Protein AF-A0A9C8TZD1-F1 (afdb_monomer_lite)

Structure (mmCIF, N/CA/C/O backbone):
data_AF-A0A9C8TZD1-F1
#
_entry.id   AF-A0A9C8TZD1-F1
#
loop_
_atom_site.group_PDB
_atom_site.id
_atom_site.type_symbol
_atom_site.label_atom_id
_atom_site.label_alt_id
_atom_site.label_comp_id
_atom_site.label_asym_id
_atom_site.label_entity_id
_atom_site.label_seq_id
_atom_site.pdbx_PDB_ins_code
_atom_site.Cartn_x
_atom_site.Cartn_y
_atom_site.Cartn_z
_atom_site.occupancy
_atom_site.B_iso_or_equiv
_atom_site.auth_seq_id
_atom_site.auth_comp_id
_atom_site.auth_asym_id
_atom_site.auth_atom_id
_atom_site.pdbx_PDB_model_num
ATOM 1 N N . MET A 1 1 ? 9.230 -62.434 38.055 1.00 44.69 1 MET A N 1
ATOM 2 C CA . MET A 1 1 ? 8.958 -61.350 39.023 1.00 44.69 1 MET A CA 1
ATOM 3 C C . MET A 1 1 ? 10.290 -60.710 39.383 1.00 44.69 1 MET A C 1
ATOM 5 O O . MET A 1 1 ? 11.121 -61.419 39.939 1.00 44.69 1 MET A O 1
ATOM 9 N N . PRO A 1 2 ? 10.556 -59.452 38.999 1.00 48.69 2 PRO A N 1
ATOM 10 C CA . PRO A 1 2 ? 11.803 -58.796 39.363 1.00 48.69 2 PRO A CA 1
ATOM 11 C C . PRO A 1 2 ? 11.762 -58.426 40.848 1.00 48.69 2 PRO A C 1
ATOM 13 O O . PRO A 1 2 ? 10.793 -57.831 41.320 1.00 48.69 2 PRO A O 1
ATOM 16 N N . GLN A 1 3 ? 12.792 -58.837 41.588 1.00 47.94 3 GLN A N 1
ATOM 17 C CA . GLN A 1 3 ? 12.976 -58.484 42.991 1.00 47.94 3 GLN A CA 1
ATOM 18 C C . GLN A 1 3 ? 13.156 -56.967 43.090 1.00 47.94 3 GLN A C 1
ATOM 20 O O . GLN A 1 3 ? 14.150 -56.424 42.618 1.00 47.94 3 GLN A O 1
ATOM 25 N N . GLY A 1 4 ? 12.164 -56.288 43.669 1.00 52.75 4 GLY A N 1
ATOM 26 C CA . GLY A 1 4 ? 12.224 -54.858 43.943 1.00 52.75 4 GLY A CA 1
ATOM 27 C C . GLY A 1 4 ? 13.324 -54.576 44.958 1.00 52.75 4 GLY A C 1
ATOM 28 O O . GLY A 1 4 ? 13.175 -54.867 46.146 1.00 52.75 4 GLY A O 1
ATOM 29 N N . THR A 1 5 ? 14.438 -54.030 44.481 1.00 61.62 5 THR A N 1
ATOM 30 C CA . THR A 1 5 ? 15.517 -53.498 45.306 1.00 61.62 5 THR A CA 1
ATOM 31 C C . THR A 1 5 ? 14.934 -52.422 46.217 1.00 61.62 5 THR A C 1
ATOM 33 O O . THR A 1 5 ? 14.410 -51.410 45.755 1.00 61.62 5 THR A O 1
ATOM 36 N N . LYS A 1 6 ? 14.968 -52.667 47.533 1.00 64.94 6 LYS A N 1
ATOM 37 C CA . LYS A 1 6 ? 14.559 -51.692 48.548 1.00 64.94 6 LYS A CA 1
ATOM 38 C C . LYS A 1 6 ? 15.509 -50.502 48.465 1.00 64.94 6 LYS A C 1
ATOM 40 O O . LYS A 1 6 ? 16.641 -50.586 48.929 1.00 64.94 6 LYS A O 1
ATOM 45 N N . ILE A 1 7 ? 15.048 -49.424 47.842 1.00 63.84 7 ILE A N 1
ATOM 46 C CA . ILE A 1 7 ? 15.803 -48.179 47.726 1.00 63.84 7 ILE A CA 1
ATOM 47 C C . ILE A 1 7 ? 15.989 -47.620 49.135 1.00 63.84 7 ILE A C 1
ATOM 49 O O . ILE A 1 7 ? 15.024 -47.423 49.879 1.00 63.84 7 ILE A O 1
ATOM 53 N N . ASN A 1 8 ? 17.246 -47.421 49.516 1.00 78.06 8 ASN A N 1
ATOM 54 C CA . ASN A 1 8 ? 17.607 -46.920 50.826 1.00 78.06 8 ASN A CA 1
ATOM 55 C C . ASN A 1 8 ? 17.255 -45.428 50.894 1.00 78.06 8 ASN A C 1
ATOM 57 O O . ASN A 1 8 ? 17.752 -44.620 50.112 1.00 78.06 8 ASN A O 1
ATOM 61 N N . ILE A 1 9 ? 16.375 -45.054 51.822 1.00 80.69 9 ILE A N 1
ATOM 62 C CA . ILE A 1 9 ? 15.842 -43.687 51.944 1.00 80.69 9 ILE A CA 1
ATOM 63 C C . ILE A 1 9 ? 16.974 -42.662 52.112 1.00 80.69 9 ILE A C 1
ATOM 65 O O . ILE A 1 9 ? 16.865 -41.541 51.618 1.00 80.69 9 ILE A O 1
ATOM 69 N N . VAL A 1 10 ? 18.076 -43.048 52.759 1.00 84.06 10 VAL A N 1
ATOM 70 C CA . VAL A 1 10 ? 19.253 -42.188 52.949 1.00 84.06 10 VAL A CA 1
ATOM 71 C C . VAL A 1 10 ? 19.925 -41.865 51.613 1.00 84.06 10 VAL A C 1
ATOM 73 O O . VAL A 1 10 ? 20.238 -40.708 51.346 1.00 84.06 10 VAL A O 1
ATOM 76 N N . GLU A 1 11 ? 20.074 -42.861 50.743 1.00 80.94 11 GLU A N 1
ATOM 77 C CA . GLU A 1 11 ? 20.692 -42.714 49.422 1.00 80.94 11 GLU A CA 1
ATOM 78 C C . GLU A 1 11 ? 19.881 -41.754 48.539 1.00 80.94 11 GLU A C 1
ATOM 80 O O . GLU A 1 11 ? 20.433 -40.840 47.928 1.00 80.94 11 GLU A O 1
ATOM 85 N N . GLN A 1 12 ? 18.551 -41.850 48.607 1.00 84.88 12 GLN A N 1
ATOM 86 C CA . GLN A 1 12 ? 17.647 -40.969 47.866 1.00 84.88 12 GLN A CA 1
ATOM 87 C C . GLN A 1 12 ? 17.672 -39.505 48.356 1.00 84.88 12 GLN A C 1
ATOM 89 O O . GLN A 1 12 ? 17.359 -38.589 47.592 1.00 84.88 12 GLN A O 1
ATOM 94 N N . HIS A 1 13 ? 18.020 -39.255 49.623 1.00 88.25 13 HIS A N 1
ATOM 95 C CA . HIS A 1 13 ? 18.175 -37.890 50.143 1.00 88.25 13 HIS A CA 1
ATOM 96 C C . HIS A 1 13 ? 19.539 -37.292 49.783 1.00 88.25 13 HIS A C 1
ATOM 98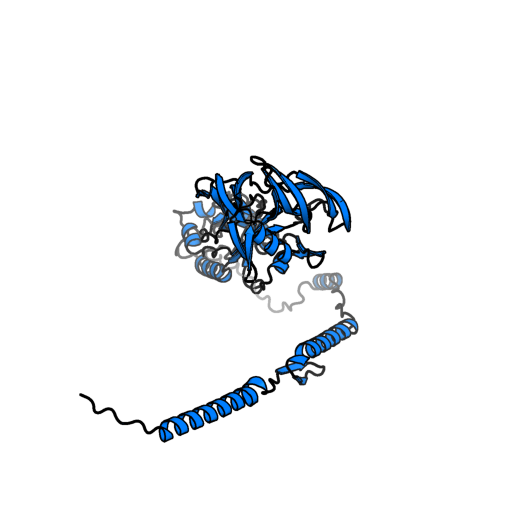 O O . HIS A 1 13 ? 19.611 -36.107 49.454 1.00 88.25 13 HIS A O 1
ATOM 104 N N . VAL A 1 14 ? 20.601 -38.105 49.784 1.00 91.94 14 VAL A N 1
ATOM 105 C CA . VAL A 1 14 ? 21.945 -37.669 49.373 1.00 91.94 14 VAL A CA 1
ATOM 106 C C . VAL A 1 14 ? 21.960 -37.287 47.894 1.00 91.94 14 VAL A C 1
ATOM 108 O O . VAL A 1 14 ? 22.460 -36.217 47.551 1.00 91.94 14 VAL A O 1
ATOM 111 N N . GLU A 1 15 ? 21.341 -38.090 47.028 1.00 88.94 15 GLU A N 1
ATOM 112 C CA . GLU A 1 15 ? 21.255 -37.797 45.594 1.00 88.94 15 GLU A CA 1
ATOM 113 C C . GLU A 1 15 ? 20.590 -36.438 45.324 1.00 88.94 15 GLU A C 1
ATOM 115 O O . GLU A 1 15 ? 21.130 -35.606 44.593 1.00 88.94 15 GLU A O 1
ATOM 120 N N . LYS A 1 16 ? 19.458 -36.159 45.985 1.00 93.25 16 LYS A N 1
ATOM 121 C CA . LYS A 1 16 ? 18.745 -34.878 45.851 1.00 93.25 16 LYS A CA 1
ATOM 122 C C . LYS A 1 16 ? 19.580 -33.691 46.330 1.00 93.25 16 LYS A C 1
ATOM 124 O O . LYS A 1 16 ? 19.531 -32.632 45.707 1.00 93.25 16 LYS A O 1
ATOM 129 N N . ALA A 1 17 ? 20.347 -33.856 47.409 1.00 93.00 17 ALA A N 1
ATOM 130 C CA . ALA A 1 17 ? 21.222 -32.806 47.924 1.00 93.00 17 ALA A CA 1
ATOM 131 C C . ALA A 1 17 ? 22.363 -32.482 46.944 1.00 93.00 17 ALA A C 1
ATOM 133 O O . ALA A 1 17 ? 22.642 -31.309 46.690 1.00 93.00 17 ALA A O 1
ATOM 134 N N . VAL A 1 18 ? 22.971 -33.507 46.339 1.00 95.81 18 VAL A N 1
ATOM 135 C CA . VAL A 1 18 ? 24.017 -33.335 45.318 1.00 95.81 18 VAL A CA 1
ATOM 136 C C . VAL A 1 18 ? 23.452 -32.647 44.073 1.00 95.81 18 VAL A C 1
ATOM 138 O O . VAL A 1 18 ? 24.040 -31.683 43.583 1.00 95.81 18 VAL A O 1
ATOM 141 N N . LEU A 1 19 ? 22.272 -33.063 43.604 1.00 95.31 19 LEU A N 1
ATOM 142 C CA . LEU A 1 19 ? 21.598 -32.448 42.455 1.00 95.31 19 LEU A CA 1
ATOM 143 C C . LEU A 1 19 ? 21.257 -30.970 42.699 1.00 95.31 19 LEU A C 1
ATOM 145 O O . LEU A 1 19 ? 21.475 -30.131 41.819 1.00 95.31 19 LEU A O 1
ATOM 149 N N . ALA A 1 20 ? 20.776 -30.629 43.897 1.00 95.50 20 ALA A N 1
ATOM 150 C CA . ALA A 1 20 ? 20.494 -29.246 44.276 1.00 95.50 20 ALA A CA 1
ATOM 151 C C . ALA A 1 20 ? 21.767 -28.381 44.290 1.00 95.50 20 ALA A C 1
ATOM 153 O O . ALA A 1 20 ? 21.759 -27.263 43.769 1.00 95.50 20 ALA A O 1
ATOM 154 N N . LEU A 1 21 ? 22.878 -28.910 44.816 1.00 96.62 21 LEU A N 1
ATOM 155 C CA . LEU A 1 21 ? 24.165 -28.214 44.842 1.00 96.62 21 LEU A CA 1
ATOM 156 C C . LEU A 1 21 ? 24.730 -27.995 43.431 1.00 96.62 21 LEU A C 1
ATOM 158 O O . LEU A 1 21 ? 25.142 -26.883 43.101 1.00 96.62 21 LEU A O 1
ATOM 162 N N . CYS A 1 22 ? 24.703 -29.021 42.575 1.00 96.81 22 CYS A N 1
ATOM 163 C CA . CYS A 1 22 ? 25.124 -28.895 41.178 1.00 96.81 22 CYS A CA 1
ATOM 164 C C . CYS A 1 22 ? 24.283 -27.854 40.427 1.00 96.81 22 CYS A C 1
ATOM 166 O O . CYS A 1 22 ? 24.831 -27.036 39.690 1.00 96.81 22 CYS A O 1
ATOM 168 N N . THR A 1 23 ? 22.969 -27.831 40.659 1.00 96.25 23 THR A N 1
ATOM 169 C CA . THR A 1 23 ? 22.067 -26.846 40.045 1.00 96.25 23 THR A CA 1
ATOM 170 C C . THR A 1 23 ? 22.417 -25.421 40.479 1.00 96.25 23 THR A C 1
ATOM 172 O O . THR A 1 23 ? 22.506 -24.526 39.639 1.00 96.25 23 THR A O 1
ATOM 175 N N . LEU A 1 24 ? 22.693 -25.205 41.770 1.00 96.62 24 LEU A N 1
ATOM 176 C CA . LEU A 1 24 ? 23.127 -23.904 42.291 1.00 96.62 24 LEU A CA 1
ATOM 177 C C . LEU A 1 24 ? 24.457 -23.441 41.685 1.00 96.62 24 LEU A C 1
ATOM 179 O O . LEU A 1 24 ? 24.581 -22.272 41.322 1.00 96.62 24 LEU A O 1
ATOM 183 N N . LEU A 1 25 ? 25.429 -24.343 41.523 1.00 96.44 25 LEU A N 1
ATOM 184 C CA . LEU A 1 25 ? 26.716 -24.022 40.897 1.00 96.44 25 LEU A CA 1
ATOM 185 C C . LEU A 1 25 ? 26.567 -23.645 39.417 1.00 96.44 25 LEU A C 1
ATOM 187 O O . LEU A 1 25 ? 27.216 -22.705 38.959 1.00 96.44 25 LEU A O 1
ATOM 191 N N . VAL A 1 26 ? 25.686 -24.326 38.675 1.00 95.75 26 VAL A N 1
ATOM 192 C CA . VAL A 1 26 ? 25.389 -23.979 37.275 1.00 95.75 26 VAL A CA 1
ATOM 193 C C . VAL A 1 26 ? 24.715 -22.612 37.185 1.00 95.75 26 VAL A C 1
ATOM 195 O O . VAL A 1 26 ? 25.142 -21.781 36.386 1.00 95.75 26 VAL A O 1
ATOM 198 N N . ILE A 1 27 ? 23.712 -22.340 38.028 1.00 94.25 27 ILE A N 1
ATOM 199 C CA . ILE A 1 27 ? 23.052 -21.026 38.078 1.00 94.25 27 ILE A CA 1
ATOM 200 C C . ILE A 1 27 ? 24.074 -19.930 38.403 1.00 94.25 27 ILE A C 1
ATOM 202 O O . ILE A 1 27 ? 24.111 -18.909 37.718 1.00 94.25 27 ILE A O 1
ATOM 206 N N . TYR A 1 28 ? 24.947 -20.158 39.387 1.00 94.25 28 TYR A N 1
ATOM 207 C CA . TYR A 1 28 ? 26.020 -19.228 39.735 1.00 94.25 28 TYR A CA 1
ATOM 208 C C . TYR A 1 28 ? 26.957 -18.964 38.547 1.00 94.25 28 TYR A C 1
ATOM 210 O O . TYR A 1 28 ? 27.222 -17.807 38.228 1.00 94.25 28 TYR A O 1
ATOM 218 N N . GLY A 1 29 ? 27.400 -20.007 37.838 1.00 92.50 29 GLY A N 1
ATOM 219 C CA . GLY A 1 29 ? 28.236 -19.863 36.643 1.00 92.50 29 GLY A CA 1
ATOM 220 C C . GLY A 1 29 ? 27.547 -19.084 35.517 1.00 92.50 29 GLY A C 1
ATOM 221 O O . GLY A 1 29 ? 28.153 -18.198 34.917 1.00 92.50 29 GLY A O 1
ATOM 222 N N . VAL A 1 30 ? 26.262 -19.346 35.260 1.00 89.31 30 VAL A N 1
ATOM 223 C CA . VAL A 1 30 ? 25.481 -18.634 34.231 1.00 89.31 30 VAL A CA 1
ATOM 224 C C . VAL A 1 30 ? 25.317 -17.156 34.580 1.00 89.31 30 VAL A C 1
ATOM 226 O O . VAL A 1 30 ? 25.516 -16.297 33.721 1.00 89.31 30 VAL A O 1
ATOM 229 N N . VAL A 1 31 ? 25.003 -16.833 35.834 1.00 86.62 31 VAL A N 1
ATOM 230 C CA . VAL A 1 31 ? 24.860 -15.439 36.272 1.00 86.62 31 VAL A CA 1
ATOM 231 C C . VAL A 1 31 ? 26.213 -14.725 36.228 1.00 86.62 31 VAL A C 1
ATOM 233 O O . VAL A 1 31 ? 26.324 -13.632 35.669 1.00 86.62 31 VAL A O 1
ATOM 236 N N . HIS A 1 32 ? 27.265 -15.355 36.749 1.00 85.00 32 HIS A N 1
ATOM 237 C CA . HIS A 1 32 ? 28.561 -14.706 36.919 1.00 85.00 32 HIS A CA 1
ATOM 238 C C . HIS A 1 32 ? 29.388 -14.625 35.623 1.00 85.00 32 HIS A C 1
ATOM 240 O O . HIS A 1 32 ? 30.190 -13.703 35.470 1.00 85.00 32 HIS A O 1
ATOM 246 N N . TRP A 1 33 ? 29.212 -15.547 34.673 1.00 83.44 33 TRP A N 1
ATOM 247 C CA . TRP A 1 33 ? 29.947 -15.528 33.398 1.00 83.44 33 TRP A CA 1
ATOM 248 C C . TRP A 1 33 ? 29.076 -15.192 32.189 1.00 83.44 33 TRP A C 1
ATOM 250 O O . TRP A 1 33 ? 29.564 -14.558 31.257 1.00 83.44 33 TRP A O 1
ATOM 260 N N . GLY A 1 34 ? 27.796 -15.564 32.188 1.00 77.12 34 GLY A N 1
ATOM 261 C CA . GLY A 1 34 ? 26.884 -15.276 31.078 1.00 77.12 34 GLY A CA 1
ATOM 262 C C . GLY A 1 34 ? 26.330 -13.853 31.108 1.00 77.12 34 GLY A C 1
ATOM 263 O O . GLY A 1 34 ? 26.278 -13.195 30.069 1.00 77.12 34 GLY A O 1
ATOM 264 N N . ILE A 1 35 ? 25.945 -13.370 32.293 1.00 76.25 35 ILE A N 1
ATOM 265 C CA . ILE A 1 35 ? 25.297 -12.058 32.459 1.00 76.25 35 ILE A CA 1
ATOM 266 C C . ILE A 1 35 ? 26.318 -10.977 32.833 1.00 76.25 35 ILE A C 1
ATOM 268 O O . ILE A 1 35 ? 26.263 -9.875 32.295 1.00 76.25 35 ILE A O 1
ATOM 272 N N . ALA A 1 36 ? 27.283 -11.290 33.704 1.00 64.19 36 ALA A N 1
ATOM 273 C CA . ALA A 1 36 ? 28.257 -10.308 34.189 1.00 64.19 36 ALA A CA 1
ATOM 274 C C . ALA A 1 36 ? 29.528 -10.170 33.325 1.00 64.19 36 ALA A C 1
ATOM 276 O O . ALA A 1 36 ? 30.402 -9.374 33.661 1.00 64.19 36 ALA A O 1
ATOM 277 N N . SER A 1 37 ? 29.648 -10.903 32.212 1.00 57.84 37 SER A N 1
ATOM 278 C CA . SER A 1 37 ? 30.736 -10.707 31.244 1.00 57.84 37 SER A CA 1
ATOM 279 C C . SER A 1 37 ? 30.584 -9.332 30.573 1.00 57.84 37 SER A C 1
ATOM 281 O O . SER A 1 37 ? 29.629 -9.125 29.815 1.00 57.84 37 SER A O 1
ATOM 283 N N . PRO A 1 38 ? 31.492 -8.367 30.827 1.00 62.00 38 PRO A N 1
ATOM 284 C CA . PRO A 1 38 ? 31.397 -7.052 30.223 1.00 62.00 38 PRO A CA 1
ATOM 285 C C . PRO A 1 38 ? 31.724 -7.191 28.737 1.00 62.00 38 PRO A C 1
ATOM 287 O O . PRO A 1 38 ? 32.890 -7.295 28.346 1.00 62.00 38 PRO A O 1
ATOM 290 N N . ARG A 1 39 ? 30.682 -7.208 27.899 1.00 72.25 39 ARG A N 1
ATOM 291 C CA . ARG A 1 39 ? 30.800 -7.182 26.438 1.00 72.25 39 ARG A CA 1
ATOM 292 C C . ARG A 1 39 ? 31.402 -5.845 26.022 1.00 72.25 39 ARG A C 1
ATOM 294 O O . ARG A 1 39 ? 30.700 -4.883 25.760 1.00 72.25 39 ARG A O 1
ATOM 301 N N . LYS A 1 40 ? 32.726 -5.771 26.009 1.00 79.12 40 LYS A N 1
ATOM 302 C CA . LYS A 1 40 ? 33.469 -4.605 25.543 1.00 79.12 40 LYS A CA 1
ATOM 303 C C . LYS A 1 40 ? 33.375 -4.532 24.020 1.00 79.12 40 LYS A C 1
ATOM 305 O O . LYS A 1 40 ? 33.880 -5.420 23.335 1.00 79.12 40 LYS A O 1
ATOM 310 N N . ILE A 1 41 ? 32.746 -3.484 23.495 1.00 77.94 41 ILE A N 1
ATOM 311 C CA . ILE A 1 41 ? 32.638 -3.247 22.053 1.00 77.94 41 ILE A CA 1
ATOM 312 C C . ILE A 1 41 ? 33.786 -2.319 21.650 1.00 77.94 41 ILE A C 1
ATOM 314 O O . ILE A 1 41 ? 34.061 -1.316 22.310 1.00 77.94 41 ILE A O 1
ATOM 318 N N . LYS A 1 42 ? 34.514 -2.692 20.593 1.00 82.62 42 LYS A N 1
ATOM 319 C CA . LYS A 1 42 ? 35.588 -1.867 20.030 1.00 82.62 42 LYS A CA 1
ATOM 320 C C . LYS A 1 42 ? 34.987 -0.980 18.948 1.00 82.62 42 LYS A C 1
ATOM 322 O O . LYS A 1 42 ? 34.592 -1.492 17.905 1.00 82.62 42 LYS A O 1
ATOM 327 N N . VAL A 1 43 ? 34.946 0.323 19.194 1.00 79.88 43 VAL A N 1
ATOM 328 C CA . VAL A 1 43 ? 34.466 1.331 18.242 1.00 79.88 43 VAL A CA 1
ATOM 329 C C . VAL A 1 43 ? 35.669 2.148 17.765 1.00 79.88 43 VAL A C 1
ATOM 331 O O . VAL A 1 43 ? 36.596 2.416 18.535 1.00 79.88 43 VAL A O 1
ATOM 334 N N . TYR A 1 44 ? 35.700 2.503 16.483 1.00 77.50 44 TYR A N 1
ATOM 335 C CA . TYR A 1 44 ? 36.698 3.428 15.943 1.00 77.50 44 TYR A CA 1
ATOM 336 C C . TYR A 1 44 ? 36.133 4.846 16.025 1.00 77.50 44 TYR A C 1
ATOM 338 O O . TYR A 1 44 ? 35.122 5.129 15.393 1.00 77.50 44 TYR A O 1
ATOM 346 N N . GLY A 1 45 ? 36.771 5.717 16.810 1.00 73.38 45 GLY A N 1
ATOM 347 C CA . GLY A 1 45 ? 36.329 7.100 17.005 1.00 73.38 45 GLY A CA 1
ATOM 348 C C . GLY A 1 45 ? 37.470 8.029 17.436 1.00 73.38 45 GLY A C 1
ATOM 349 O O . GLY A 1 45 ? 38.542 7.567 17.832 1.00 73.38 45 GLY A O 1
ATOM 350 N N . GLY A 1 46 ? 37.243 9.343 17.340 1.00 67.44 46 GLY A N 1
ATOM 351 C CA . GLY A 1 46 ? 38.222 10.397 17.650 1.00 67.44 46 GLY A CA 1
ATOM 352 C C . GLY A 1 46 ? 39.141 10.785 16.479 1.00 67.44 46 GLY A C 1
ATOM 353 O O . GLY A 1 46 ? 39.248 10.064 15.488 1.00 67.44 46 GLY A O 1
ATOM 354 N N . GLN A 1 47 ? 39.810 11.939 16.588 1.00 67.88 47 GLN A N 1
ATOM 355 C CA . GLN A 1 47 ? 40.876 12.362 15.670 1.00 67.88 47 GLN A CA 1
ATOM 356 C C . GLN A 1 47 ? 42.181 12.624 16.440 1.00 67.88 47 GLN A C 1
ATOM 358 O O . GLN A 1 47 ? 42.210 13.513 17.289 1.00 67.88 47 GLN A O 1
ATOM 363 N N . PRO A 1 48 ? 43.265 11.876 16.147 1.00 72.31 48 PRO A N 1
ATOM 364 C CA . PRO A 1 48 ? 43.356 10.789 15.161 1.00 72.31 48 PRO A CA 1
ATOM 365 C C . PRO A 1 48 ? 42.501 9.558 15.541 1.00 72.31 48 PRO A C 1
ATOM 367 O O . PRO A 1 48 ? 42.243 9.351 16.729 1.00 72.31 48 PRO A O 1
ATOM 370 N N . PRO A 1 49 ? 42.064 8.738 14.558 1.00 72.31 49 PRO A N 1
ATOM 371 C CA . PRO A 1 49 ? 41.193 7.589 14.799 1.00 72.31 49 PRO A CA 1
ATOM 372 C C . PRO A 1 49 ? 41.849 6.615 15.775 1.00 72.31 49 PRO A C 1
ATOM 374 O O . PRO A 1 49 ? 42.860 5.980 15.464 1.00 72.31 49 PRO A O 1
ATOM 377 N N . LYS A 1 50 ? 41.265 6.490 16.969 1.00 85.94 50 LYS A N 1
ATOM 378 C CA . LYS A 1 50 ? 41.754 5.610 18.030 1.00 85.94 50 LYS A CA 1
ATOM 379 C C . LYS A 1 50 ? 40.711 4.533 18.305 1.00 85.94 50 LYS A C 1
ATOM 381 O O . LYS A 1 50 ? 39.507 4.775 18.286 1.00 85.94 50 LYS A O 1
ATOM 386 N N . ARG A 1 51 ? 41.171 3.304 18.550 1.00 82.06 51 ARG A N 1
ATOM 387 C CA . ARG A 1 51 ? 40.285 2.219 18.992 1.00 82.06 51 ARG A CA 1
ATOM 388 C C . ARG A 1 51 ? 39.864 2.501 20.430 1.00 82.06 51 ARG A C 1
ATOM 390 O O . ARG A 1 51 ? 40.689 2.385 21.337 1.00 82.06 51 ARG A O 1
ATOM 397 N N . LEU A 1 52 ? 38.598 2.847 20.630 1.00 84.81 52 LEU A N 1
ATOM 398 C CA . LEU A 1 52 ? 38.006 3.020 21.950 1.00 84.81 52 LEU A CA 1
ATOM 399 C C . LEU A 1 52 ? 37.260 1.740 22.322 1.00 84.81 52 LEU A C 1
ATOM 401 O O . LEU A 1 52 ? 36.573 1.130 21.505 1.00 84.81 52 LEU A O 1
ATOM 405 N N . THR A 1 53 ? 37.467 1.288 23.555 1.00 88.69 53 THR A N 1
ATOM 406 C CA . THR A 1 53 ? 36.787 0.110 24.095 1.00 88.69 53 THR A CA 1
ATOM 407 C C . THR A 1 53 ? 35.732 0.605 25.064 1.00 88.69 53 THR A C 1
ATOM 409 O O . THR A 1 53 ? 36.085 1.084 26.139 1.00 88.69 53 THR A O 1
ATOM 412 N N . ILE A 1 54 ? 34.468 0.527 24.660 1.00 88.62 54 ILE A N 1
ATOM 413 C CA . ILE A 1 54 ? 33.350 1.189 25.341 1.00 88.62 54 ILE A CA 1
ATOM 414 C C . ILE A 1 54 ? 32.346 0.131 25.810 1.00 88.62 54 ILE A C 1
ATOM 416 O O . ILE A 1 54 ? 32.238 -0.947 25.208 1.00 88.62 54 ILE A O 1
ATOM 420 N N . ALA A 1 55 ? 31.664 0.394 26.926 1.00 87.00 55 ALA A N 1
ATOM 421 C CA . ALA A 1 55 ? 30.586 -0.468 27.391 1.00 87.00 55 ALA A CA 1
ATOM 422 C C . ALA A 1 55 ? 29.374 -0.341 26.445 1.00 87.00 55 ALA A C 1
ATOM 424 O O . ALA A 1 55 ? 29.184 0.724 25.858 1.00 87.00 55 ALA A O 1
ATOM 425 N N . PRO A 1 56 ? 28.535 -1.383 26.289 1.00 83.38 56 PRO A N 1
ATOM 426 C CA . PRO A 1 56 ? 27.386 -1.338 25.382 1.00 83.38 56 PRO A CA 1
ATOM 427 C C . PRO A 1 56 ? 26.405 -0.203 25.689 1.00 83.38 56 PRO A C 1
ATOM 429 O O . PRO A 1 56 ? 25.811 0.338 24.766 1.00 83.38 56 PRO A O 1
ATOM 432 N N . SER A 1 57 ? 26.270 0.177 26.965 1.00 86.38 57 SER A N 1
ATOM 433 C CA . SER A 1 57 ? 25.425 1.293 27.408 1.00 86.38 57 SER A CA 1
ATOM 434 C C . SER A 1 57 ? 25.880 2.653 26.883 1.00 86.38 57 SER A C 1
ATOM 436 O O . SER A 1 57 ? 25.073 3.570 26.801 1.00 86.38 57 SER A O 1
ATOM 438 N N . ASP A 1 58 ? 27.157 2.779 26.522 1.00 89.62 58 ASP A N 1
ATOM 439 C CA . ASP A 1 58 ? 27.789 4.060 26.208 1.00 89.62 58 ASP A CA 1
ATOM 440 C C . ASP A 1 58 ? 28.053 4.207 24.699 1.00 89.62 58 ASP A C 1
ATOM 442 O O . ASP A 1 58 ? 28.619 5.206 24.255 1.00 89.62 58 ASP A O 1
ATOM 446 N N . VAL A 1 59 ? 27.664 3.205 23.897 1.00 86.62 59 VAL A N 1
ATOM 447 C CA . VAL A 1 59 ? 27.891 3.181 22.444 1.00 86.62 59 VAL A CA 1
ATOM 448 C C . VAL A 1 59 ? 27.162 4.331 21.762 1.00 86.62 59 VAL A C 1
ATOM 450 O O . VAL A 1 59 ? 27.779 5.046 20.976 1.00 86.62 59 VAL A O 1
ATOM 453 N N . ASP A 1 60 ? 25.894 4.554 22.099 1.00 84.44 60 ASP A N 1
ATOM 454 C CA . ASP A 1 60 ? 25.089 5.608 21.474 1.00 84.44 60 ASP A CA 1
ATOM 455 C C . ASP A 1 60 ? 25.651 7.000 21.788 1.00 84.44 60 ASP A C 1
ATOM 457 O O . ASP A 1 60 ? 25.760 7.844 20.900 1.00 84.44 60 ASP A O 1
ATOM 461 N N . GLY A 1 61 ? 26.107 7.215 23.028 1.00 88.69 61 GLY A N 1
ATOM 462 C CA . GLY A 1 61 ? 26.760 8.461 23.432 1.00 88.69 61 GLY A CA 1
ATOM 463 C C . GLY A 1 61 ? 28.081 8.698 22.697 1.00 88.69 61 GLY A C 1
ATOM 464 O O . GLY A 1 61 ? 28.341 9.806 22.231 1.00 88.69 61 GLY A O 1
ATOM 465 N N . ALA A 1 62 ? 28.896 7.654 22.531 1.00 85.56 62 ALA A N 1
ATOM 466 C CA . ALA A 1 62 ? 30.160 7.749 21.805 1.00 85.56 62 ALA A CA 1
ATOM 467 C C . ALA A 1 62 ? 29.969 7.981 20.295 1.00 85.56 62 ALA A C 1
ATOM 469 O O . ALA A 1 62 ? 30.746 8.719 19.687 1.00 85.56 62 ALA A O 1
ATOM 470 N N . ILE A 1 63 ? 28.940 7.378 19.688 1.00 83.06 63 ILE A N 1
ATOM 471 C CA . ILE A 1 63 ? 28.568 7.632 18.289 1.00 83.06 63 ILE A CA 1
ATOM 472 C C . ILE A 1 63 ? 28.060 9.069 18.131 1.00 83.06 63 ILE A C 1
ATOM 474 O O . ILE A 1 63 ? 28.478 9.748 17.196 1.00 83.06 63 ILE A O 1
ATOM 478 N N . GLY A 1 64 ? 27.228 9.553 19.060 1.00 85.38 64 GLY A N 1
ATOM 479 C CA . GLY A 1 64 ? 26.744 10.936 19.072 1.00 85.38 64 GLY A CA 1
ATOM 480 C C . GLY A 1 64 ? 27.885 11.953 19.118 1.00 85.38 64 GLY A C 1
ATOM 481 O O . GLY A 1 64 ? 27.971 12.818 18.251 1.00 85.38 64 GLY A O 1
ATOM 482 N N . GLN A 1 65 ? 28.832 11.779 20.046 1.00 86.94 65 GLN A N 1
ATOM 483 C CA . GLN A 1 65 ? 30.015 12.645 20.150 1.00 86.94 65 GLN A CA 1
ATOM 484 C C . GLN A 1 65 ? 30.893 12.607 18.890 1.00 86.94 65 GLN A C 1
ATOM 486 O O . GLN A 1 65 ? 31.439 13.628 18.476 1.00 86.94 65 GLN A O 1
ATOM 491 N N . ALA A 1 66 ? 31.039 11.437 18.258 1.00 83.06 66 ALA A N 1
ATOM 492 C CA . ALA A 1 66 ? 31.789 11.321 17.011 1.00 83.06 66 ALA A CA 1
ATOM 493 C C . ALA A 1 66 ? 31.084 12.030 15.841 1.00 83.06 66 ALA A C 1
ATOM 495 O O . ALA A 1 66 ? 31.759 12.638 15.014 1.00 83.06 66 ALA A O 1
ATOM 496 N N . ALA A 1 67 ? 29.752 11.968 15.776 1.00 81.50 67 ALA A N 1
ATOM 497 C CA . ALA A 1 67 ? 28.963 12.649 14.754 1.00 81.50 67 ALA A CA 1
ATOM 498 C C . ALA A 1 67 ? 29.015 14.177 14.915 1.00 81.50 67 ALA A C 1
ATOM 500 O O . ALA A 1 67 ? 29.258 14.875 13.933 1.00 81.50 67 ALA A O 1
ATOM 501 N N . GLU A 1 68 ? 28.874 14.689 16.142 1.00 87.81 68 GLU A N 1
ATOM 502 C CA . GLU A 1 68 ? 29.006 16.124 16.438 1.00 87.81 68 GLU A CA 1
ATOM 503 C C . GLU A 1 68 ? 30.397 16.653 16.072 1.00 87.81 68 GLU A C 1
ATOM 505 O O . GLU A 1 68 ? 30.505 17.686 15.417 1.00 87.81 68 GLU A O 1
ATOM 510 N N . ALA A 1 69 ? 31.461 15.906 16.386 1.00 84.94 69 ALA A N 1
ATOM 511 C CA . ALA A 1 69 ? 32.823 16.288 16.013 1.00 84.94 69 ALA A CA 1
ATOM 512 C C . ALA A 1 69 ? 33.044 16.333 14.485 1.00 84.94 69 ALA A C 1
ATOM 514 O O . ALA A 1 69 ? 33.849 17.128 13.998 1.00 84.94 69 ALA A O 1
ATOM 515 N N . VAL A 1 70 ? 32.354 15.484 13.712 1.00 81.31 70 VAL A N 1
ATOM 516 C CA . VAL A 1 70 ? 32.387 15.534 12.239 1.00 81.31 70 VAL A CA 1
ATOM 517 C C . VAL A 1 70 ? 31.599 16.736 11.716 1.00 81.31 70 VAL A C 1
ATOM 519 O O . VAL A 1 70 ? 32.068 17.396 10.791 1.00 81.31 70 VAL A O 1
ATOM 522 N N . ASP A 1 71 ? 30.445 17.043 12.309 1.00 84.50 71 ASP A N 1
ATOM 523 C CA . ASP A 1 71 ? 29.599 18.175 11.915 1.00 84.50 71 ASP A CA 1
ATOM 524 C C . ASP A 1 71 ? 30.247 19.534 12.233 1.00 84.50 71 ASP A C 1
ATOM 526 O O . ASP A 1 71 ? 30.281 20.416 11.375 1.00 84.50 71 ASP A O 1
ATOM 530 N N . GLU A 1 72 ? 30.843 19.702 13.421 1.00 89.69 72 GLU A N 1
ATOM 531 C CA . GLU A 1 72 ? 31.624 20.904 13.753 1.00 89.69 72 GLU A CA 1
ATOM 532 C C . GLU A 1 72 ? 32.787 21.095 12.779 1.00 89.69 72 GLU A C 1
ATOM 534 O O . GLU A 1 72 ? 32.990 22.188 12.252 1.00 89.69 72 GLU A O 1
ATOM 539 N N . LYS A 1 73 ? 33.498 20.016 12.440 1.00 82.00 73 LYS A N 1
ATOM 540 C CA . LYS A 1 73 ? 34.600 20.095 11.481 1.00 82.00 73 LYS A CA 1
ATOM 541 C C . LYS A 1 73 ? 34.125 20.418 10.065 1.00 82.00 73 LYS A C 1
ATOM 543 O O . LYS A 1 73 ? 34.783 21.183 9.367 1.00 82.00 73 LYS A O 1
ATOM 548 N N . ALA A 1 74 ? 32.979 19.883 9.647 1.00 82.12 74 ALA A N 1
ATOM 549 C CA . ALA A 1 74 ? 32.368 20.213 8.362 1.00 82.12 74 ALA A CA 1
ATOM 550 C C . ALA A 1 74 ? 31.943 21.691 8.278 1.00 82.12 74 ALA A C 1
ATOM 552 O O . ALA A 1 74 ? 31.925 22.257 7.186 1.00 82.12 74 ALA A O 1
ATOM 553 N N . LYS A 1 75 ? 31.631 22.325 9.418 1.00 87.00 75 LYS A N 1
ATOM 554 C CA . LYS A 1 75 ? 31.356 23.768 9.513 1.00 87.00 75 LYS A CA 1
ATOM 555 C C . LYS A 1 75 ? 32.630 24.616 9.491 1.00 87.00 75 LYS A C 1
ATOM 557 O O . LYS A 1 75 ? 32.609 25.708 8.927 1.00 87.00 75 LYS A O 1
ATOM 562 N N . GLU A 1 76 ? 33.716 24.141 10.101 1.00 87.69 76 GLU A N 1
ATOM 563 C CA . GLU A 1 76 ? 35.004 24.851 10.145 1.00 87.69 76 GLU A CA 1
ATOM 564 C C . GLU A 1 76 ? 35.807 24.747 8.848 1.00 87.69 76 GLU A C 1
ATOM 566 O O . GLU A 1 76 ? 36.561 25.665 8.522 1.00 87.69 76 GLU A O 1
ATOM 571 N N . GLU A 1 77 ? 35.675 23.649 8.100 1.00 79.06 77 GLU A N 1
ATOM 572 C CA . GLU A 1 77 ? 36.330 23.515 6.805 1.00 79.06 77 GLU A CA 1
ATOM 573 C C . GLU A 1 77 ? 35.600 24.420 5.800 1.00 79.06 77 GLU A C 1
ATOM 575 O O . GLU A 1 77 ? 34.472 24.108 5.406 1.00 79.06 77 GLU A O 1
ATOM 580 N N . PRO A 1 78 ? 36.189 25.555 5.362 1.00 69.75 78 PRO A N 1
ATOM 581 C CA . PRO A 1 78 ? 35.554 26.370 4.342 1.00 69.75 78 PRO A CA 1
ATOM 582 C C . PRO A 1 78 ? 35.356 25.466 3.138 1.00 69.75 78 PRO A C 1
ATOM 584 O O . PRO A 1 78 ? 36.330 24.869 2.666 1.00 69.75 78 PRO A O 1
ATOM 587 N N . VAL A 1 79 ? 34.106 25.344 2.677 1.00 64.69 79 VAL A N 1
ATOM 588 C CA . VAL A 1 79 ? 33.763 24.557 1.493 1.00 64.69 79 VAL A CA 1
ATOM 589 C C . VAL A 1 79 ? 34.769 24.947 0.424 1.00 64.69 79 VAL A C 1
ATOM 591 O O . VAL A 1 79 ? 34.747 26.069 -0.091 1.00 64.69 79 VAL A O 1
ATOM 594 N N . ARG A 1 80 ? 35.709 24.042 0.130 1.00 57.94 80 ARG A N 1
ATOM 595 C CA . ARG A 1 80 ? 36.648 24.210 -0.970 1.00 57.94 80 ARG A CA 1
ATOM 596 C C . ARG A 1 80 ? 35.830 23.992 -2.225 1.00 57.94 80 ARG A C 1
ATOM 598 O O . ARG A 1 80 ? 35.896 22.939 -2.850 1.00 57.94 80 ARG A O 1
ATOM 605 N N . ILE A 1 81 ? 35.024 24.991 -2.572 1.00 57.41 81 ILE A N 1
ATOM 606 C CA . ILE A 1 81 ? 34.479 25.138 -3.905 1.00 57.41 81 ILE A CA 1
ATOM 607 C C . ILE A 1 81 ? 35.735 25.288 -4.752 1.00 57.41 81 ILE A C 1
ATOM 609 O O . ILE A 1 81 ? 36.373 26.344 -4.757 1.00 57.41 81 ILE A O 1
ATOM 613 N N . GLY A 1 82 ? 36.181 24.181 -5.353 1.00 59.88 82 GLY A N 1
ATOM 614 C CA . GLY A 1 82 ? 37.265 24.217 -6.322 1.00 59.88 82 GLY A CA 1
ATOM 615 C C . GLY A 1 82 ? 36.955 25.363 -7.273 1.00 59.88 82 GLY A C 1
ATOM 616 O O . GLY A 1 82 ? 35.792 25.518 -7.655 1.00 59.88 82 GLY A O 1
ATOM 617 N N . ARG A 1 83 ? 37.950 26.222 -7.552 1.00 64.88 83 ARG A N 1
ATOM 618 C CA . ARG A 1 83 ? 37.753 27.408 -8.400 1.00 64.88 83 ARG A CA 1
ATOM 619 C C . ARG A 1 83 ? 36.868 26.996 -9.578 1.00 64.88 83 ARG A C 1
ATOM 621 O O . ARG A 1 83 ? 37.235 26.019 -10.237 1.00 64.88 83 ARG A O 1
ATOM 628 N N . PRO A 1 84 ? 35.715 27.656 -9.802 1.00 62.09 84 PRO A N 1
ATOM 629 C CA . PRO A 1 84 ? 34.824 27.270 -10.881 1.00 62.09 84 PRO A CA 1
ATOM 630 C C . PRO A 1 84 ? 35.659 27.193 -12.152 1.00 62.09 84 PRO A C 1
ATOM 632 O O . PRO A 1 84 ? 36.379 28.137 -12.489 1.00 62.09 84 PRO A O 1
ATOM 635 N N . ARG A 1 85 ? 35.654 26.010 -12.773 1.00 64.62 85 ARG A N 1
ATOM 636 C CA . ARG A 1 85 ? 36.454 25.726 -13.960 1.00 64.62 85 ARG A CA 1
ATOM 637 C C . ARG A 1 85 ? 36.166 26.824 -14.978 1.00 64.62 85 ARG A C 1
ATOM 639 O O . ARG A 1 85 ? 35.005 27.082 -15.292 1.00 64.62 85 ARG A O 1
ATOM 646 N N . ASN A 1 86 ? 37.201 27.520 -15.441 1.00 82.56 86 ASN A N 1
ATOM 647 C CA . ASN A 1 86 ? 37.020 28.607 -16.393 1.00 82.56 86 ASN A CA 1
ATOM 648 C C . ASN A 1 86 ? 36.827 28.007 -17.789 1.00 82.56 86 ASN A C 1
ATOM 650 O O . ASN A 1 86 ? 37.752 27.963 -18.593 1.00 82.56 86 ASN A O 1
ATOM 654 N N . TYR A 1 87 ? 35.612 27.523 -18.055 1.00 70.12 87 TYR A N 1
ATOM 655 C CA . TYR A 1 87 ? 35.244 26.877 -19.316 1.00 70.12 87 TYR A CA 1
ATOM 656 C C . TYR A 1 87 ? 35.560 27.752 -20.536 1.00 70.12 87 TYR A C 1
ATOM 658 O O . TYR A 1 87 ? 35.875 27.233 -21.600 1.00 70.12 87 TYR A O 1
ATOM 666 N N . LEU A 1 88 ? 35.527 29.078 -20.379 1.00 77.12 88 LEU A N 1
ATOM 667 C CA . LEU A 1 88 ? 35.868 30.028 -21.435 1.00 77.12 88 LEU A CA 1
ATOM 668 C C . LEU A 1 88 ? 37.366 30.016 -21.762 1.00 77.12 88 LEU A C 1
ATOM 670 O O . LEU A 1 88 ? 37.720 30.011 -22.938 1.00 77.12 88 LEU A O 1
ATOM 674 N N . ALA A 1 89 ? 38.229 29.946 -20.745 1.00 80.88 89 ALA A N 1
ATOM 675 C CA . ALA A 1 89 ? 39.669 29.792 -20.938 1.00 80.88 89 ALA A CA 1
ATOM 676 C C . ALA A 1 89 ? 40.018 28.415 -21.527 1.00 80.88 89 ALA A C 1
ATOM 678 O O . ALA A 1 89 ? 40.848 28.344 -22.427 1.00 80.88 89 ALA A O 1
ATOM 679 N N . ASP A 1 90 ? 39.340 27.348 -21.092 1.00 72.81 90 ASP A N 1
ATOM 680 C CA . ASP A 1 90 ? 39.532 25.995 -21.635 1.00 72.81 90 ASP A CA 1
ATOM 681 C C . ASP A 1 90 ? 39.131 25.921 -23.123 1.00 72.81 90 ASP A C 1
ATOM 683 O O . ASP A 1 90 ? 39.851 25.347 -23.939 1.00 72.81 90 ASP A O 1
ATOM 687 N N . ILE A 1 91 ? 38.013 26.553 -23.507 1.00 71.62 91 ILE A N 1
ATOM 688 C CA . ILE A 1 91 ? 37.565 26.637 -24.908 1.00 71.62 91 ILE A CA 1
ATOM 689 C C . ILE A 1 91 ? 38.497 27.528 -25.737 1.00 71.62 91 ILE A C 1
ATOM 691 O O . ILE A 1 91 ? 38.773 27.210 -26.893 1.00 71.62 91 ILE A O 1
ATOM 695 N N . GLN A 1 92 ? 38.981 28.643 -25.179 1.00 82.88 92 GLN A N 1
ATOM 696 C CA . GLN A 1 92 ? 39.943 29.508 -25.864 1.00 82.88 92 GLN A CA 1
ATOM 697 C C . GLN A 1 92 ? 41.269 28.784 -26.092 1.00 82.88 92 GLN A C 1
ATOM 699 O O . GLN A 1 92 ? 41.744 28.800 -27.222 1.00 82.88 92 GLN A O 1
ATOM 704 N N . ALA A 1 93 ? 41.792 28.077 -25.085 1.00 76.06 93 ALA A N 1
ATOM 705 C CA . ALA A 1 93 ? 42.992 27.251 -25.197 1.00 76.06 93 ALA A CA 1
ATOM 706 C C . ALA A 1 93 ? 42.836 26.171 -26.281 1.00 76.06 93 ALA A C 1
ATOM 708 O O . ALA A 1 93 ? 43.681 26.075 -27.171 1.00 76.06 93 ALA A O 1
ATOM 709 N N . ALA A 1 94 ? 41.708 25.449 -26.279 1.00 70.00 94 ALA A N 1
ATOM 710 C CA . ALA A 1 94 ? 41.372 24.453 -27.301 1.00 70.00 94 ALA A CA 1
ATOM 711 C C . ALA A 1 94 ? 41.162 25.049 -28.707 1.00 70.00 94 ALA A C 1
ATOM 713 O O . ALA A 1 94 ? 41.259 24.336 -29.700 1.00 70.00 94 ALA A O 1
ATOM 714 N N . ARG A 1 95 ? 40.863 26.349 -28.820 1.00 75.44 95 ARG A N 1
ATOM 715 C CA . ARG A 1 95 ? 40.771 27.056 -30.108 1.00 75.44 95 ARG A CA 1
ATOM 716 C C . ARG A 1 95 ? 42.120 27.544 -30.616 1.00 75.44 95 ARG A C 1
ATOM 718 O O . ARG A 1 95 ? 42.320 27.565 -31.825 1.00 75.44 95 ARG A O 1
ATOM 725 N N . THR A 1 96 ? 42.998 27.993 -29.721 1.00 81.56 96 THR A N 1
ATOM 726 C CA . THR A 1 96 ? 44.337 28.486 -30.078 1.00 81.56 96 THR A CA 1
ATOM 727 C C . THR A 1 96 ? 45.306 27.365 -30.425 1.00 81.56 96 THR A C 1
ATOM 729 O O . THR A 1 96 ? 46.186 27.587 -31.248 1.00 81.56 96 THR A O 1
ATOM 732 N N . ASP A 1 97 ? 45.119 26.175 -29.856 1.00 69.62 97 ASP A N 1
ATOM 733 C CA . ASP A 1 97 ? 45.865 24.976 -30.229 1.00 69.62 97 ASP A CA 1
ATOM 734 C C . ASP A 1 97 ? 44.925 23.755 -30.275 1.00 69.62 97 ASP A C 1
ATOM 736 O O . ASP A 1 97 ? 44.875 22.955 -29.337 1.00 69.62 97 ASP A O 1
ATOM 740 N N . PRO A 1 98 ? 44.116 23.612 -31.343 1.00 59.97 98 PRO A N 1
ATOM 741 C CA . PRO A 1 98 ? 43.167 22.505 -31.470 1.00 59.97 98 PRO A CA 1
ATOM 742 C C . PRO A 1 98 ? 43.851 21.139 -31.620 1.00 59.97 98 PRO A C 1
ATOM 744 O O . PRO A 1 98 ? 43.174 20.113 -31.553 1.00 59.97 98 PRO A O 1
ATOM 747 N N . PHE A 1 99 ? 45.177 21.115 -31.811 1.00 58.47 99 PHE A N 1
ATOM 748 C CA . PHE A 1 99 ? 45.961 19.918 -32.091 1.00 58.47 99 PHE A CA 1
ATOM 749 C C . PHE A 1 99 ? 47.293 19.896 -31.333 1.00 58.47 99 PHE A C 1
ATOM 751 O O . PHE A 1 99 ? 48.275 19.402 -31.878 1.00 58.47 99 PHE A O 1
ATOM 758 N N . GLY A 1 100 ? 47.328 20.338 -30.070 1.00 53.81 100 GLY A N 1
ATOM 759 C CA . GLY A 1 100 ? 48.508 20.277 -29.185 1.00 53.81 100 GLY A CA 1
ATOM 760 C C . GLY A 1 100 ? 48.998 18.860 -28.838 1.00 53.81 100 GLY A C 1
ATOM 761 O O . GLY A 1 100 ? 49.611 18.630 -27.798 1.00 53.81 100 GLY A O 1
ATOM 762 N N . VAL A 1 101 ? 48.685 17.886 -29.690 1.00 54.81 101 VAL A N 1
ATOM 763 C CA . VAL A 1 101 ? 49.275 16.561 -29.757 1.00 54.81 101 VAL A CA 1
ATOM 764 C C . VAL A 1 101 ? 50.283 16.605 -30.898 1.00 54.81 101 VAL A C 1
ATOM 766 O O . VAL A 1 101 ? 49.916 16.804 -32.050 1.00 54.81 101 VAL A O 1
ATOM 769 N N . ASP A 1 102 ? 51.553 16.435 -30.562 1.00 50.41 102 ASP A N 1
ATOM 770 C CA . ASP A 1 102 ? 52.691 16.414 -31.479 1.00 50.41 102 ASP A CA 1
ATOM 771 C C . ASP A 1 102 ? 52.439 15.465 -32.678 1.00 50.41 102 ASP A C 1
ATOM 773 O O . ASP A 1 102 ? 52.560 14.243 -32.578 1.00 50.41 102 ASP A O 1
ATOM 777 N N . LEU A 1 103 ? 52.035 16.026 -33.826 1.00 48.16 103 LEU A N 1
ATOM 778 C CA . LEU A 1 103 ? 51.717 15.308 -35.071 1.00 48.16 103 LEU A CA 1
ATOM 779 C C . LEU A 1 103 ? 52.979 14.972 -35.889 1.00 48.16 103 LEU A C 1
ATOM 781 O O . LEU A 1 103 ? 52.932 14.908 -37.117 1.00 48.16 103 LEU A O 1
ATOM 785 N N . GLN A 1 104 ? 54.121 14.721 -35.245 1.00 49.59 104 GLN A N 1
ATOM 786 C CA . GLN A 1 104 ? 55.368 14.396 -35.953 1.00 49.59 104 GLN A CA 1
ATOM 787 C C . GLN A 1 104 ? 55.384 13.016 -36.640 1.00 49.59 104 GLN A C 1
ATOM 789 O O . GLN A 1 104 ? 56.352 12.691 -37.317 1.00 49.59 104 GLN A O 1
ATOM 794 N N . ASN A 1 105 ? 54.305 12.227 -36.560 1.00 48.44 105 ASN A N 1
ATOM 795 C CA . ASN A 1 105 ? 54.201 10.915 -37.213 1.00 48.44 105 ASN A CA 1
ATOM 796 C C . ASN A 1 105 ? 52.953 10.748 -38.100 1.00 48.44 105 ASN A C 1
ATOM 798 O O . ASN A 1 105 ? 52.408 9.651 -38.200 1.00 48.44 105 ASN A O 1
ATOM 802 N N . VAL A 1 106 ? 52.496 11.798 -38.791 1.00 45.03 106 VAL A N 1
ATOM 803 C CA . VAL A 1 106 ? 51.511 11.633 -39.881 1.00 45.03 106 VAL A CA 1
ATOM 804 C C . VAL A 1 106 ? 52.243 11.363 -41.196 1.00 45.03 106 VAL A C 1
ATOM 806 O O . VAL A 1 106 ? 52.233 12.161 -42.129 1.00 45.03 106 VAL A O 1
ATOM 809 N N . VAL A 1 107 ? 52.914 10.215 -41.264 1.00 48.97 107 VAL A N 1
ATOM 810 C CA . VAL A 1 107 ? 53.410 9.668 -42.528 1.00 48.97 107 VAL A CA 1
ATOM 811 C C . VAL A 1 107 ? 52.317 8.774 -43.119 1.00 48.97 107 VAL A C 1
ATOM 813 O O . VAL A 1 107 ? 51.916 7.784 -42.518 1.00 48.97 107 VAL A O 1
ATOM 816 N N . ALA A 1 108 ? 51.884 9.143 -44.327 1.00 48.72 108 ALA A N 1
ATOM 817 C CA . ALA A 1 108 ? 51.188 8.323 -45.323 1.00 48.72 108 ALA A CA 1
ATOM 818 C C . ALA A 1 108 ? 49.724 7.904 -45.053 1.00 48.72 108 ALA A C 1
ATOM 820 O O . ALA A 1 108 ? 49.415 6.743 -44.803 1.00 48.72 108 ALA A O 1
ATOM 821 N N . TRP A 1 109 ? 48.790 8.826 -45.309 1.00 48.44 109 TRP A N 1
ATOM 822 C CA . TRP A 1 109 ? 47.395 8.507 -45.662 1.00 48.44 109 TRP A CA 1
ATOM 823 C C . TRP A 1 109 ? 47.238 8.295 -47.182 1.00 48.44 109 TRP A C 1
ATOM 825 O O . TRP A 1 109 ? 46.468 8.992 -47.837 1.00 48.44 109 TRP A O 1
ATOM 835 N N . SER A 1 110 ? 48.003 7.380 -47.785 1.00 53.59 110 SER A N 1
ATOM 836 C CA . SER A 1 110 ? 47.963 7.145 -49.242 1.00 53.59 110 SER A CA 1
ATOM 837 C C . SER A 1 110 ? 47.205 5.890 -49.677 1.00 53.59 110 SER A C 1
ATOM 839 O O . SER A 1 110 ? 47.248 5.549 -50.857 1.00 53.59 110 SER A O 1
ATOM 841 N N . GLN A 1 111 ? 46.449 5.235 -48.790 1.00 58.97 111 GLN A N 1
ATOM 842 C CA . GLN A 1 111 ? 45.457 4.250 -49.222 1.00 58.97 111 GLN A CA 1
ATOM 843 C C . GLN A 1 111 ? 44.092 4.556 -48.606 1.00 58.97 111 GLN A C 1
ATOM 845 O O . GLN A 1 111 ? 44.016 4.736 -47.387 1.00 58.97 111 GLN A O 1
ATOM 850 N N . PRO A 1 112 ? 43.012 4.633 -49.413 1.00 64.50 112 PRO A N 1
ATOM 851 C CA . PRO A 1 112 ? 41.671 4.612 -48.853 1.00 64.50 112 PRO A CA 1
ATOM 852 C C . PRO A 1 112 ? 41.575 3.368 -47.961 1.00 64.50 112 PRO A C 1
ATOM 854 O O . PRO A 1 112 ? 42.086 2.314 -48.360 1.00 64.50 112 PRO A O 1
ATOM 857 N N . PRO A 1 113 ? 40.993 3.472 -46.752 1.00 62.62 113 PRO A N 1
ATOM 858 C CA . PRO A 1 113 ? 40.824 2.308 -45.898 1.00 62.62 113 PRO A CA 1
ATOM 859 C C . PRO A 1 113 ? 40.174 1.214 -46.739 1.00 62.62 113 PRO A C 1
ATOM 861 O O . PRO A 1 113 ? 39.217 1.491 -47.471 1.00 62.62 113 PRO A O 1
ATOM 864 N N . ALA A 1 114 ? 40.738 0.003 -46.689 1.00 71.31 114 ALA A N 1
ATOM 865 C CA . ALA A 1 114 ? 40.162 -1.138 -47.385 1.00 71.31 114 ALA A CA 1
ATOM 866 C C . ALA A 1 114 ? 38.651 -1.146 -47.100 1.00 71.31 114 ALA A C 1
ATOM 868 O O . ALA A 1 114 ? 38.278 -0.921 -45.940 1.00 71.31 114 ALA A O 1
ATOM 869 N N . PRO A 1 115 ? 37.791 -1.316 -48.126 1.00 70.62 115 PRO A N 1
ATOM 870 C CA . PRO A 1 115 ? 36.349 -1.293 -47.931 1.00 70.62 115 PRO A CA 1
ATOM 871 C C . PRO A 1 115 ? 36.043 -2.206 -46.756 1.00 70.62 115 PRO A C 1
ATOM 873 O O . PRO A 1 115 ? 36.478 -3.359 -46.761 1.00 70.62 115 PRO A O 1
ATOM 876 N N . VAL A 1 116 ? 35.402 -1.652 -45.720 1.00 60.69 116 VAL A N 1
ATOM 877 C CA . VAL A 1 116 ? 35.097 -2.390 -44.495 1.00 60.69 116 VAL A CA 1
ATOM 878 C C . VAL A 1 116 ? 34.385 -3.648 -44.949 1.00 60.69 116 VAL A C 1
ATOM 880 O O . VAL A 1 116 ? 33.273 -3.563 -45.476 1.00 60.69 116 VAL A O 1
ATOM 883 N N . ALA A 1 117 ? 35.071 -4.791 -44.852 1.00 58.00 117 ALA A N 1
ATOM 884 C CA . ALA A 1 117 ? 34.513 -6.053 -45.293 1.00 58.00 117 ALA A CA 1
ATOM 885 C C . ALA A 1 117 ? 33.164 -6.165 -44.592 1.00 58.00 117 ALA A C 1
ATOM 887 O O . ALA A 1 117 ? 33.115 -6.066 -43.360 1.00 58.00 117 ALA A O 1
ATOM 888 N N . ARG A 1 118 ? 32.070 -6.280 -45.364 1.00 58.66 118 ARG A N 1
ATOM 889 C CA . ARG A 1 118 ? 30.767 -6.602 -44.784 1.00 58.66 118 ARG A CA 1
ATOM 890 C C . ARG A 1 118 ? 31.030 -7.849 -43.965 1.00 58.66 118 ARG A C 1
ATOM 892 O O . ARG A 1 118 ? 31.334 -8.891 -44.538 1.00 58.66 118 ARG A O 1
ATOM 899 N N . ARG A 1 119 ? 31.015 -7.717 -42.636 1.00 54.88 119 ARG A N 1
ATOM 900 C CA . ARG A 1 119 ? 31.037 -8.877 -41.762 1.00 54.88 119 ARG A CA 1
ATOM 901 C C . ARG A 1 119 ? 29.819 -9.666 -42.195 1.00 54.88 119 ARG A C 1
ATOM 903 O O . ARG A 1 119 ? 28.693 -9.241 -41.951 1.00 54.88 119 ARG A O 1
ATOM 910 N N . GLU A 1 120 ? 30.046 -10.765 -42.903 1.00 54.44 120 GLU A N 1
ATOM 911 C CA . GLU A 1 120 ? 29.073 -11.834 -42.974 1.00 54.44 120 GLU A CA 1
ATOM 912 C C . GLU A 1 120 ? 28.967 -12.322 -41.538 1.00 54.44 120 GLU A C 1
ATOM 914 O O . GLU A 1 120 ? 29.737 -13.163 -41.075 1.00 54.44 120 GLU A O 1
ATOM 919 N N . PHE A 1 121 ? 28.092 -11.672 -40.770 1.00 55.88 121 PHE A N 1
ATOM 920 C CA . PHE A 1 121 ? 27.669 -12.196 -39.494 1.00 55.88 121 PHE A CA 1
ATOM 921 C C . PHE A 1 121 ? 27.131 -13.576 -39.835 1.00 55.88 121 PHE A C 1
ATOM 923 O O . PHE A 1 121 ? 26.143 -13.698 -40.565 1.00 55.88 121 PHE A O 1
ATOM 930 N N . ALA A 1 122 ? 27.861 -14.613 -39.414 1.00 57.16 122 ALA A N 1
ATOM 931 C CA . ALA A 1 122 ? 27.388 -15.980 -39.514 1.00 57.16 122 ALA A CA 1
ATOM 932 C C . ALA A 1 122 ? 25.941 -15.950 -39.023 1.00 57.16 122 ALA A C 1
ATOM 934 O O . ALA A 1 122 ? 25.724 -15.450 -37.919 1.00 57.16 122 ALA A O 1
ATOM 935 N N . ARG A 1 123 ? 24.989 -16.368 -39.875 1.00 58.16 123 ARG A N 1
ATOM 936 C CA . ARG A 1 123 ? 23.527 -16.369 -39.649 1.00 58.16 123 ARG A CA 1
ATOM 937 C C . ARG A 1 123 ? 23.179 -17.235 -38.435 1.00 58.16 123 ARG A C 1
ATOM 939 O O . ARG A 1 123 ? 22.675 -18.347 -38.549 1.00 58.16 123 ARG A O 1
ATOM 946 N N . GLY A 1 124 ? 23.607 -16.785 -37.271 1.00 53.06 124 GLY A N 1
ATOM 947 C CA . GLY A 1 124 ? 23.839 -17.591 -36.099 1.00 53.06 124 GLY A CA 1
ATOM 948 C C . GLY A 1 124 ? 22.826 -17.205 -35.056 1.00 53.06 124 GLY A C 1
ATOM 949 O O . GLY A 1 124 ? 23.023 -16.223 -34.349 1.00 53.06 124 GLY A O 1
ATOM 950 N N . THR A 1 125 ? 21.798 -18.044 -34.919 1.00 61.16 125 THR A N 1
ATOM 951 C CA . THR A 1 125 ? 20.764 -17.969 -33.877 1.00 61.16 125 THR A CA 1
ATOM 952 C C . THR A 1 125 ? 20.075 -16.613 -33.821 1.00 61.16 125 THR A C 1
ATOM 954 O O . THR A 1 125 ? 20.388 -15.776 -32.980 1.00 61.16 125 THR A O 1
ATOM 957 N N . TYR A 1 126 ? 19.108 -16.439 -34.713 1.00 78.25 126 TYR A N 1
ATOM 958 C CA . TYR A 1 126 ? 18.155 -15.349 -34.631 1.00 78.25 126 TYR A CA 1
ATOM 959 C C . TYR A 1 126 ? 17.415 -15.372 -33.285 1.00 78.25 126 TYR A C 1
ATOM 961 O O . TYR A 1 126 ? 17.053 -16.436 -32.771 1.00 78.25 126 TYR A O 1
ATOM 969 N N . ILE A 1 127 ? 17.236 -14.195 -32.694 1.00 88.69 127 ILE A N 1
ATOM 970 C CA . ILE A 1 127 ? 16.531 -14.012 -31.425 1.00 88.69 127 ILE A CA 1
ATOM 971 C C . ILE A 1 127 ? 15.092 -13.617 -31.752 1.00 88.69 127 ILE A C 1
ATOM 973 O O . ILE A 1 127 ? 14.860 -12.742 -32.580 1.00 88.69 127 ILE A O 1
ATOM 977 N N . THR A 1 128 ? 14.134 -14.265 -31.099 1.00 92.94 128 THR A N 1
ATOM 978 C CA . THR A 1 128 ? 12.703 -13.930 -31.172 1.00 92.94 128 THR A CA 1
ATOM 979 C C . THR A 1 128 ? 12.278 -13.190 -29.907 1.00 92.94 128 THR A C 1
ATOM 981 O O . THR A 1 128 ? 12.839 -13.455 -28.836 1.00 92.94 128 THR A O 1
ATOM 984 N N . LEU A 1 129 ? 11.230 -12.374 -29.980 1.00 94.25 129 LEU A N 1
ATOM 985 C CA . LEU A 1 129 ? 10.638 -11.708 -28.817 1.00 94.25 129 LEU A CA 1
ATOM 986 C C . LEU A 1 129 ? 10.140 -12.712 -27.768 1.00 94.25 129 LEU A C 1
ATOM 988 O O . LEU A 1 129 ? 10.378 -12.507 -26.581 1.00 94.25 129 LEU A O 1
ATOM 992 N N . GLN A 1 130 ? 9.528 -13.824 -28.190 1.00 95.25 130 GLN A N 1
ATOM 993 C CA . GLN A 1 130 ? 9.050 -14.860 -27.264 1.00 95.25 130 GLN A CA 1
ATOM 994 C C . GLN A 1 130 ? 10.193 -15.414 -26.403 1.00 95.25 130 GLN A C 1
ATOM 996 O O . GLN A 1 130 ? 10.105 -15.412 -25.183 1.00 95.25 130 GLN A O 1
ATOM 1001 N N . LYS A 1 131 ? 11.315 -15.793 -27.027 1.00 93.31 131 LYS A N 1
ATOM 1002 C CA . LYS A 1 131 ? 12.509 -16.264 -26.311 1.00 93.31 131 LYS A CA 1
ATOM 1003 C C . LYS A 1 131 ? 13.061 -15.230 -25.323 1.00 93.31 131 LYS A C 1
ATOM 1005 O O . LYS A 1 131 ? 13.503 -15.604 -24.243 1.00 93.31 131 LYS A O 1
ATOM 1010 N N . LEU A 1 132 ? 13.036 -13.940 -25.677 1.00 92.38 132 LEU A N 1
ATOM 1011 C CA . LEU A 1 132 ? 13.428 -12.876 -24.748 1.00 92.38 132 LEU A CA 1
ATOM 1012 C C . LEU A 1 132 ? 12.501 -12.827 -23.533 1.00 92.38 132 LEU A C 1
ATOM 1014 O O . LEU A 1 132 ? 13.002 -12.676 -22.423 1.00 92.38 132 LEU A O 1
ATOM 1018 N N . GLN A 1 133 ? 11.189 -12.961 -23.750 1.00 94.88 133 GLN A N 1
ATOM 1019 C CA . GLN A 1 133 ? 10.161 -12.959 -22.706 1.00 94.88 133 GLN A CA 1
ATOM 1020 C C . GLN A 1 133 ? 10.218 -14.203 -21.813 1.00 94.88 133 GLN A C 1
ATOM 1022 O O . GLN A 1 133 ? 10.062 -14.078 -20.601 1.00 94.88 133 GLN A O 1
ATOM 1027 N N . ASP A 1 134 ? 10.504 -15.378 -22.376 1.00 94.12 134 ASP A N 1
ATOM 1028 C CA . ASP A 1 134 ? 10.635 -16.634 -21.626 1.00 94.12 134 ASP A CA 1
ATOM 1029 C C . ASP A 1 134 ? 11.810 -16.596 -20.630 1.00 94.12 134 ASP A C 1
ATOM 1031 O O . ASP A 1 134 ? 11.746 -17.191 -19.554 1.00 94.12 134 ASP A O 1
ATOM 1035 N N . GLU A 1 135 ? 12.871 -15.856 -20.961 1.00 93.25 135 GLU A N 1
ATOM 1036 C CA . GLU A 1 135 ? 14.040 -15.646 -20.096 1.00 93.25 135 GLU A CA 1
ATOM 1037 C C . GLU A 1 135 ? 13.847 -14.496 -19.090 1.00 93.25 135 GLU A C 1
ATOM 1039 O O . GLU A 1 135 ? 14.686 -14.280 -18.208 1.00 93.25 135 GLU A O 1
ATOM 1044 N N . MET A 1 136 ? 12.746 -13.739 -19.181 1.00 93.50 136 MET A N 1
ATOM 1045 C CA . MET A 1 136 ? 12.441 -12.702 -18.200 1.00 93.50 136 MET A CA 1
ATOM 1046 C C . MET A 1 136 ? 11.979 -13.337 -16.886 1.00 93.50 136 MET A C 1
ATOM 1048 O O . MET A 1 136 ? 10.957 -14.031 -16.861 1.00 93.50 136 MET A O 1
ATOM 1052 N N . PRO A 1 137 ? 12.647 -13.065 -15.749 1.00 93.19 137 PRO A N 1
ATOM 1053 C CA . PRO A 1 137 ? 12.128 -13.510 -14.470 1.00 93.19 137 PRO A CA 1
ATOM 1054 C C . PRO A 1 137 ? 10.765 -12.854 -14.223 1.00 93.19 137 PRO A C 1
ATOM 1056 O O . PRO A 1 137 ? 10.611 -11.641 -14.338 1.00 93.19 137 PRO A O 1
ATOM 1059 N N . SER A 1 138 ? 9.762 -13.653 -13.859 1.00 94.75 138 SER A N 1
ATOM 1060 C CA . SER A 1 138 ? 8.506 -13.086 -13.363 1.00 94.75 138 SER A CA 1
ATOM 1061 C C . SER A 1 138 ? 8.784 -12.300 -12.075 1.00 94.75 138 SER A C 1
ATOM 1063 O O . SER A 1 138 ? 9.618 -12.746 -11.274 1.00 94.75 138 SER A O 1
ATOM 1065 N N . PRO A 1 139 ? 8.116 -11.156 -11.837 1.00 94.62 139 PRO A N 1
ATOM 1066 C CA . PRO A 1 139 ? 8.285 -10.437 -10.585 1.00 94.62 139 PRO A CA 1
ATOM 1067 C C . PRO A 1 139 ? 7.905 -11.333 -9.398 1.00 94.62 139 PRO A C 1
ATOM 1069 O O . PRO A 1 139 ? 7.037 -12.205 -9.531 1.00 94.62 139 PRO A O 1
ATOM 1072 N N . PRO A 1 140 ? 8.535 -11.153 -8.227 1.00 95.06 140 PRO A N 1
ATOM 1073 C CA . PRO A 1 140 ? 8.161 -11.925 -7.056 1.00 95.06 140 PRO A CA 1
ATOM 1074 C C . PRO A 1 140 ? 6.768 -11.524 -6.566 1.00 95.06 140 PRO A C 1
ATOM 1076 O O . PRO A 1 140 ? 6.190 -10.516 -6.980 1.00 95.06 140 PRO A O 1
ATOM 1079 N N . LYS A 1 141 ? 6.238 -12.330 -5.647 1.00 96.69 141 LYS A N 1
ATOM 1080 C CA . LYS A 1 141 ? 4.968 -12.057 -4.979 1.00 96.69 141 LYS A CA 1
ATOM 1081 C C . LYS A 1 141 ? 4.992 -10.654 -4.326 1.00 96.69 141 LYS A C 1
ATOM 1083 O O . LYS A 1 141 ? 5.937 -10.376 -3.589 1.00 96.69 141 LYS A O 1
ATOM 1088 N N . PRO A 1 142 ? 3.963 -9.812 -4.547 1.00 95.56 142 PRO A N 1
ATOM 1089 C CA . PRO A 1 142 ? 3.770 -8.560 -3.821 1.00 95.56 142 PRO A CA 1
ATOM 1090 C C . PRO A 1 142 ? 3.745 -8.753 -2.307 1.00 95.56 142 PRO A C 1
ATOM 1092 O O . PRO A 1 142 ? 3.003 -9.610 -1.814 1.00 95.56 142 PRO A O 1
ATOM 1095 N N . ASP A 1 143 ? 4.406 -7.863 -1.579 1.00 93.56 143 ASP A N 1
ATOM 1096 C CA . ASP A 1 143 ? 3.939 -7.492 -0.249 1.00 93.56 143 ASP A CA 1
ATOM 1097 C C . ASP A 1 143 ? 2.791 -6.483 -0.402 1.00 93.56 143 ASP A C 1
ATOM 1099 O O . ASP A 1 143 ? 2.879 -5.541 -1.193 1.00 93.56 143 ASP A O 1
ATOM 1103 N N . LEU A 1 144 ? 1.705 -6.693 0.345 1.00 94.00 144 LEU A N 1
ATOM 1104 C CA . LEU A 1 144 ? 0.504 -5.860 0.303 1.00 94.00 144 LEU A CA 1
ATOM 1105 C C . LEU A 1 144 ? 0.163 -5.355 1.703 1.00 94.00 144 LEU A C 1
ATOM 1107 O O . LEU A 1 144 ? -0.014 -6.142 2.634 1.00 94.00 144 LEU A O 1
ATOM 1111 N N . VAL A 1 145 ? -0.026 -4.044 1.821 1.00 91.25 145 VAL A N 1
ATOM 1112 C CA . VAL A 1 145 ? -0.583 -3.404 3.014 1.00 91.25 145 VAL A CA 1
ATOM 1113 C C . VAL A 1 145 ? -1.761 -2.542 2.596 1.00 91.25 145 VAL A C 1
ATOM 1115 O O . VAL A 1 145 ? -1.590 -1.566 1.875 1.00 91.25 145 VAL A O 1
ATOM 1118 N N . VAL A 1 146 ? -2.958 -2.891 3.067 1.00 89.88 146 VAL A N 1
ATOM 1119 C CA . VAL A 1 146 ? -4.159 -2.072 2.873 1.00 89.88 146 VAL A CA 1
ATOM 1120 C C . VAL A 1 146 ? -4.417 -1.298 4.153 1.00 89.88 146 VAL A C 1
ATOM 1122 O O . VAL A 1 146 ? -4.679 -1.887 5.201 1.00 89.88 146 VAL A O 1
ATOM 1125 N N . VAL A 1 147 ? -4.331 0.023 4.074 1.00 89.50 147 VAL A N 1
ATOM 1126 C CA . VAL A 1 147 ? -4.541 0.913 5.217 1.00 89.50 147 VAL A CA 1
ATOM 1127 C C . VAL A 1 147 ? -5.435 2.071 4.834 1.00 89.50 147 VAL A C 1
ATOM 1129 O O . VAL A 1 147 ? -5.460 2.515 3.692 1.00 89.50 147 VAL A O 1
ATOM 1132 N N . ARG A 1 148 ? -6.136 2.616 5.821 1.00 84.88 148 ARG A N 1
ATOM 1133 C CA . ARG A 1 148 ? -6.693 3.955 5.698 1.00 84.88 148 ARG A CA 1
ATOM 1134 C C . ARG A 1 148 ? -5.623 4.963 6.097 1.00 84.88 148 ARG A C 1
ATOM 1136 O O . ARG A 1 148 ? -5.016 4.834 7.161 1.00 84.88 148 ARG A O 1
ATOM 1143 N N . SER A 1 149 ? -5.397 5.965 5.262 1.00 85.44 149 SER A N 1
ATOM 1144 C CA . SER A 1 149 ? -4.463 7.044 5.562 1.00 85.44 149 SER A CA 1
ATOM 1145 C C . SER A 1 149 ? -5.012 8.362 5.051 1.00 85.44 149 SER A C 1
ATOM 1147 O O . SER A 1 149 ? -5.686 8.407 4.027 1.00 85.44 149 SER A O 1
ATOM 1149 N N . LEU A 1 150 ? -4.676 9.452 5.739 1.00 86.25 150 LEU A N 1
ATOM 1150 C CA . LEU A 1 150 ? -4.647 10.738 5.057 1.00 86.25 150 LEU A CA 1
ATOM 1151 C C . LEU A 1 150 ? -3.460 10.700 4.111 1.00 86.25 150 LEU A C 1
ATOM 1153 O O . LEU A 1 150 ? -2.325 10.462 4.548 1.00 86.25 150 LEU A O 1
ATOM 1157 N N . THR A 1 151 ? -3.735 10.881 2.833 1.00 83.38 151 THR A N 1
ATOM 1158 C CA . THR A 1 151 ? -2.711 10.932 1.801 1.00 83.38 151 THR A CA 1
ATOM 1159 C C . THR A 1 151 ? -2.747 12.281 1.134 1.00 83.38 151 THR A C 1
ATOM 1161 O O . THR A 1 151 ? -3.804 12.894 1.019 1.00 83.38 151 THR A O 1
ATOM 1164 N N . ARG A 1 152 ? -1.586 12.721 0.673 1.00 82.12 152 ARG A N 1
ATOM 1165 C CA . ARG A 1 152 ? -1.468 13.894 -0.176 1.00 82.12 152 ARG A CA 1
ATOM 1166 C C . ARG A 1 152 ? -0.806 13.452 -1.467 1.00 82.12 152 ARG A C 1
ATOM 1168 O O . ARG A 1 152 ? 0.361 13.042 -1.444 1.00 82.12 152 ARG A O 1
ATOM 1175 N N . ARG A 1 153 ? -1.557 13.451 -2.570 1.00 77.38 153 ARG A N 1
ATOM 1176 C CA . ARG A 1 153 ? -0.988 13.144 -3.881 1.00 77.38 153 ARG A CA 1
ATOM 1177 C C . ARG A 1 153 ? -0.233 14.380 -4.387 1.00 77.38 153 ARG A C 1
ATOM 1179 O O . ARG A 1 153 ? -0.569 15.513 -4.027 1.00 77.38 153 ARG A O 1
ATOM 1186 N N . PRO A 1 154 ? 0.808 14.199 -5.213 1.00 66.81 154 PRO A N 1
ATOM 1187 C CA . PRO A 1 154 ? 1.453 15.322 -5.880 1.00 66.81 154 PRO A CA 1
ATOM 1188 C C . PRO A 1 154 ? 0.430 16.118 -6.707 1.00 66.81 154 PRO A C 1
ATOM 1190 O O . PRO A 1 154 ? -0.130 15.587 -7.663 1.00 66.81 154 PRO A O 1
ATOM 1193 N N . GLY A 1 155 ? 0.202 17.382 -6.343 1.00 70.56 155 GLY A N 1
ATOM 1194 C CA . GLY A 1 155 ? -0.740 18.276 -7.027 1.00 70.56 155 GLY A CA 1
ATOM 1195 C C . GLY A 1 155 ? -2.140 18.378 -6.408 1.00 70.56 155 GLY A C 1
ATOM 1196 O O . GLY A 1 155 ? -2.935 19.163 -6.919 1.00 70.56 155 GLY A O 1
ATOM 1197 N N . ASP A 1 156 ? -2.438 17.642 -5.331 1.00 73.50 156 ASP A N 1
ATOM 1198 C CA . ASP A 1 156 ? -3.689 17.822 -4.579 1.00 73.50 156 ASP A CA 1
ATOM 1199 C C . ASP A 1 156 ? -3.726 19.186 -3.867 1.00 73.50 156 ASP A C 1
ATOM 1201 O O . ASP A 1 156 ? -2.685 19.713 -3.459 1.00 73.50 156 ASP A O 1
ATOM 1205 N N . ASP A 1 157 ? -4.937 19.726 -3.684 1.00 69.50 157 ASP A N 1
ATOM 1206 C CA . ASP A 1 157 ? -5.184 20.914 -2.861 1.00 69.50 157 ASP A CA 1
ATOM 1207 C C . ASP A 1 157 ? -4.728 20.644 -1.418 1.00 69.50 157 ASP A C 1
ATOM 1209 O O . ASP A 1 157 ? -5.192 19.709 -0.758 1.00 69.50 157 ASP A O 1
ATOM 1213 N N . GLU A 1 158 ? -3.763 21.433 -0.944 1.00 66.12 158 GLU A N 1
ATOM 1214 C CA . GLU A 1 158 ? -3.031 21.152 0.292 1.00 66.12 158 GLU A CA 1
ATOM 1215 C C . GLU A 1 158 ? -3.917 21.197 1.543 1.00 66.12 158 GLU A C 1
ATOM 1217 O O . GLU A 1 158 ? -3.553 20.625 2.574 1.00 66.12 158 GLU A O 1
ATOM 1222 N N . ASP A 1 159 ? -5.071 21.859 1.454 1.00 68.62 159 ASP A N 1
ATOM 1223 C CA . ASP A 1 159 ? -5.832 22.302 2.618 1.00 68.62 159 ASP A CA 1
ATOM 1224 C C . ASP A 1 159 ? -6.871 21.288 3.125 1.00 68.62 159 ASP A C 1
ATOM 1226 O O . ASP A 1 159 ? -7.396 21.449 4.234 1.00 68.62 159 ASP A O 1
ATOM 1230 N N . ARG A 1 160 ? -7.180 20.227 2.363 1.00 66.31 160 ARG A N 1
ATOM 1231 C CA . ARG A 1 160 ? -8.222 19.244 2.731 1.00 66.31 160 ARG A CA 1
ATOM 1232 C C . ARG A 1 160 ? -7.843 17.805 2.374 1.00 66.31 160 ARG A C 1
ATOM 1234 O O . ARG A 1 160 ? -8.423 17.231 1.456 1.00 66.31 160 ARG A O 1
ATOM 1241 N N . PRO A 1 161 ? -6.906 17.182 3.108 1.00 76.50 161 PRO A N 1
ATOM 1242 C CA . PRO A 1 161 ? -6.601 15.776 2.894 1.00 76.50 161 PRO A CA 1
ATOM 1243 C C . PRO A 1 161 ? -7.817 14.918 3.260 1.00 76.50 161 PRO A C 1
ATOM 1245 O O . PRO A 1 161 ? -8.288 14.938 4.398 1.00 76.50 161 PRO A O 1
ATOM 1248 N N . GLU A 1 162 ? -8.315 14.133 2.312 1.00 77.19 162 GLU A N 1
ATOM 1249 C CA . GLU A 1 162 ? -9.373 13.165 2.584 1.00 77.19 162 GLU A CA 1
ATOM 1250 C C . GLU A 1 162 ? -8.770 11.828 3.048 1.00 77.19 162 GLU A C 1
ATOM 1252 O O . GLU A 1 162 ? -7.725 11.394 2.551 1.00 77.19 162 GLU A O 1
ATOM 1257 N N . PRO A 1 163 ? -9.384 11.151 4.036 1.00 82.62 163 PRO A N 1
ATOM 1258 C CA . PRO A 1 163 ? -8.964 9.816 4.422 1.00 82.62 163 PRO A CA 1
ATOM 1259 C C . PRO A 1 163 ? -9.360 8.824 3.328 1.00 82.62 163 PRO A C 1
ATOM 1261 O O . PRO A 1 163 ? -10.523 8.436 3.213 1.00 82.62 163 PRO A O 1
ATOM 1264 N N . VAL A 1 164 ? -8.374 8.357 2.576 1.00 87.38 164 VAL A N 1
ATOM 1265 C CA . VAL A 1 164 ? -8.553 7.338 1.542 1.00 87.38 164 VAL A CA 1
ATOM 1266 C C . VAL A 1 164 ? -8.086 5.978 2.046 1.00 87.38 164 VAL A C 1
ATOM 1268 O O . VAL A 1 164 ? -7.269 5.861 2.967 1.00 87.38 164 VAL A O 1
ATOM 1271 N N . ILE A 1 165 ? -8.654 4.924 1.473 1.00 88.81 165 ILE A N 1
ATOM 1272 C CA . ILE A 1 165 ? -8.213 3.555 1.720 1.00 88.81 165 ILE A CA 1
ATOM 1273 C C . ILE A 1 165 ? -7.240 3.209 0.617 1.00 88.81 165 ILE A C 1
ATOM 1275 O O . ILE A 1 165 ? -7.637 3.165 -0.536 1.00 88.81 165 ILE A O 1
ATOM 1279 N N . VAL A 1 166 ? -5.997 2.931 0.981 1.00 90.62 166 VAL A N 1
ATOM 1280 C CA . VAL A 1 166 ? -4.913 2.726 0.030 1.00 90.62 166 VAL A CA 1
ATOM 1281 C C . VAL A 1 166 ? -4.327 1.338 0.204 1.00 90.62 166 VAL A C 1
ATOM 1283 O O . VAL A 1 166 ? -3.965 0.932 1.311 1.00 90.62 166 VAL A O 1
ATOM 1286 N N . ALA A 1 167 ? -4.203 0.612 -0.900 1.00 92.69 167 ALA A N 1
ATOM 1287 C CA . ALA A 1 167 ? -3.318 -0.530 -1.014 1.00 92.69 167 ALA A CA 1
ATOM 1288 C C . ALA A 1 167 ? -1.933 -0.015 -1.394 1.00 92.69 167 ALA A C 1
ATOM 1290 O O . ALA A 1 167 ? -1.739 0.565 -2.458 1.00 92.69 167 ALA A O 1
ATOM 1291 N N . HIS A 1 168 ? -0.971 -0.245 -0.513 1.00 90.88 168 HIS A N 1
ATOM 1292 C CA . HIS A 1 168 ? 0.441 -0.046 -0.774 1.00 90.88 168 HIS A CA 1
ATOM 1293 C C . HIS A 1 168 ? 1.047 -1.387 -1.145 1.00 90.88 168 HIS A C 1
ATOM 1295 O O . HIS A 1 168 ? 0.946 -2.350 -0.378 1.00 90.88 168 HIS A O 1
ATOM 1301 N N . LEU A 1 169 ? 1.664 -1.435 -2.319 1.00 92.12 169 LEU A N 1
ATOM 1302 C CA . LEU A 1 169 ? 2.224 -2.654 -2.869 1.00 92.12 169 LEU A CA 1
ATOM 1303 C C . LEU A 1 169 ? 3.691 -2.456 -3.178 1.00 92.12 169 LEU A C 1
ATOM 1305 O O . LEU A 1 169 ? 4.064 -1.432 -3.753 1.00 92.12 169 LEU A O 1
ATOM 1309 N N . TRP A 1 170 ? 4.505 -3.450 -2.838 1.00 91.00 170 TRP A N 1
ATOM 1310 C CA . TRP A 1 170 ? 5.893 -3.460 -3.265 1.00 91.00 170 TRP A CA 1
ATOM 1311 C C . TRP A 1 170 ? 6.430 -4.859 -3.553 1.00 91.00 170 TRP A C 1
ATOM 1313 O O . TRP A 1 170 ? 5.885 -5.871 -3.108 1.00 91.00 170 TRP A O 1
ATOM 1323 N N . ALA A 1 171 ? 7.490 -4.917 -4.352 1.00 91.38 171 ALA A N 1
ATOM 1324 C CA . ALA A 1 171 ? 8.234 -6.134 -4.652 1.00 91.38 171 ALA A CA 1
ATOM 1325 C C . ALA A 1 171 ? 9.667 -5.801 -5.075 1.00 91.38 171 ALA A C 1
ATOM 1327 O O . ALA A 1 171 ? 9.906 -4.819 -5.768 1.00 91.38 171 ALA A O 1
ATOM 1328 N N . GLN A 1 172 ? 10.620 -6.645 -4.691 1.00 89.88 172 GLN A N 1
ATOM 1329 C CA . GLN A 1 172 ? 12.025 -6.508 -5.070 1.00 89.88 172 GLN A CA 1
ATOM 1330 C C . GLN A 1 172 ? 12.285 -7.284 -6.363 1.00 89.88 172 GLN A C 1
ATOM 1332 O O . GLN A 1 172 ? 12.381 -8.509 -6.355 1.00 89.88 172 GLN A O 1
ATOM 1337 N N . TYR A 1 173 ? 12.345 -6.594 -7.497 1.00 89.69 173 TYR A N 1
ATOM 1338 C CA . TYR A 1 173 ? 12.548 -7.260 -8.778 1.00 89.69 173 TYR A CA 1
ATOM 1339 C C . TYR A 1 173 ? 14.030 -7.619 -8.987 1.00 89.69 173 TYR A C 1
ATOM 1341 O O . TYR A 1 173 ? 14.881 -6.749 -8.791 1.00 89.69 173 TYR A O 1
ATOM 1349 N N . PRO A 1 174 ? 14.359 -8.854 -9.431 1.00 90.12 174 PRO A N 1
ATOM 1350 C CA . PRO A 1 174 ? 15.739 -9.307 -9.621 1.00 90.12 174 PRO A CA 1
ATOM 1351 C C . PRO A 1 174 ? 16.355 -8.701 -10.895 1.00 90.12 174 PRO A C 1
ATOM 1353 O O . PRO A 1 174 ? 16.559 -9.378 -11.907 1.00 90.12 174 PRO A O 1
ATOM 1356 N N . TRP A 1 175 ? 16.628 -7.398 -10.850 1.00 89.12 175 TRP A N 1
ATOM 1357 C CA . TRP A 1 175 ? 17.040 -6.586 -11.994 1.00 89.12 175 TRP A CA 1
ATOM 1358 C C . TRP A 1 175 ? 18.358 -7.047 -12.621 1.00 89.12 175 TRP A C 1
ATOM 1360 O O . TRP A 1 175 ? 18.479 -7.129 -13.846 1.00 89.12 175 TRP A O 1
ATOM 1370 N N . GLU A 1 176 ? 19.327 -7.419 -11.785 1.00 89.56 176 GLU A N 1
ATOM 1371 C CA . GLU A 1 176 ? 20.619 -7.941 -12.234 1.00 89.56 176 GLU A CA 1
ATOM 1372 C C . GLU A 1 176 ? 20.458 -9.239 -13.032 1.00 89.56 176 GLU A C 1
ATOM 1374 O O . GLU A 1 176 ? 21.077 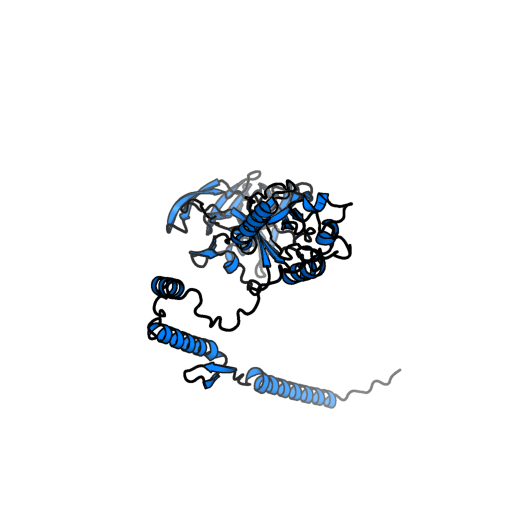-9.406 -14.081 1.00 89.56 176 GLU A O 1
ATOM 1379 N N . LYS A 1 177 ? 19.561 -10.132 -12.589 1.00 90.75 177 LYS A N 1
ATOM 1380 C CA . LYS A 1 177 ? 19.284 -11.398 -13.279 1.00 90.75 177 LYS A CA 1
ATOM 1381 C C . LYS A 1 177 ? 18.683 -11.158 -14.663 1.00 90.75 177 LYS A C 1
ATOM 1383 O O . LYS A 1 177 ? 19.102 -11.807 -15.618 1.00 90.75 177 LYS A O 1
ATOM 1388 N N . LEU A 1 178 ? 17.728 -10.229 -14.771 1.00 91.25 178 LEU A N 1
ATOM 1389 C CA . LEU A 1 178 ? 17.143 -9.842 -16.058 1.00 91.25 178 LEU A CA 1
ATOM 1390 C C . LEU A 1 178 ? 18.216 -9.273 -16.994 1.00 91.25 178 LEU A C 1
ATOM 1392 O O . LEU A 1 178 ? 18.340 -9.723 -18.131 1.00 91.25 178 LEU A O 1
ATOM 1396 N N . THR A 1 179 ? 19.003 -8.314 -16.503 1.00 90.81 179 THR A N 1
ATOM 1397 C CA . THR A 1 179 ? 20.036 -7.641 -17.302 1.00 90.81 179 THR A CA 1
ATOM 1398 C C . THR A 1 179 ? 21.081 -8.639 -17.798 1.00 90.81 179 THR A C 1
ATOM 1400 O O . THR A 1 179 ? 21.368 -8.671 -18.989 1.00 90.81 179 THR A O 1
ATOM 1403 N N . ALA A 1 180 ? 21.571 -9.530 -16.931 1.00 91.19 180 ALA A N 1
ATOM 1404 C CA . ALA A 1 180 ? 22.541 -10.559 -17.304 1.00 91.19 180 ALA A CA 1
ATOM 1405 C C . ALA A 1 180 ? 21.986 -11.566 -18.331 1.00 91.19 180 ALA A C 1
ATOM 1407 O O . ALA A 1 180 ? 22.697 -11.961 -19.263 1.00 91.19 180 ALA A O 1
ATOM 1408 N N . ALA A 1 181 ? 20.718 -11.975 -18.192 1.00 90.62 181 ALA A N 1
ATOM 1409 C CA . ALA A 1 181 ? 20.061 -12.864 -19.151 1.00 90.62 181 ALA A CA 1
ATOM 1410 C C . ALA A 1 181 ? 19.933 -12.197 -20.531 1.00 90.62 181 ALA A C 1
ATOM 1412 O O . ALA A 1 181 ? 20.301 -12.788 -21.549 1.00 90.62 181 ALA A O 1
ATOM 1413 N N . TRP A 1 182 ? 19.484 -10.939 -20.567 1.00 92.19 182 TRP A N 1
ATOM 1414 C CA . TRP A 1 182 ? 19.346 -10.170 -21.803 1.00 92.19 182 TRP A CA 1
ATOM 1415 C C . TRP A 1 182 ? 20.688 -9.854 -22.455 1.00 92.19 182 TRP A C 1
ATOM 1417 O O . TRP A 1 182 ? 20.829 -10.066 -23.656 1.00 92.19 182 TRP A O 1
ATOM 1427 N N . GLU A 1 183 ? 21.700 -9.440 -21.694 1.00 91.38 183 GLU A N 1
ATOM 1428 C CA . GLU A 1 183 ? 23.060 -9.249 -22.206 1.00 91.38 183 GLU A CA 1
ATOM 1429 C C . GLU A 1 183 ? 23.610 -10.527 -22.838 1.00 91.38 183 GLU A C 1
ATOM 1431 O O . GLU A 1 183 ? 24.189 -10.480 -23.922 1.00 91.38 183 GLU A O 1
ATOM 1436 N N . THR A 1 184 ? 23.393 -11.680 -22.200 1.00 91.00 184 THR A N 1
ATOM 1437 C CA . THR A 1 184 ? 23.852 -12.974 -22.719 1.00 91.00 184 THR A CA 1
ATOM 1438 C C . THR A 1 184 ? 23.169 -13.329 -24.038 1.00 91.00 184 THR A C 1
ATOM 1440 O O . THR A 1 184 ? 23.844 -13.755 -24.978 1.00 91.00 184 THR A O 1
ATOM 1443 N N . MET A 1 185 ? 21.850 -13.133 -24.135 1.00 89.19 185 MET A N 1
ATOM 1444 C CA . MET A 1 185 ? 21.095 -13.399 -25.362 1.00 89.19 185 MET A CA 1
ATOM 1445 C C . MET A 1 185 ? 21.472 -12.436 -26.486 1.00 89.19 185 MET A C 1
ATOM 1447 O O . MET A 1 185 ? 21.782 -12.871 -27.593 1.00 89.19 185 MET A O 1
ATOM 1451 N N . LEU A 1 186 ? 21.481 -11.138 -26.192 1.00 89.50 186 LEU A N 1
ATOM 1452 C CA . LEU A 1 186 ? 21.650 -10.064 -27.166 1.00 89.50 186 LEU A CA 1
ATOM 1453 C C . LEU A 1 186 ? 23.116 -9.823 -27.545 1.00 89.50 186 LEU A C 1
ATOM 1455 O O . LEU A 1 186 ? 23.376 -9.084 -28.484 1.00 89.50 186 LEU A O 1
ATOM 1459 N N . LYS A 1 187 ? 24.088 -10.491 -26.902 1.00 88.44 187 LYS A N 1
ATOM 1460 C CA . LYS A 1 187 ? 25.529 -10.372 -27.211 1.00 88.44 187 LYS A CA 1
ATOM 1461 C C . LYS A 1 187 ? 25.872 -10.576 -28.693 1.00 88.44 187 LYS A C 1
ATOM 1463 O O . LYS A 1 187 ? 26.906 -10.095 -29.152 1.00 88.44 187 LYS A O 1
ATOM 1468 N N . LYS A 1 188 ? 25.055 -11.346 -29.418 1.00 81.31 188 LYS A N 1
ATOM 1469 C CA . LYS A 1 188 ? 25.231 -11.619 -30.854 1.00 81.31 188 LYS A CA 1
ATOM 1470 C C . LYS A 1 188 ? 24.405 -10.709 -31.766 1.00 81.31 188 LYS A C 1
ATOM 1472 O O . LYS A 1 188 ? 24.667 -10.705 -32.964 1.00 81.31 188 LYS A O 1
ATOM 1477 N N . ALA A 1 189 ? 23.434 -9.985 -31.223 1.00 82.56 189 ALA A N 1
ATOM 1478 C CA . ALA A 1 189 ? 22.597 -9.065 -31.973 1.00 82.56 189 ALA A CA 1
ATOM 1479 C C . ALA A 1 189 ? 23.277 -7.689 -32.037 1.00 82.56 189 ALA A C 1
ATOM 1481 O 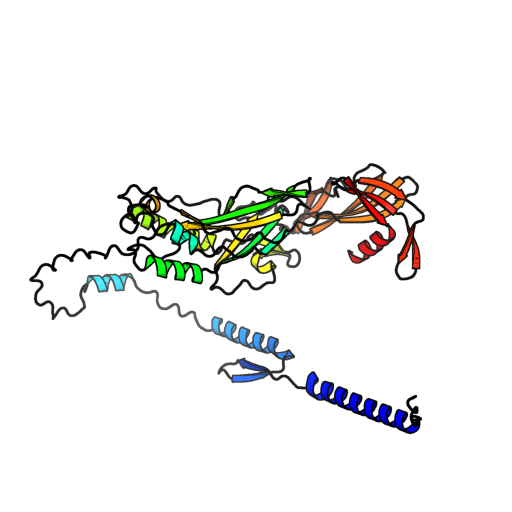O . ALA A 1 189 ? 23.948 -7.283 -31.087 1.00 82.56 189 ALA A O 1
ATOM 1482 N N . ALA A 1 190 ? 23.105 -6.943 -33.128 1.00 78.12 190 ALA A N 1
ATOM 1483 C CA . ALA A 1 190 ? 23.597 -5.568 -33.237 1.00 78.12 190 ALA A CA 1
ATOM 1484 C C . ALA A 1 190 ? 22.708 -4.553 -32.483 1.00 78.12 190 ALA A C 1
ATOM 1486 O O . ALA A 1 190 ? 22.677 -3.369 -32.825 1.00 78.12 190 ALA A O 1
ATOM 1487 N N . THR A 1 191 ? 21.985 -5.004 -31.454 1.00 80.94 191 THR A N 1
ATOM 1488 C CA . THR A 1 191 ? 21.000 -4.211 -30.715 1.00 80.94 191 THR A CA 1
ATOM 1489 C C . THR A 1 191 ? 21.512 -3.799 -29.338 1.00 80.94 191 THR A C 1
ATOM 1491 O O . THR A 1 191 ? 22.525 -4.288 -28.832 1.00 80.94 191 THR A O 1
ATOM 1494 N N . SER A 1 192 ? 20.819 -2.845 -28.717 1.00 77.62 192 SER A N 1
ATOM 1495 C CA . SER A 1 192 ? 21.126 -2.430 -27.351 1.00 77.62 192 SER A CA 1
ATOM 1496 C C . SER A 1 192 ? 20.767 -3.542 -26.365 1.00 77.62 192 SER A C 1
ATOM 1498 O O . SER A 1 192 ? 19.618 -3.966 -26.294 1.00 77.62 192 SER A O 1
ATOM 1500 N N . THR A 1 193 ? 21.719 -3.933 -25.517 1.00 81.62 193 THR A N 1
ATOM 1501 C CA . THR A 1 193 ? 21.473 -4.845 -24.386 1.00 81.62 193 THR A CA 1
ATOM 1502 C C . THR A 1 193 ? 20.780 -4.165 -23.201 1.00 81.62 193 THR A C 1
ATOM 1504 O O . THR A 1 193 ? 20.452 -4.817 -22.211 1.00 81.62 193 THR A O 1
ATOM 1507 N N . ARG A 1 194 ? 20.575 -2.842 -23.265 1.00 85.62 194 ARG A N 1
ATOM 1508 C CA . ARG A 1 194 ? 20.024 -2.065 -22.151 1.00 85.62 194 ARG A CA 1
ATOM 1509 C C . ARG A 1 194 ? 18.532 -2.320 -21.982 1.00 85.62 194 ARG A C 1
ATOM 1511 O O . ARG A 1 194 ? 17.743 -2.079 -22.890 1.00 85.62 194 ARG A O 1
ATOM 1518 N N . VAL A 1 195 ? 18.169 -2.716 -20.771 1.00 88.50 195 VAL A N 1
ATOM 1519 C CA . VAL A 1 195 ? 16.793 -2.918 -20.327 1.00 88.50 195 VAL A CA 1
ATOM 1520 C C . VAL A 1 195 ? 16.144 -1.560 -20.021 1.00 88.50 195 VAL A C 1
ATOM 1522 O O . VAL A 1 195 ? 16.671 -0.802 -19.204 1.00 88.50 195 VAL A O 1
ATOM 1525 N N . VAL A 1 196 ? 15.001 -1.259 -20.646 1.00 91.94 196 VAL A N 1
ATOM 1526 C CA . VAL A 1 196 ? 14.231 -0.023 -20.401 1.00 91.94 196 VAL A CA 1
ATOM 1527 C C . VAL A 1 196 ? 12.816 -0.381 -19.957 1.00 91.94 196 VAL A C 1
ATOM 1529 O O . VAL A 1 196 ? 12.046 -0.920 -20.749 1.00 91.94 196 VAL A O 1
ATOM 1532 N N . VAL A 1 197 ? 12.470 -0.085 -18.699 1.00 91.62 197 VAL A N 1
ATOM 1533 C CA . VAL A 1 197 ? 11.093 -0.235 -18.187 1.00 91.62 197 VAL A CA 1
ATOM 1534 C C . VAL A 1 197 ? 10.289 0.997 -18.561 1.00 91.62 197 VAL A C 1
ATOM 1536 O O . VAL A 1 197 ? 10.725 2.117 -18.299 1.00 91.62 197 VAL A O 1
ATOM 1539 N N . VAL A 1 198 ? 9.109 0.789 -19.139 1.00 91.88 198 VAL A N 1
ATOM 1540 C CA . VAL A 1 198 ? 8.184 1.877 -19.488 1.00 91.88 198 VAL A CA 1
ATOM 1541 C C . VAL A 1 198 ? 6.978 1.946 -18.564 1.00 91.88 198 VAL A C 1
ATOM 1543 O O . VAL A 1 198 ? 6.407 3.022 -18.409 1.00 91.88 198 VAL A O 1
ATOM 1546 N N . ALA A 1 199 ? 6.604 0.829 -17.937 1.00 92.25 199 ALA A N 1
ATOM 1547 C CA . ALA A 1 199 ? 5.551 0.795 -16.935 1.00 92.25 199 ALA A CA 1
ATOM 1548 C C . ALA A 1 199 ? 5.574 -0.493 -16.099 1.00 92.25 199 ALA A C 1
ATOM 1550 O O . ALA A 1 199 ? 6.206 -1.492 -16.454 1.00 92.25 199 ALA A O 1
ATOM 1551 N N . VAL A 1 200 ? 4.812 -0.469 -15.011 1.00 92.44 200 VAL A N 1
ATOM 1552 C CA . VAL A 1 200 ? 4.361 -1.645 -14.269 1.00 92.44 200 VAL A CA 1
ATOM 1553 C C . VAL A 1 200 ? 2.869 -1.802 -14.530 1.00 92.44 200 VAL A C 1
ATOM 1555 O O . VAL A 1 200 ? 2.106 -0.868 -14.305 1.00 92.44 200 VAL A O 1
ATOM 1558 N N . GLU A 1 201 ? 2.434 -2.970 -14.985 1.00 95.00 201 GLU A N 1
ATOM 1559 C CA . GLU A 1 201 ? 1.010 -3.286 -15.003 1.00 95.00 201 GLU A CA 1
ATOM 1560 C C . GLU A 1 201 ? 0.608 -3.955 -13.695 1.00 95.00 201 GLU A C 1
ATOM 1562 O O . GLU A 1 201 ? 1.247 -4.910 -13.246 1.00 95.00 201 GLU A O 1
ATOM 1567 N N . LEU A 1 202 ? -0.462 -3.443 -13.099 1.00 95.94 202 LEU A N 1
ATOM 1568 C CA . LEU A 1 202 ? -1.059 -3.912 -11.865 1.00 95.94 202 LEU A CA 1
ATOM 1569 C C . LEU A 1 202 ? -2.411 -4.544 -12.175 1.00 95.94 202 LEU A C 1
ATOM 1571 O O . LEU A 1 202 ? -3.302 -3.881 -12.695 1.00 95.94 202 LEU A O 1
ATOM 1575 N N . GLU A 1 203 ? -2.586 -5.808 -11.808 1.00 97.50 203 GLU A N 1
ATOM 1576 C CA . GLU A 1 203 ? -3.893 -6.459 -11.845 1.00 97.50 203 GLU A CA 1
ATOM 1577 C C . GLU A 1 203 ? -4.360 -6.715 -10.415 1.00 97.50 203 GLU A C 1
ATOM 1579 O O . GLU A 1 203 ? -3.596 -7.173 -9.557 1.00 97.50 203 GLU A O 1
ATOM 1584 N N . SER A 1 204 ? -5.625 -6.403 -10.156 1.00 97.44 204 SER A N 1
ATOM 1585 C CA . SER A 1 204 ? -6.264 -6.635 -8.868 1.00 97.44 204 SER A CA 1
ATOM 1586 C C . SER A 1 204 ? -7.291 -7.752 -8.981 1.00 97.44 204 SER A C 1
ATOM 1588 O O . SER A 1 204 ? -7.885 -7.995 -10.030 1.00 97.44 204 SER A O 1
ATOM 1590 N N . ARG A 1 205 ? -7.535 -8.436 -7.872 1.00 97.75 205 ARG A N 1
ATOM 1591 C CA . ARG A 1 205 ? -8.724 -9.258 -7.680 1.00 97.75 205 ARG A CA 1
ATOM 1592 C C . ARG A 1 205 ? -9.325 -8.956 -6.324 1.00 97.75 205 ARG A C 1
ATOM 1594 O O . ARG A 1 205 ? -8.604 -8.655 -5.372 1.00 97.75 205 ARG A O 1
ATOM 1601 N N . TYR A 1 206 ? -10.636 -9.074 -6.223 1.00 96.38 206 TYR A N 1
ATOM 1602 C CA . TYR A 1 206 ? -11.367 -8.788 -4.998 1.00 96.38 206 TYR A CA 1
ATOM 1603 C C . TYR A 1 206 ? -12.462 -9.818 -4.752 1.00 96.38 206 TYR A C 1
ATOM 1605 O O . TYR A 1 206 ? -12.957 -10.452 -5.685 1.00 96.38 206 TYR A O 1
ATOM 1613 N N . LEU A 1 207 ? -12.822 -10.011 -3.485 1.00 93.38 207 LEU A N 1
ATOM 1614 C CA . LEU A 1 207 ? -13.877 -10.950 -3.120 1.00 93.38 207 LEU A CA 1
ATOM 1615 C C . LEU A 1 207 ? -15.253 -10.309 -3.357 1.00 93.38 207 LEU A C 1
ATOM 1617 O O . LEU A 1 207 ? -15.573 -9.271 -2.772 1.00 93.38 207 LEU A O 1
ATOM 1621 N N . GLY A 1 208 ? -16.051 -10.916 -4.232 1.00 91.56 208 GLY A N 1
ATOM 1622 C CA . GLY A 1 208 ? -17.430 -10.524 -4.492 1.00 91.56 208 GLY A CA 1
ATOM 1623 C C . GLY A 1 208 ? -18.372 -10.879 -3.332 1.00 91.56 208 GLY A C 1
ATOM 1624 O O . GLY A 1 208 ? -18.003 -11.651 -2.441 1.00 91.56 208 GLY A O 1
ATOM 1625 N N . PRO A 1 209 ? -19.614 -10.354 -3.336 1.00 83.19 209 PRO A N 1
ATOM 1626 C CA . PRO A 1 209 ? -20.621 -10.680 -2.320 1.00 83.19 209 PRO A CA 1
ATOM 1627 C C . PRO A 1 209 ? -20.962 -12.177 -2.232 1.00 83.19 209 PRO A C 1
ATOM 1629 O O . PRO A 1 209 ? -21.402 -12.647 -1.189 1.00 83.19 209 PRO A O 1
ATOM 1632 N N . ASP A 1 210 ? -20.747 -12.930 -3.313 1.00 90.56 210 ASP A N 1
ATOM 1633 C CA . ASP A 1 210 ? -20.949 -14.380 -3.390 1.00 90.56 210 ASP A CA 1
ATOM 1634 C C . ASP A 1 210 ? -19.748 -15.196 -2.872 1.00 90.56 210 ASP A C 1
ATOM 1636 O O . ASP A 1 210 ? -19.746 -16.425 -2.953 1.00 90.56 210 ASP A O 1
ATOM 1640 N N . GLY A 1 211 ? -18.712 -14.523 -2.361 1.00 90.62 211 GLY A N 1
ATOM 1641 C CA . GLY A 1 211 ? -17.482 -15.151 -1.890 1.00 90.62 211 GLY A CA 1
ATOM 1642 C C . GLY A 1 211 ? -16.550 -15.621 -3.009 1.00 90.62 211 GLY A C 1
ATOM 1643 O O . GLY A 1 211 ? -15.574 -16.315 -2.717 1.00 90.62 211 GLY A O 1
ATOM 1644 N N . LYS A 1 212 ? -16.811 -15.276 -4.278 1.00 96.25 212 LYS A N 1
ATOM 1645 C CA . LYS A 1 212 ? -15.914 -15.600 -5.396 1.00 96.25 212 LYS A CA 1
ATOM 1646 C C . LYS A 1 212 ? -14.950 -14.459 -5.679 1.00 96.25 212 LYS A C 1
ATOM 1648 O O . LYS A 1 212 ? -15.266 -13.288 -5.498 1.00 96.25 212 LYS A O 1
ATOM 1653 N N . TRP A 1 213 ? -13.759 -14.808 -6.154 1.00 97.31 213 TRP A N 1
ATOM 1654 C CA . TRP A 1 213 ? -12.794 -13.820 -6.623 1.00 97.31 213 TRP A CA 1
ATOM 1655 C C . TRP A 1 213 ? -13.212 -13.283 -7.990 1.00 97.31 213 TRP A C 1
ATOM 1657 O O . TRP A 1 213 ? -13.372 -14.051 -8.938 1.00 97.31 213 TRP A O 1
ATOM 1667 N N . LEU A 1 214 ? -13.348 -11.965 -8.082 1.00 97.19 214 LEU A N 1
ATOM 1668 C CA . LEU A 1 214 ? -13.531 -11.224 -9.323 1.00 97.19 214 LEU A CA 1
ATOM 1669 C C . LEU A 1 214 ? -12.194 -10.583 -9.698 1.00 97.19 214 LEU A C 1
ATOM 1671 O O . LEU A 1 214 ? -11.518 -10.030 -8.830 1.00 97.19 214 LEU A O 1
ATOM 1675 N N . ILE A 1 215 ? -11.797 -10.691 -10.966 1.00 97.75 215 ILE A N 1
ATOM 1676 C CA . ILE A 1 215 ? -10.561 -10.096 -11.491 1.00 97.75 215 ILE A CA 1
ATOM 1677 C C . ILE A 1 215 ? -10.910 -8.718 -12.056 1.00 97.75 215 ILE A C 1
ATOM 1679 O O . ILE A 1 215 ? -11.839 -8.596 -12.854 1.00 97.75 215 ILE A O 1
ATOM 1683 N N . GLY A 1 216 ? -10.208 -7.688 -11.590 1.00 95.44 216 GLY A N 1
ATOM 1684 C CA . GLY A 1 216 ? -10.286 -6.340 -12.139 1.00 95.44 216 GLY A CA 1
ATOM 1685 C C . GLY A 1 216 ? -9.423 -6.196 -13.391 1.00 95.44 216 GLY A C 1
ATOM 1686 O O . GLY A 1 216 ? -8.535 -7.007 -13.643 1.00 95.44 216 GLY A O 1
ATOM 1687 N N . GLU A 1 217 ? -9.673 -5.150 -14.172 1.00 96.31 217 GLU A N 1
ATOM 1688 C CA . GLU A 1 217 ? -8.841 -4.833 -15.334 1.00 96.31 217 GLU A CA 1
ATOM 1689 C C . GLU A 1 217 ? -7.410 -4.481 -14.907 1.00 96.31 217 GLU A C 1
ATOM 1691 O O . GLU A 1 217 ? -7.192 -3.847 -13.869 1.00 96.31 217 GLU A O 1
ATOM 1696 N N . ALA A 1 218 ? -6.432 -4.896 -15.714 1.00 96.00 218 ALA A N 1
ATOM 1697 C CA . ALA A 1 218 ? -5.044 -4.507 -15.516 1.00 96.00 218 ALA A CA 1
ATOM 1698 C C . ALA A 1 218 ? -4.879 -3.003 -15.777 1.00 96.00 218 ALA A C 1
ATOM 1700 O O . ALA A 1 218 ? -5.362 -2.475 -16.779 1.00 96.00 218 ALA A O 1
ATOM 1701 N N . ARG A 1 219 ? -4.185 -2.315 -14.872 1.00 93.88 219 ARG A N 1
ATOM 1702 C CA . ARG A 1 219 ? -3.924 -0.874 -14.927 1.00 93.88 219 ARG A CA 1
ATOM 1703 C C . ARG A 1 219 ? -2.431 -0.617 -15.071 1.00 93.88 219 ARG A C 1
ATOM 1705 O O . ARG A 1 219 ? -1.621 -1.311 -14.464 1.00 93.88 219 ARG A O 1
ATOM 1712 N N . THR A 1 220 ? -2.064 0.412 -15.823 1.00 91.12 220 THR A N 1
ATOM 1713 C CA . THR A 1 220 ? -0.663 0.785 -16.060 1.00 91.12 220 THR A CA 1
ATOM 1714 C C . THR A 1 220 ? -0.212 1.858 -15.069 1.00 91.12 220 THR A C 1
ATOM 1716 O O . THR A 1 220 ? -0.871 2.885 -14.913 1.00 91.12 220 THR A O 1
ATOM 1719 N N . VAL A 1 221 ? 0.926 1.635 -14.411 1.00 87.56 221 VAL A N 1
ATOM 1720 C CA . VAL A 1 221 ? 1.531 2.535 -13.423 1.00 87.56 221 VAL A CA 1
ATOM 1721 C C . VAL A 1 221 ? 2.953 2.907 -13.877 1.00 87.56 221 VAL A C 1
ATOM 1723 O O . VAL A 1 221 ? 3.797 2.017 -14.009 1.00 87.56 221 VAL A O 1
ATOM 1726 N N . PRO A 1 222 ? 3.259 4.200 -14.114 1.00 82.56 222 PRO A N 1
ATOM 1727 C CA . PRO A 1 222 ? 2.348 5.346 -14.091 1.00 82.56 222 PRO A CA 1
ATOM 1728 C C . PRO A 1 222 ? 1.375 5.335 -15.286 1.00 82.56 222 PRO A C 1
ATOM 1730 O O . PRO A 1 222 ? 1.696 4.818 -16.352 1.00 82.56 222 PRO A O 1
ATOM 1733 N N . ALA A 1 223 ? 0.208 5.970 -15.130 1.00 70.62 223 ALA A N 1
ATOM 1734 C CA . ALA A 1 223 ? -0.838 6.006 -16.162 1.00 70.62 223 ALA A CA 1
ATOM 1735 C C . ALA A 1 223 ? -0.412 6.718 -17.459 1.00 70.62 223 ALA A C 1
ATOM 1737 O O . ALA A 1 223 ? -0.958 6.458 -18.529 1.00 70.62 223 ALA A O 1
ATOM 1738 N N . LYS A 1 224 ? 0.564 7.631 -17.377 1.00 76.50 224 LYS A N 1
ATOM 1739 C CA . LYS A 1 224 ? 1.100 8.338 -18.539 1.00 76.50 224 LYS A CA 1
ATOM 1740 C C . LYS A 1 224 ? 2.324 7.603 -19.073 1.00 76.50 224 LYS A C 1
ATOM 1742 O O . LYS A 1 224 ? 3.432 7.798 -18.579 1.00 76.50 224 LYS A O 1
ATOM 1747 N N . THR A 1 225 ? 2.123 6.805 -20.112 1.00 72.94 225 THR A N 1
ATOM 1748 C CA . THR A 1 225 ? 3.219 6.234 -20.897 1.00 72.94 225 THR A CA 1
ATOM 1749 C C . THR A 1 225 ? 3.610 7.221 -21.994 1.00 72.94 225 THR A C 1
ATOM 1751 O O . THR A 1 225 ? 2.751 7.833 -22.625 1.00 72.94 225 THR A O 1
ATOM 1754 N N . LEU A 1 226 ? 4.909 7.430 -22.200 1.00 75.25 226 LEU A N 1
ATOM 1755 C CA . LEU A 1 226 ? 5.388 8.195 -23.348 1.00 75.25 226 LEU A CA 1
ATOM 1756 C C . LEU A 1 226 ? 5.370 7.281 -24.577 1.00 75.25 226 LEU A C 1
ATOM 1758 O O . LEU A 1 226 ? 5.825 6.140 -24.516 1.00 75.25 226 LEU A O 1
ATOM 1762 N N . GLU A 1 227 ? 4.778 7.772 -25.661 1.00 87.50 227 GLU A N 1
ATOM 1763 C CA . GLU A 1 227 ? 4.556 6.987 -26.872 1.00 87.50 227 GLU A CA 1
ATOM 1764 C C . GLU A 1 227 ? 5.879 6.725 -27.597 1.00 87.50 227 GLU A C 1
ATOM 1766 O O . GLU A 1 227 ? 6.690 7.631 -27.805 1.00 87.50 227 GLU A O 1
ATOM 1771 N N . LEU A 1 228 ? 6.099 5.466 -27.975 1.00 91.62 228 LEU A N 1
ATOM 1772 C CA . LEU A 1 228 ? 7.156 5.089 -28.905 1.00 91.62 228 LEU A CA 1
ATOM 1773 C C . LEU A 1 228 ? 6.629 5.266 -30.335 1.00 91.62 228 LEU A C 1
ATOM 1775 O O . LEU A 1 228 ? 5.532 4.778 -30.620 1.00 91.62 228 LEU A O 1
ATOM 1779 N N . PRO A 1 229 ? 7.382 5.910 -31.245 1.00 93.38 229 PRO A N 1
ATOM 1780 C CA . PRO A 1 229 ? 6.982 5.977 -32.642 1.00 93.38 229 PRO A CA 1
ATOM 1781 C C . PRO A 1 229 ? 6.906 4.563 -33.230 1.00 93.38 229 PRO A C 1
ATOM 1783 O O . PRO A 1 229 ? 7.753 3.710 -32.953 1.00 93.38 229 PRO A O 1
ATOM 1786 N N . ALA A 1 230 ? 5.876 4.308 -34.040 1.00 93.81 230 ALA A N 1
ATOM 1787 C CA . ALA A 1 230 ? 5.739 3.039 -34.745 1.00 93.81 230 ALA A CA 1
ATOM 1788 C C . ALA A 1 230 ? 6.927 2.841 -35.696 1.00 93.81 230 ALA A C 1
ATOM 1790 O O . ALA A 1 230 ? 7.368 3.784 -36.354 1.00 93.81 230 ALA A O 1
ATOM 1791 N N . PHE A 1 231 ? 7.449 1.619 -35.784 1.00 93.12 231 PHE A N 1
ATOM 1792 C CA . PHE A 1 231 ? 8.570 1.327 -36.672 1.00 93.12 231 PHE A CA 1
ATOM 1793 C C . PHE A 1 231 ? 8.119 1.292 -38.138 1.00 93.12 231 PHE A C 1
ATOM 1795 O O . PHE A 1 231 ? 7.311 0.448 -38.521 1.00 93.12 231 PHE A O 1
ATOM 1802 N N . THR A 1 232 ? 8.659 2.197 -38.960 1.00 92.19 232 THR A N 1
ATOM 1803 C CA . THR A 1 232 ? 8.356 2.328 -40.400 1.00 92.19 232 THR A CA 1
ATOM 1804 C C . THR A 1 232 ? 9.377 1.629 -41.298 1.00 92.19 232 THR A C 1
ATOM 1806 O O . THR A 1 232 ? 9.195 1.576 -42.512 1.00 92.19 232 THR A O 1
ATOM 1809 N N . GLY A 1 233 ? 10.445 1.069 -40.721 1.00 88.88 233 GLY A N 1
ATOM 1810 C CA . GLY A 1 233 ? 11.550 0.437 -41.448 1.00 88.88 233 GLY A CA 1
ATOM 1811 C C . GLY A 1 233 ? 12.798 1.319 -41.557 1.00 88.88 233 GLY A C 1
ATOM 1812 O O . GLY A 1 233 ? 13.912 0.802 -41.524 1.00 88.88 233 GLY A O 1
ATOM 1813 N N . ASP A 1 234 ? 12.626 2.638 -41.633 1.00 91.69 234 ASP A N 1
ATOM 1814 C CA . ASP A 1 234 ? 13.690 3.632 -41.827 1.00 91.69 234 ASP A CA 1
ATOM 1815 C C . ASP A 1 234 ? 13.873 4.590 -40.634 1.00 91.69 234 ASP A C 1
ATOM 1817 O O . ASP A 1 234 ? 14.924 5.219 -40.498 1.00 91.69 234 ASP A O 1
ATOM 1821 N N . ASN A 1 235 ? 12.915 4.643 -39.704 1.00 94.25 235 ASN A N 1
ATOM 1822 C CA . ASN A 1 235 ? 12.937 5.537 -38.541 1.00 94.25 235 ASN A CA 1
ATOM 1823 C C . ASN A 1 235 ? 13.685 4.986 -37.306 1.00 94.25 235 ASN A C 1
ATOM 1825 O O . ASN A 1 235 ? 13.439 5.412 -36.175 1.00 94.25 235 ASN A O 1
ATOM 1829 N N . GLY A 1 236 ? 14.641 4.068 -37.488 1.00 91.19 236 GLY A N 1
ATOM 1830 C CA . GLY A 1 236 ? 15.369 3.449 -36.368 1.00 91.19 236 GLY A CA 1
ATOM 1831 C C . GLY A 1 236 ? 16.104 4.452 -35.463 1.00 91.19 236 GLY A C 1
ATOM 1832 O O . GLY A 1 236 ? 16.142 4.280 -34.245 1.00 91.19 236 GLY A O 1
ATOM 1833 N N . GLY A 1 237 ? 16.632 5.544 -36.030 1.00 91.69 237 GLY A N 1
ATOM 1834 C CA . GLY A 1 237 ? 17.282 6.613 -35.257 1.00 91.69 237 GLY A CA 1
ATOM 1835 C C . GLY A 1 237 ? 16.315 7.427 -34.385 1.00 91.69 237 GLY A C 1
ATOM 1836 O O . GLY A 1 237 ? 16.670 7.824 -33.271 1.00 91.69 237 GLY A O 1
ATOM 1837 N N . GLU A 1 238 ? 15.083 7.635 -34.855 1.00 94.25 238 GLU A N 1
ATOM 1838 C CA . GLU A 1 238 ? 14.023 8.305 -34.093 1.00 94.25 238 GLU A CA 1
ATOM 1839 C C . GLU A 1 238 ? 13.600 7.444 -32.898 1.00 94.25 238 GLU A C 1
ATOM 1841 O O . GLU A 1 238 ? 13.581 7.921 -31.762 1.00 94.25 238 GLU A O 1
ATOM 1846 N N . ILE A 1 239 ? 13.377 6.147 -33.134 1.00 93.69 239 ILE A N 1
ATOM 1847 C CA . ILE A 1 239 ? 13.067 5.170 -32.085 1.00 93.69 239 ILE A CA 1
ATOM 1848 C C . ILE A 1 239 ? 14.182 5.119 -31.041 1.00 93.69 239 ILE A C 1
ATOM 1850 O O . ILE A 1 239 ? 13.905 5.221 -29.849 1.00 93.69 239 ILE A O 1
ATOM 1854 N N . ALA A 1 240 ? 15.448 5.021 -31.456 1.00 91.50 240 ALA A N 1
ATOM 1855 C CA . ALA A 1 240 ? 16.576 5.000 -30.523 1.00 91.50 240 ALA A CA 1
ATOM 1856 C C . ALA A 1 240 ? 16.618 6.259 -29.634 1.00 91.50 240 ALA A C 1
ATOM 1858 O O . ALA A 1 240 ? 16.886 6.171 -28.432 1.00 91.50 240 ALA A O 1
ATOM 1859 N N . THR A 1 241 ? 16.297 7.424 -30.205 1.00 92.62 241 THR A N 1
ATOM 1860 C CA . THR A 1 241 ? 16.207 8.698 -29.475 1.00 92.62 241 THR A CA 1
ATOM 1861 C C . THR A 1 241 ? 15.030 8.709 -28.492 1.00 92.62 241 THR A C 1
ATOM 1863 O O . THR A 1 241 ? 15.182 9.152 -27.348 1.00 92.62 241 THR A O 1
ATOM 1866 N N . ALA A 1 242 ? 13.873 8.175 -28.894 1.00 92.12 242 ALA A N 1
ATOM 1867 C CA . ALA A 1 242 ? 12.709 8.022 -28.024 1.00 92.12 242 ALA A CA 1
ATOM 1868 C C . ALA A 1 242 ? 12.999 7.070 -26.850 1.00 92.12 242 ALA A C 1
ATOM 1870 O O . ALA A 1 242 ? 12.719 7.414 -25.703 1.00 92.12 242 ALA A O 1
ATOM 1871 N N . ILE A 1 243 ? 13.651 5.929 -27.101 1.00 92.69 243 ILE A N 1
ATOM 1872 C CA . ILE A 1 243 ? 14.074 4.968 -26.068 1.00 92.69 243 ILE A CA 1
ATOM 1873 C C . ILE A 1 243 ? 15.059 5.608 -25.083 1.00 92.69 243 ILE A C 1
ATOM 1875 O O . ILE A 1 243 ? 14.917 5.443 -23.871 1.00 92.69 243 ILE A O 1
ATOM 1879 N N . ALA A 1 244 ? 16.046 6.362 -25.576 1.00 91.00 244 ALA A N 1
ATOM 1880 C CA . ALA A 1 244 ? 16.980 7.079 -24.709 1.00 91.00 244 ALA A CA 1
ATOM 1881 C C . ALA A 1 244 ? 16.248 8.101 -23.822 1.00 91.00 244 ALA A C 1
ATOM 1883 O O . ALA A 1 244 ? 16.494 8.167 -22.620 1.00 91.00 244 ALA A O 1
ATOM 1884 N N . THR A 1 245 ? 15.287 8.827 -24.398 1.00 90.62 245 THR A N 1
ATOM 1885 C CA . THR A 1 245 ? 14.455 9.796 -23.673 1.00 90.62 245 THR A CA 1
ATOM 1886 C C . THR A 1 245 ? 13.580 9.125 -22.612 1.00 90.62 245 THR A C 1
ATOM 1888 O O . THR A 1 245 ? 13.477 9.641 -21.500 1.00 90.62 245 THR A O 1
ATOM 1891 N N . LEU A 1 246 ? 12.968 7.979 -22.930 1.00 89.50 246 LEU A N 1
ATOM 1892 C CA . LEU A 1 246 ? 12.184 7.172 -21.989 1.00 89.50 246 LEU A CA 1
ATOM 1893 C C . LEU A 1 246 ? 13.016 6.769 -20.779 1.00 89.50 246 LEU A C 1
ATOM 1895 O O . LEU A 1 246 ? 12.601 6.985 -19.642 1.00 89.50 246 LEU A O 1
ATOM 1899 N N . ARG A 1 247 ? 14.207 6.223 -21.031 1.00 88.88 247 ARG A N 1
ATOM 1900 C CA . ARG A 1 247 ? 15.137 5.823 -19.979 1.00 88.88 247 ARG A CA 1
ATOM 1901 C C . ARG A 1 247 ? 15.475 7.005 -19.075 1.00 88.88 247 ARG A C 1
ATOM 1903 O O . ARG A 1 247 ? 15.301 6.914 -17.867 1.00 88.88 247 ARG A O 1
ATOM 1910 N N . ASP A 1 248 ? 15.919 8.110 -19.666 1.00 86.44 248 ASP A N 1
ATOM 1911 C CA . ASP A 1 248 ? 16.455 9.239 -18.904 1.00 86.44 248 ASP A CA 1
ATOM 1912 C C . ASP A 1 248 ? 15.361 10.016 -18.145 1.00 86.44 248 ASP A C 1
ATOM 1914 O O . ASP A 1 248 ? 15.660 10.669 -17.148 1.00 86.44 248 ASP A O 1
ATOM 1918 N N . LYS A 1 249 ? 14.095 9.962 -18.591 1.00 83.94 249 LYS A N 1
ATOM 1919 C CA . LYS A 1 249 ? 12.990 10.724 -17.977 1.00 83.94 249 LYS A CA 1
ATOM 1920 C C . LYS A 1 249 ? 12.026 9.905 -17.126 1.00 83.94 249 LYS A C 1
ATOM 1922 O O . LYS A 1 249 ? 11.453 10.462 -16.195 1.00 83.94 249 LYS A O 1
ATOM 1927 N N . LEU A 1 250 ? 11.769 8.644 -17.473 1.00 81.38 250 LEU A N 1
ATOM 1928 C CA . LEU A 1 250 ? 10.695 7.858 -16.855 1.00 81.38 250 LEU A CA 1
ATOM 1929 C C . LEU A 1 250 ? 11.202 6.705 -16.007 1.00 81.38 250 LEU A C 1
ATOM 1931 O O . LEU A 1 250 ? 10.577 6.410 -14.993 1.00 81.38 250 LEU A O 1
ATOM 1935 N N . GLN A 1 251 ? 12.305 6.060 -16.391 1.00 82.50 251 GLN A N 1
ATOM 1936 C CA . GLN A 1 251 ? 12.729 4.825 -15.732 1.00 82.50 251 GLN A CA 1
ATOM 1937 C C . GLN A 1 251 ? 12.977 5.038 -14.236 1.00 82.50 251 GLN A C 1
ATOM 1939 O O . GLN A 1 251 ? 12.461 4.271 -13.430 1.00 82.50 251 GLN A O 1
ATOM 1944 N N . ASP A 1 252 ? 13.649 6.122 -13.847 1.00 79.44 252 ASP A N 1
ATOM 1945 C CA . ASP A 1 252 ? 13.843 6.442 -12.429 1.00 79.44 252 ASP A CA 1
ATOM 1946 C C . ASP A 1 252 ? 12.512 6.677 -11.703 1.00 79.44 252 ASP A C 1
ATOM 1948 O O . ASP A 1 252 ? 12.336 6.199 -10.590 1.00 79.44 252 ASP A O 1
ATOM 1952 N N . GLY A 1 253 ? 11.536 7.332 -12.337 1.00 80.50 253 GLY A N 1
ATOM 1953 C CA . GLY A 1 253 ? 10.207 7.543 -11.753 1.00 80.50 253 GLY A CA 1
ATOM 1954 C C . GLY A 1 253 ? 9.344 6.277 -11.680 1.00 80.50 253 GLY A C 1
ATOM 1955 O O . GLY A 1 253 ? 8.456 6.200 -10.841 1.00 80.50 253 GLY A O 1
ATOM 1956 N N . ILE A 1 254 ? 9.593 5.278 -12.529 1.00 82.31 254 ILE A N 1
ATOM 1957 C CA . ILE A 1 254 ? 8.890 3.984 -12.505 1.00 82.31 254 ILE A CA 1
ATOM 1958 C C . ILE A 1 254 ? 9.513 3.055 -11.463 1.00 82.31 254 ILE A C 1
ATOM 1960 O O . ILE A 1 254 ? 8.804 2.382 -10.721 1.00 82.31 254 ILE A O 1
ATOM 1964 N N . LEU A 1 255 ? 10.845 3.017 -11.416 1.00 79.12 255 LEU A N 1
ATOM 1965 C CA . LEU A 1 255 ? 11.607 2.154 -10.515 1.00 79.12 255 LEU A CA 1
ATOM 1966 C C . LEU A 1 255 ? 11.763 2.755 -9.111 1.00 79.12 255 LEU A C 1
ATOM 1968 O O . LEU A 1 255 ? 12.132 2.055 -8.171 1.00 79.12 255 LEU A O 1
ATOM 1972 N N . ARG A 1 256 ? 11.534 4.063 -8.971 1.00 74.81 256 ARG A N 1
ATOM 1973 C CA . ARG A 1 256 ? 11.574 4.819 -7.713 1.00 74.81 256 ARG A CA 1
ATOM 1974 C C . ARG A 1 256 ? 10.473 5.884 -7.730 1.00 74.81 256 ARG A C 1
ATOM 1976 O O . ARG A 1 256 ? 10.779 7.080 -7.740 1.00 74.81 256 ARG A O 1
ATOM 1983 N N . PRO A 1 257 ? 9.190 5.483 -7.770 1.00 75.44 257 PRO A N 1
ATOM 1984 C CA . PRO A 1 257 ? 8.107 6.451 -7.810 1.00 75.44 257 PRO A CA 1
ATOM 1985 C C . PRO A 1 257 ? 8.155 7.356 -6.585 1.00 75.44 257 PRO A C 1
ATOM 1987 O O . PRO A 1 257 ? 8.522 6.934 -5.487 1.00 75.44 257 PRO A O 1
ATOM 1990 N N . GLY A 1 258 ? 7.774 8.619 -6.785 1.00 73.00 258 GLY A N 1
ATOM 1991 C CA . GLY A 1 258 ? 7.555 9.540 -5.679 1.00 73.00 258 GLY A CA 1
ATOM 1992 C C . GLY A 1 258 ? 6.536 8.927 -4.726 1.00 73.00 258 GLY A C 1
ATOM 1993 O O . GLY A 1 258 ? 5.397 8.663 -5.113 1.00 73.00 258 GLY A O 1
ATOM 1994 N N . TYR A 1 259 ? 6.958 8.653 -3.496 1.00 78.50 259 TYR A N 1
ATOM 1995 C CA . TYR A 1 259 ? 6.087 8.044 -2.502 1.00 78.50 259 TYR A CA 1
ATOM 1996 C C . TYR A 1 259 ? 4.976 9.017 -2.130 1.00 78.50 259 TYR A C 1
ATOM 1998 O O . TYR A 1 259 ? 5.228 10.204 -1.914 1.00 78.50 259 TYR A O 1
ATOM 2006 N N . TRP A 1 260 ? 3.750 8.510 -1.999 1.00 82.94 260 TRP A N 1
ATOM 2007 C CA . TRP A 1 260 ? 2.689 9.303 -1.393 1.00 82.94 260 TRP A CA 1
ATOM 2008 C C . TRP A 1 260 ? 3.116 9.732 0.005 1.00 82.94 260 TRP A C 1
ATOM 2010 O O . TRP A 1 260 ? 3.630 8.928 0.797 1.00 82.94 260 TRP A O 1
ATOM 2020 N N . GLN A 1 261 ? 2.890 11.007 0.304 1.00 85.88 261 GLN A N 1
ATOM 2021 C CA . GLN A 1 261 ? 3.037 11.484 1.661 1.00 85.88 261 GLN A CA 1
ATOM 2022 C C . GLN A 1 261 ? 1.823 11.036 2.451 1.00 85.88 261 GLN A C 1
ATOM 2024 O O . GLN A 1 261 ? 0.677 11.217 2.034 1.00 85.88 261 GLN A O 1
ATOM 2029 N N . VAL A 1 262 ? 2.090 10.452 3.609 1.00 87.38 262 VAL A N 1
ATOM 2030 C CA . VAL A 1 262 ? 1.057 10.051 4.548 1.00 87.38 262 VAL A CA 1
ATOM 2031 C C . VAL A 1 262 ? 1.182 10.833 5.828 1.00 87.38 262 VAL A C 1
ATOM 2033 O O . VAL A 1 262 ? 2.282 11.069 6.333 1.00 87.38 262 VAL A O 1
ATOM 2036 N N . TYR A 1 263 ? 0.038 11.223 6.372 1.00 87.38 263 TYR A N 1
ATOM 2037 C CA . TYR A 1 263 ? 0.029 11.862 7.669 1.00 87.38 263 TYR A CA 1
ATOM 2038 C C . TYR A 1 263 ? 0.374 10.830 8.742 1.00 87.38 263 TYR A C 1
ATOM 2040 O O . TYR A 1 263 ? -0.286 9.790 8.871 1.00 87.38 263 TYR A O 1
ATOM 2048 N N . ASN A 1 264 ? 1.416 11.114 9.516 1.00 86.56 264 ASN A N 1
ATOM 2049 C CA . ASN A 1 264 ? 1.742 10.349 10.703 1.00 86.56 264 ASN A CA 1
ATOM 2050 C C . ASN A 1 264 ? 1.115 11.035 11.928 1.00 86.56 264 ASN A C 1
ATOM 2052 O O . ASN A 1 264 ? 1.627 12.065 12.372 1.00 86.56 264 ASN A O 1
ATOM 2056 N N . PRO A 1 265 ? 0.044 10.470 12.517 1.00 80.31 265 PRO A N 1
ATOM 2057 C CA . PRO A 1 265 ? -0.618 11.089 13.660 1.00 80.31 265 PRO A CA 1
ATOM 2058 C C . PRO A 1 265 ? 0.272 11.147 14.908 1.00 80.31 265 PRO A C 1
ATOM 2060 O O . PRO A 1 265 ? 0.059 12.012 15.750 1.00 80.31 265 PRO A O 1
ATOM 2063 N N . ALA A 1 266 ? 1.278 10.271 15.027 1.00 83.62 266 ALA A N 1
ATOM 2064 C CA . ALA A 1 266 ? 2.180 10.257 16.178 1.00 83.62 266 ALA A CA 1
ATOM 2065 C C . ALA A 1 266 ? 3.174 11.428 16.159 1.00 83.62 266 ALA A C 1
ATOM 2067 O O . ALA A 1 266 ? 3.449 12.011 17.202 1.00 83.62 266 ALA A O 1
ATOM 2068 N N . SER A 1 267 ? 3.707 11.777 14.984 1.00 85.44 267 SER A N 1
ATOM 2069 C CA . SER A 1 267 ? 4.643 12.900 14.825 1.00 85.44 267 SER A CA 1
ATOM 2070 C C . SER A 1 267 ? 3.968 14.189 14.369 1.00 85.44 267 SER A C 1
ATOM 2072 O O . SER A 1 267 ? 4.621 15.225 14.305 1.00 85.44 267 SER A O 1
ATOM 2074 N N . THR A 1 268 ? 2.678 14.145 14.035 1.00 83.88 268 THR A N 1
ATOM 2075 C CA . THR A 1 268 ? 1.917 15.253 13.441 1.00 83.88 268 THR A CA 1
ATOM 2076 C C . THR A 1 268 ? 2.535 15.821 12.159 1.00 83.88 268 THR A C 1
ATOM 2078 O O . THR A 1 268 ? 2.333 16.983 11.822 1.00 83.88 268 THR A O 1
ATOM 2081 N N . THR A 1 269 ? 3.284 14.999 11.423 1.00 88.06 269 THR A N 1
ATOM 2082 C CA . THR A 1 269 ? 3.990 15.398 10.200 1.00 88.06 269 THR A CA 1
ATOM 2083 C C . THR A 1 269 ? 3.624 14.505 9.026 1.00 88.06 269 THR A C 1
ATOM 2085 O O . THR A 1 269 ? 3.258 13.337 9.186 1.00 88.06 269 THR A O 1
ATOM 2088 N N . TRP A 1 270 ? 3.752 15.062 7.827 1.00 86.75 270 TRP A N 1
ATOM 2089 C CA . TRP A 1 270 ? 3.739 14.298 6.589 1.00 86.75 270 TRP A CA 1
ATOM 2090 C C . TRP A 1 270 ? 5.064 13.557 6.443 1.00 86.75 270 TRP A C 1
ATOM 2092 O O . TRP A 1 270 ? 6.136 14.148 6.575 1.00 86.75 270 TRP A O 1
ATOM 2102 N N . VAL A 1 271 ? 4.991 12.253 6.199 1.00 88.75 271 VAL A N 1
ATOM 2103 C CA . VAL A 1 271 ? 6.165 11.412 5.965 1.00 88.75 271 VAL A CA 1
ATOM 2104 C C . VAL A 1 271 ? 5.990 10.643 4.668 1.00 88.75 271 VAL A C 1
ATOM 2106 O O . VAL A 1 271 ? 4.876 10.247 4.323 1.00 88.75 271 VAL A O 1
ATOM 2109 N N . ASP A 1 272 ? 7.090 10.396 3.960 1.00 86.12 272 ASP A N 1
ATOM 2110 C CA . ASP A 1 272 ? 7.075 9.473 2.827 1.00 86.12 272 ASP A CA 1
ATOM 2111 C C . ASP A 1 272 ? 6.612 8.107 3.325 1.00 86.12 272 ASP A C 1
ATOM 2113 O O . ASP A 1 272 ? 7.155 7.591 4.309 1.00 86.12 272 ASP A O 1
ATOM 2117 N N . TRP A 1 273 ? 5.628 7.505 2.657 1.00 81.31 273 TRP A N 1
ATOM 2118 C CA . TRP A 1 273 ? 5.077 6.220 3.087 1.00 81.31 273 TRP A CA 1
ATOM 2119 C C . TRP A 1 273 ? 6.155 5.154 3.319 1.00 81.31 273 TRP A C 1
ATOM 2121 O O . TRP A 1 273 ? 6.087 4.396 4.287 1.00 81.31 273 TRP A O 1
ATOM 2131 N N . ALA A 1 274 ? 7.198 5.144 2.490 1.00 78.94 274 ALA A N 1
ATOM 2132 C CA . ALA A 1 274 ? 8.319 4.227 2.640 1.00 78.94 274 ALA A CA 1
ATOM 2133 C C . ALA A 1 274 ? 8.991 4.302 4.027 1.00 78.94 274 ALA A C 1
ATOM 2135 O O . ALA A 1 274 ? 9.387 3.275 4.572 1.00 78.94 274 ALA A O 1
ATOM 2136 N N . LYS A 1 275 ? 9.046 5.488 4.653 1.00 82.12 275 LYS A N 1
ATOM 2137 C CA . LYS A 1 275 ? 9.579 5.672 6.016 1.00 82.12 275 LYS A CA 1
ATOM 2138 C C . LYS A 1 275 ? 8.651 5.099 7.090 1.00 82.12 275 LYS A C 1
ATOM 2140 O O . LYS A 1 275 ? 9.117 4.714 8.160 1.00 82.12 275 LYS A O 1
ATOM 2145 N N . ARG A 1 276 ? 7.342 5.027 6.826 1.00 78.94 276 ARG A N 1
ATOM 2146 C CA . ARG A 1 276 ? 6.341 4.512 7.774 1.00 78.94 276 ARG A CA 1
ATOM 2147 C C . ARG A 1 276 ? 6.358 2.992 7.891 1.00 78.94 276 ARG A C 1
ATOM 2149 O O . ARG A 1 276 ? 5.976 2.473 8.935 1.00 78.94 276 ARG A O 1
ATOM 2156 N N . LEU A 1 277 ? 6.808 2.276 6.860 1.00 71.62 277 LEU A N 1
ATOM 2157 C CA . LEU A 1 277 ? 6.760 0.813 6.842 1.00 71.62 277 LEU A CA 1
ATOM 2158 C C . LEU A 1 277 ? 7.634 0.131 7.909 1.00 71.62 277 LEU A C 1
ATOM 2160 O O . LEU A 1 277 ? 7.529 -1.084 8.054 1.00 71.62 277 LEU A O 1
ATOM 2164 N N . ALA A 1 278 ? 8.466 0.869 8.660 1.00 64.88 278 ALA A N 1
ATOM 2165 C CA . ALA A 1 278 ? 9.364 0.371 9.717 1.00 64.88 278 ALA A CA 1
ATOM 2166 C C . ALA A 1 278 ? 10.275 -0.804 9.294 1.00 64.88 278 ALA A C 1
ATOM 2168 O O . ALA A 1 278 ? 10.983 -1.382 10.116 1.00 64.88 278 ALA A O 1
ATOM 2169 N N . ARG A 1 279 ? 10.273 -1.148 8.005 1.00 66.69 279 ARG A N 1
ATOM 2170 C CA . ARG A 1 279 ? 11.155 -2.104 7.362 1.00 66.69 279 ARG A CA 1
ATOM 2171 C C . ARG A 1 279 ? 12.198 -1.295 6.603 1.00 66.69 279 ARG A C 1
ATOM 2173 O O . ARG A 1 279 ? 11.809 -0.372 5.883 1.00 66.69 279 ARG A O 1
ATOM 2180 N N . PRO A 1 280 ? 13.494 -1.609 6.750 1.00 61.59 280 PRO A N 1
ATOM 2181 C CA . PRO A 1 280 ? 14.485 -1.050 5.851 1.00 61.59 280 PRO A CA 1
ATOM 2182 C C . PRO A 1 280 ? 14.068 -1.435 4.432 1.00 61.59 280 PRO A C 1
ATOM 2184 O O . PRO A 1 280 ? 13.807 -2.609 4.157 1.00 61.59 280 PRO A O 1
ATOM 2187 N N . LEU A 1 281 ? 13.944 -0.442 3.550 1.00 63.03 281 LEU A N 1
ATOM 2188 C CA . LEU A 1 281 ? 13.886 -0.734 2.124 1.00 63.03 281 LEU A CA 1
ATOM 2189 C C . LEU A 1 281 ? 15.139 -1.561 1.787 1.00 63.03 281 LEU A C 1
ATOM 2191 O O . LEU A 1 281 ? 16.196 -1.283 2.367 1.00 63.03 281 LEU A O 1
ATOM 2195 N N . PRO A 1 282 ? 15.037 -2.580 0.918 1.00 61.47 282 PRO A N 1
ATOM 2196 C CA . PRO A 1 282 ? 16.213 -3.324 0.481 1.00 61.47 282 PRO A CA 1
ATOM 2197 C C . PRO A 1 282 ? 17.302 -2.354 -0.006 1.00 61.47 282 PRO A C 1
ATOM 2199 O O . PRO A 1 282 ? 16.994 -1.268 -0.507 1.00 61.47 282 PRO A O 1
ATOM 2202 N N . GLU A 1 283 ? 18.571 -2.716 0.209 1.00 60.38 283 GLU A N 1
ATOM 2203 C CA . GLU A 1 283 ? 19.710 -1.890 -0.204 1.00 60.38 283 GLU A CA 1
ATOM 2204 C C . GLU A 1 283 ? 19.615 -1.509 -1.696 1.00 60.38 283 GLU A C 1
ATOM 2206 O O . GLU A 1 283 ? 19.016 -2.215 -2.505 1.00 60.38 283 GLU A O 1
ATOM 2211 N N . GLN A 1 284 ? 20.199 -0.357 -2.049 1.00 55.84 284 GLN A N 1
ATOM 2212 C CA . GLN A 1 284 ? 20.026 0.381 -3.316 1.00 55.84 284 GLN A CA 1
ATOM 2213 C C . GLN A 1 284 ? 20.237 -0.398 -4.631 1.00 55.84 284 GLN A C 1
ATOM 2215 O O . GLN A 1 284 ? 19.971 0.167 -5.696 1.00 55.84 284 GLN A O 1
ATOM 2220 N N . THR A 1 285 ? 20.744 -1.630 -4.591 1.00 56.09 285 THR A N 1
ATOM 2221 C CA . THR A 1 285 ? 21.067 -2.440 -5.773 1.00 56.09 285 THR A CA 1
ATOM 2222 C C . THR A 1 285 ? 19.850 -3.104 -6.406 1.00 56.09 285 THR A C 1
ATOM 2224 O O . THR A 1 285 ? 19.872 -3.379 -7.604 1.00 56.09 285 THR A O 1
ATOM 2227 N N . ASP A 1 286 ? 18.766 -3.306 -5.654 1.00 64.44 286 ASP A N 1
ATOM 2228 C CA . ASP A 1 286 ? 17.564 -3.930 -6.196 1.00 64.44 286 ASP A CA 1
ATOM 2229 C C . ASP A 1 286 ? 16.501 -2.920 -6.619 1.00 64.44 286 ASP A C 1
ATOM 2231 O O . ASP A 1 286 ? 16.261 -1.888 -5.989 1.00 64.44 286 ASP A O 1
ATOM 2235 N N . THR A 1 287 ? 15.836 -3.239 -7.728 1.00 76.06 287 THR A N 1
ATOM 2236 C CA . THR A 1 287 ? 14.749 -2.420 -8.259 1.00 76.06 287 THR A CA 1
ATOM 2237 C C . THR A 1 287 ? 13.480 -2.690 -7.460 1.00 76.06 287 THR A C 1
ATOM 2239 O O . THR A 1 287 ? 12.908 -3.780 -7.532 1.00 76.06 287 THR A O 1
ATOM 2242 N N . LEU A 1 288 ? 13.031 -1.693 -6.701 1.00 81.19 288 LEU A N 1
ATOM 2243 C CA . LEU A 1 288 ? 11.780 -1.758 -5.960 1.00 81.19 288 LEU A CA 1
ATOM 2244 C C . LEU A 1 288 ? 10.618 -1.435 -6.902 1.00 81.19 288 LEU A C 1
ATOM 2246 O O . LEU A 1 288 ? 10.446 -0.301 -7.334 1.00 81.19 288 LEU A O 1
ATOM 2250 N N . LEU A 1 289 ? 9.799 -2.433 -7.211 1.00 86.44 289 LEU A N 1
ATOM 2251 C CA . LEU A 1 289 ? 8.502 -2.198 -7.832 1.00 86.44 289 LEU A CA 1
ATOM 2252 C C . LEU A 1 289 ? 7.565 -1.677 -6.763 1.00 86.44 289 LEU A C 1
ATOM 2254 O O . LEU A 1 289 ? 7.495 -2.254 -5.678 1.00 86.44 289 LEU A O 1
ATOM 2258 N N . TRP A 1 290 ? 6.858 -0.600 -7.073 1.00 87.44 290 TRP A N 1
ATOM 2259 C CA . TRP A 1 290 ? 5.999 0.069 -6.118 1.00 87.44 290 TRP A CA 1
ATOM 2260 C C . TRP A 1 290 ? 4.731 0.575 -6.798 1.00 87.44 290 TRP A C 1
ATOM 2262 O O . TRP A 1 290 ? 4.793 1.178 -7.869 1.00 87.44 290 TRP A O 1
ATOM 2272 N N . ALA A 1 291 ? 3.580 0.346 -6.168 1.00 89.81 291 ALA A N 1
ATOM 2273 C CA . ALA A 1 291 ? 2.294 0.827 -6.653 1.00 89.81 291 ALA A CA 1
ATOM 2274 C C . ALA A 1 291 ? 1.373 1.233 -5.496 1.00 89.81 291 ALA A C 1
ATOM 2276 O O . ALA A 1 291 ? 1.510 0.764 -4.361 1.00 89.81 291 ALA A O 1
ATOM 2277 N N . HIS A 1 292 ? 0.424 2.108 -5.818 1.00 89.31 292 HIS A N 1
ATOM 2278 C CA . HIS A 1 292 ? -0.647 2.543 -4.933 1.00 89.31 292 HIS A CA 1
ATOM 2279 C C . HIS A 1 292 ? -1.988 2.375 -5.649 1.00 89.31 292 HIS A C 1
ATOM 2281 O O . HIS A 1 292 ? -2.079 2.661 -6.840 1.00 89.31 292 HIS A O 1
ATOM 2287 N N . GLU A 1 293 ? -3.013 1.944 -4.921 1.00 90.38 293 GLU A N 1
ATOM 2288 C CA . GLU A 1 293 ? -4.398 1.878 -5.397 1.00 90.38 293 GLU A CA 1
ATOM 2289 C C . GLU A 1 293 ? -5.309 2.402 -4.289 1.00 90.38 293 GLU A C 1
ATOM 2291 O O . GLU A 1 293 ? -5.169 1.961 -3.148 1.00 90.38 293 GLU A O 1
ATOM 2296 N N . ASP A 1 294 ? -6.211 3.333 -4.598 1.00 88.88 294 ASP A N 1
ATOM 2297 C CA . ASP A 1 294 ? -7.039 4.000 -3.589 1.00 88.88 294 ASP A CA 1
ATOM 2298 C C . ASP A 1 294 ? -8.549 4.010 -3.859 1.00 88.88 294 ASP A C 1
ATOM 2300 O O . ASP A 1 294 ? -9.322 4.540 -3.059 1.00 88.88 294 ASP A O 1
ATOM 2304 N N . GLU A 1 295 ? -9.004 3.306 -4.897 1.00 87.38 295 GLU A N 1
ATOM 2305 C CA . GLU A 1 295 ? -10.428 3.062 -5.161 1.00 87.38 295 GLU A CA 1
ATOM 2306 C C . GLU A 1 295 ? -10.940 1.818 -4.407 1.00 87.38 295 GLU A C 1
ATOM 2308 O O . GLU A 1 295 ? -11.622 0.941 -4.950 1.00 87.38 295 GLU A O 1
ATOM 2313 N N . LEU A 1 296 ? -10.573 1.699 -3.128 1.00 89.94 296 LEU A N 1
ATOM 2314 C CA . LEU A 1 296 ? -10.835 0.506 -2.325 1.00 89.94 296 LEU A CA 1
ATOM 2315 C C . LEU A 1 296 ? -12.083 0.628 -1.463 1.00 89.94 296 LEU A C 1
ATOM 2317 O O . LEU A 1 296 ? -12.376 1.661 -0.864 1.00 89.94 296 LEU A O 1
ATOM 2321 N N . MET A 1 297 ? -12.790 -0.492 -1.335 1.00 85.62 297 MET A N 1
ATOM 2322 C CA . MET A 1 297 ? -13.935 -0.627 -0.447 1.00 85.62 297 MET A CA 1
ATOM 2323 C C . MET A 1 297 ? -13.507 -1.185 0.910 1.00 85.62 297 MET A C 1
ATOM 2325 O O . MET A 1 297 ? -12.684 -2.098 1.005 1.00 85.62 297 MET A O 1
ATOM 2329 N N . VAL A 1 298 ? -14.112 -0.646 1.968 1.00 84.69 298 VAL A N 1
ATOM 2330 C CA . VAL A 1 298 ? -13.953 -1.123 3.349 1.00 84.69 298 VAL A CA 1
ATOM 2331 C C . VAL A 1 298 ? -14.333 -2.601 3.446 1.00 84.69 298 VAL A C 1
ATOM 2333 O O . VAL A 1 298 ? -15.280 -3.034 2.792 1.00 84.69 298 VAL A O 1
ATOM 2336 N N . GLU A 1 299 ? -13.600 -3.370 4.259 1.00 84.31 299 GLU A N 1
ATOM 2337 C CA . GLU A 1 299 ? -13.859 -4.792 4.551 1.00 84.31 299 GLU A CA 1
ATOM 2338 C C . GLU A 1 299 ? -13.855 -5.740 3.342 1.00 84.31 299 GLU A C 1
ATOM 2340 O O . GLU A 1 299 ? -14.016 -6.950 3.507 1.00 84.31 299 GLU A O 1
ATOM 2345 N N . ARG A 1 300 ? -13.609 -5.238 2.129 1.00 89.12 300 ARG A N 1
ATOM 2346 C CA . ARG A 1 300 ? -13.445 -6.072 0.945 1.00 89.12 300 ARG A CA 1
ATOM 2347 C C . ARG A 1 300 ? -12.000 -6.574 0.880 1.00 89.12 300 ARG A C 1
ATOM 2349 O O . ARG A 1 300 ? -11.082 -5.757 0.869 1.00 89.12 300 ARG A O 1
ATOM 2356 N N . PRO A 1 301 ? -11.766 -7.897 0.832 1.00 94.50 301 PRO A N 1
ATOM 2357 C CA . PRO A 1 301 ? -10.436 -8.439 0.597 1.00 94.50 301 PRO A CA 1
ATOM 2358 C C . PRO A 1 301 ? -9.993 -8.189 -0.842 1.00 94.50 301 PRO A C 1
ATOM 2360 O O . PRO A 1 301 ? -10.725 -8.501 -1.784 1.00 94.50 301 PRO A O 1
ATOM 2363 N N . TYR A 1 302 ? -8.770 -7.695 -0.991 1.00 96.69 302 TYR A N 1
ATOM 2364 C CA . TYR A 1 302 ? -8.080 -7.486 -2.256 1.00 96.69 302 TYR A CA 1
ATOM 2365 C C . TYR A 1 302 ? -6.791 -8.295 -2.289 1.00 96.69 302 TYR A C 1
ATOM 2367 O O . TYR A 1 302 ? -6.122 -8.451 -1.270 1.00 96.69 302 TYR A O 1
ATOM 2375 N N . ALA A 1 303 ? -6.427 -8.778 -3.468 1.00 97.75 303 ALA A N 1
ATOM 2376 C CA . ALA A 1 303 ? -5.107 -9.310 -3.760 1.00 97.75 303 ALA A CA 1
ATOM 2377 C C . ALA A 1 303 ? -4.643 -8.773 -5.113 1.00 97.75 303 ALA A C 1
ATOM 2379 O O . ALA A 1 303 ? -5.463 -8.460 -5.973 1.00 97.75 303 ALA A O 1
ATOM 2380 N N . TYR A 1 304 ? -3.335 -8.687 -5.302 1.00 97.81 304 TYR A N 1
ATOM 2381 C CA . TYR A 1 304 ? -2.748 -8.026 -6.463 1.00 97.81 304 TYR A CA 1
ATOM 2382 C C . TYR A 1 304 ? -1.631 -8.850 -7.077 1.00 97.81 304 TYR A C 1
ATOM 2384 O O . TYR A 1 304 ? -1.102 -9.754 -6.432 1.00 97.81 304 TYR A O 1
ATOM 2392 N N . ARG A 1 305 ? -1.268 -8.542 -8.316 1.00 97.81 305 ARG A N 1
ATOM 2393 C CA . ARG A 1 305 ? -0.056 -9.035 -8.973 1.00 97.81 305 ARG A CA 1
ATOM 2394 C C . ARG A 1 305 ? 0.454 -8.006 -9.971 1.00 97.81 305 ARG A C 1
ATOM 2396 O O . ARG A 1 305 ? -0.306 -7.143 -10.407 1.00 97.81 305 ARG A O 1
ATOM 2403 N N . TYR A 1 306 ? 1.725 -8.125 -10.336 1.00 95.88 306 TYR A N 1
ATOM 2404 C CA . TYR A 1 306 ? 2.373 -7.207 -11.269 1.00 95.88 306 TYR A CA 1
ATOM 2405 C C . TYR A 1 306 ? 2.961 -7.936 -12.468 1.00 95.88 306 TYR A C 1
ATOM 2407 O O . TYR A 1 306 ? 3.353 -9.100 -12.364 1.00 95.88 306 TYR A O 1
ATOM 2415 N N . ARG A 1 307 ? 3.132 -7.210 -13.567 1.00 95.75 307 ARG A N 1
ATOM 2416 C CA . ARG A 1 307 ? 4.123 -7.533 -14.598 1.00 95.75 307 ARG A CA 1
ATOM 2417 C C . ARG A 1 307 ? 4.838 -6.267 -15.044 1.00 95.75 307 ARG A C 1
ATOM 2419 O O . ARG A 1 307 ? 4.292 -5.170 -14.947 1.00 95.75 307 ARG A O 1
ATOM 2426 N N . LEU A 1 308 ? 6.065 -6.417 -15.522 1.00 93.88 308 LEU A N 1
ATOM 2427 C CA . LEU A 1 308 ? 6.802 -5.313 -16.118 1.00 93.88 308 LEU A CA 1
ATOM 2428 C C . LEU A 1 308 ? 6.446 -5.174 -17.588 1.00 93.88 308 LEU A C 1
ATOM 2430 O O . LEU A 1 308 ? 6.323 -6.170 -18.304 1.00 93.88 308 LEU A O 1
ATOM 2434 N N . VAL A 1 309 ? 6.366 -3.922 -18.021 1.00 94.69 309 VAL A N 1
ATOM 2435 C CA . VAL A 1 309 ? 6.283 -3.532 -19.422 1.00 94.69 309 VAL A CA 1
ATOM 2436 C C . VAL A 1 309 ? 7.598 -2.861 -19.786 1.00 94.69 309 VAL A C 1
ATOM 2438 O O . VAL A 1 309 ? 7.988 -1.856 -19.186 1.00 94.69 309 VAL A O 1
ATOM 2441 N N . LEU A 1 310 ? 8.307 -3.438 -20.747 1.00 94.38 310 LEU A N 1
ATOM 2442 C CA . LEU A 1 310 ? 9.625 -2.987 -21.171 1.00 94.38 310 LEU A CA 1
ATOM 2443 C C . LEU A 1 310 ? 9.609 -2.641 -22.647 1.00 94.38 310 LEU A C 1
ATOM 2445 O O . LEU A 1 310 ? 8.806 -3.174 -23.406 1.00 94.38 310 LEU A O 1
ATOM 2449 N N . VAL A 1 311 ? 10.542 -1.795 -23.067 1.00 95.31 311 VAL A N 1
ATOM 2450 C CA . VAL A 1 311 ? 10.838 -1.649 -24.491 1.00 95.31 311 VAL A CA 1
ATOM 2451 C C . VAL A 1 311 ? 11.400 -2.969 -25.007 1.00 95.31 311 VAL A C 1
ATOM 2453 O O . VAL A 1 311 ? 12.318 -3.537 -24.411 1.00 95.31 311 VAL A O 1
ATOM 2456 N N . ASN A 1 312 ? 10.865 -3.449 -26.126 1.00 95.25 312 ASN A N 1
ATOM 2457 C CA . ASN A 1 312 ? 11.423 -4.596 -26.822 1.00 95.25 312 ASN A CA 1
ATOM 2458 C C . ASN A 1 312 ? 12.830 -4.250 -27.357 1.00 95.25 312 ASN A C 1
ATOM 2460 O O . ASN A 1 312 ? 12.948 -3.358 -28.200 1.00 95.25 312 ASN A O 1
ATOM 2464 N N . PRO A 1 313 ? 13.901 -4.949 -26.937 1.00 93.94 313 PRO A N 1
ATOM 2465 C CA . PRO A 1 313 ? 15.262 -4.647 -27.383 1.00 93.94 313 PRO A CA 1
ATOM 2466 C C . PRO A 1 313 ? 15.515 -4.982 -28.864 1.00 93.94 313 PRO A C 1
ATOM 2468 O O . PRO A 1 313 ? 16.562 -4.617 -29.393 1.00 93.94 313 PRO A O 1
ATOM 2471 N N . LEU A 1 314 ? 14.588 -5.680 -29.529 1.00 94.06 314 LEU A N 1
ATOM 2472 C CA . LEU A 1 314 ? 14.625 -5.954 -30.970 1.00 94.06 314 LEU A CA 1
ATOM 2473 C C . LEU A 1 314 ? 13.922 -4.870 -31.803 1.00 94.06 314 LEU A C 1
ATOM 2475 O O . LEU A 1 314 ? 13.943 -4.942 -33.034 1.00 94.06 314 LEU A O 1
ATOM 2479 N N . LEU A 1 315 ? 13.275 -3.890 -31.162 1.00 94.62 315 LEU A N 1
ATOM 2480 C CA . LEU A 1 315 ? 12.556 -2.824 -31.853 1.00 94.62 315 LEU A CA 1
ATOM 2481 C C . LEU A 1 315 ? 13.500 -2.071 -32.802 1.00 94.62 315 LEU A C 1
ATOM 2483 O O . LEU A 1 315 ? 14.562 -1.608 -32.394 1.00 94.62 315 LEU A O 1
ATOM 2487 N N . ALA A 1 316 ? 13.081 -1.934 -34.061 1.00 91.94 316 ALA A N 1
ATOM 2488 C CA . ALA A 1 316 ? 13.851 -1.344 -35.159 1.00 91.94 316 ALA A CA 1
ATOM 2489 C C . ALA A 1 316 ? 15.114 -2.115 -35.596 1.00 91.94 316 ALA A C 1
ATOM 2491 O O . ALA A 1 316 ? 15.901 -1.612 -36.399 1.00 91.94 316 ALA A O 1
ATOM 2492 N N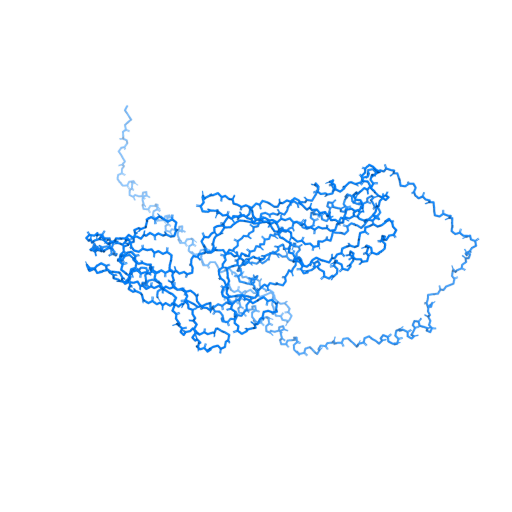 . SER A 1 317 ? 15.281 -3.361 -35.148 1.00 90.31 317 SER A N 1
ATOM 2493 C CA . SER A 1 317 ? 16.437 -4.211 -35.462 1.00 90.31 317 SER A CA 1
ATOM 2494 C C . SER A 1 317 ? 16.064 -5.408 -36.337 1.00 90.31 317 SER A C 1
ATOM 2496 O O . SER A 1 317 ? 16.482 -6.536 -36.097 1.00 90.31 317 SER A O 1
ATOM 2498 N N . ALA A 1 318 ? 15.288 -5.173 -37.399 1.00 87.44 318 ALA A N 1
ATOM 2499 C CA . ALA A 1 318 ? 14.768 -6.226 -38.284 1.00 87.44 318 ALA A CA 1
ATOM 2500 C C . ALA A 1 318 ? 15.845 -7.106 -38.953 1.00 87.44 318 ALA A C 1
ATOM 2502 O O . ALA A 1 318 ? 15.528 -8.194 -39.428 1.00 87.44 318 ALA A O 1
ATOM 2503 N N . VAL A 1 319 ? 17.098 -6.642 -39.010 1.00 85.00 319 VAL A N 1
ATOM 2504 C CA . VAL A 1 319 ? 18.249 -7.397 -39.538 1.00 85.00 319 VAL A CA 1
ATOM 2505 C C . VAL A 1 319 ? 18.805 -8.428 -38.550 1.00 85.00 319 VAL A C 1
ATOM 2507 O O . VAL A 1 319 ? 19.469 -9.370 -38.976 1.00 85.00 319 VAL A O 1
ATOM 2510 N N . ASP A 1 320 ? 18.529 -8.258 -37.255 1.00 83.38 320 ASP A N 1
ATOM 2511 C CA . ASP A 1 320 ? 18.990 -9.128 -36.165 1.00 83.38 320 ASP A CA 1
ATOM 2512 C C . ASP A 1 320 ? 17.944 -10.188 -35.767 1.00 83.38 320 ASP A C 1
ATOM 2514 O O . ASP A 1 320 ? 18.213 -11.077 -34.954 1.00 83.38 320 ASP A O 1
ATOM 2518 N N . VAL A 1 321 ? 16.744 -10.097 -36.343 1.00 85.50 321 VAL A N 1
ATOM 2519 C CA . VAL A 1 321 ? 15.608 -10.985 -36.082 1.00 85.50 321 VAL A CA 1
ATOM 2520 C C . VAL A 1 321 ? 15.485 -12.024 -37.193 1.00 85.50 321 VAL A C 1
ATOM 2522 O O . VAL A 1 321 ? 15.881 -11.788 -38.333 1.00 85.50 321 VAL A O 1
ATOM 2525 N N . ASP A 1 322 ? 14.946 -13.193 -36.848 1.00 84.94 322 ASP A N 1
ATOM 2526 C CA . ASP A 1 322 ? 14.673 -14.270 -37.803 1.00 84.94 322 ASP A CA 1
ATOM 2527 C C . ASP A 1 322 ? 13.749 -13.749 -38.905 1.00 84.94 322 ASP A C 1
ATOM 2529 O O . ASP A 1 322 ? 12.780 -13.048 -38.611 1.00 84.94 322 ASP A O 1
ATOM 2533 N N . ASP A 1 323 ? 13.993 -14.125 -40.160 1.00 85.94 323 ASP A N 1
ATOM 2534 C CA . ASP A 1 323 ? 13.099 -13.783 -41.268 1.00 85.94 323 ASP A CA 1
ATOM 2535 C C . ASP A 1 323 ? 11.660 -14.254 -40.989 1.00 85.94 323 ASP A C 1
ATOM 2537 O O . ASP A 1 323 ? 10.709 -13.542 -41.317 1.00 85.94 323 ASP A O 1
ATOM 2541 N N . ALA A 1 324 ? 11.494 -15.404 -40.320 1.00 91.94 324 ALA A N 1
ATOM 2542 C CA . ALA A 1 324 ? 10.187 -15.927 -39.909 1.00 91.94 324 ALA A CA 1
ATOM 2543 C C . ALA A 1 324 ? 9.515 -15.116 -38.780 1.00 91.94 324 ALA A C 1
ATOM 2545 O O . ALA A 1 324 ? 8.308 -15.237 -38.565 1.00 91.94 324 ALA A O 1
ATOM 2546 N N . HIS A 1 325 ? 10.285 -14.293 -38.064 1.00 93.00 325 HIS A N 1
ATOM 2547 C CA . HIS A 1 325 ? 9.841 -13.521 -36.904 1.00 93.00 325 HIS A CA 1
ATOM 2548 C C . HIS A 1 325 ? 10.067 -12.015 -37.068 1.00 93.00 325 HIS A C 1
ATOM 2550 O O . HIS A 1 325 ? 10.056 -11.282 -36.086 1.00 93.00 325 HIS A O 1
ATOM 2556 N N . ARG A 1 326 ? 10.258 -11.513 -38.294 1.00 91.19 326 ARG A N 1
ATOM 2557 C CA . ARG A 1 326 ? 10.602 -10.104 -38.555 1.00 91.19 326 ARG A CA 1
ATOM 2558 C C . ARG A 1 326 ? 9.611 -9.103 -37.938 1.00 91.19 326 ARG A C 1
ATOM 2560 O O . ARG A 1 326 ? 10.010 -7.990 -37.600 1.00 91.19 326 ARG A O 1
ATOM 2567 N N . GLN A 1 327 ? 8.349 -9.492 -37.742 1.00 94.12 327 GLN A N 1
ATOM 2568 C CA . GLN A 1 327 ? 7.335 -8.706 -37.025 1.00 94.12 327 GLN A CA 1
ATOM 2569 C C . GLN A 1 327 ? 7.713 -8.376 -35.571 1.00 94.12 327 GLN A C 1
ATOM 2571 O O . GLN A 1 327 ? 7.267 -7.359 -35.038 1.00 94.12 327 GLN A O 1
ATOM 2576 N N . ASP A 1 328 ? 8.571 -9.176 -34.936 1.00 94.75 328 ASP A N 1
ATOM 2577 C CA . ASP A 1 328 ? 9.047 -8.925 -33.577 1.00 94.75 328 ASP A CA 1
ATOM 2578 C C . ASP A 1 328 ? 9.818 -7.600 -33.518 1.00 94.75 328 ASP A C 1
ATOM 2580 O O . ASP A 1 328 ? 9.693 -6.867 -32.543 1.00 94.75 328 ASP A O 1
ATOM 2584 N N . ALA A 1 329 ? 10.528 -7.219 -34.587 1.00 93.31 329 ALA A N 1
ATOM 2585 C CA . ALA A 1 329 ? 11.227 -5.934 -34.670 1.00 93.31 329 ALA A CA 1
ATOM 2586 C C . ALA A 1 329 ? 10.292 -4.720 -34.823 1.00 93.31 329 ALA A C 1
ATOM 2588 O O . ALA A 1 329 ? 10.738 -3.584 -34.675 1.00 93.31 329 ALA A O 1
ATOM 2589 N N . ALA A 1 330 ? 9.009 -4.943 -35.124 1.00 94.38 330 ALA A N 1
ATOM 2590 C CA . ALA A 1 330 ? 7.978 -3.907 -35.166 1.00 94.38 330 ALA A CA 1
ATOM 2591 C C . ALA A 1 330 ? 7.144 -3.851 -33.875 1.00 94.38 330 ALA A C 1
ATOM 2593 O O . ALA A 1 330 ? 6.347 -2.932 -33.696 1.00 94.38 330 ALA A O 1
ATOM 2594 N N . THR A 1 331 ? 7.322 -4.816 -32.967 1.00 95.31 331 THR A N 1
ATOM 2595 C CA . THR A 1 331 ? 6.593 -4.865 -31.699 1.00 95.31 331 THR A CA 1
ATOM 2596 C C . THR A 1 331 ? 7.305 -3.978 -30.674 1.00 95.31 331 THR A C 1
ATOM 2598 O O . THR A 1 331 ? 8.442 -4.284 -30.316 1.00 95.31 331 THR A O 1
ATOM 2601 N N . PRO A 1 332 ? 6.691 -2.888 -30.178 1.00 94.69 332 PRO A N 1
ATOM 2602 C CA . PRO A 1 332 ? 7.403 -1.902 -29.364 1.00 94.69 332 PRO A CA 1
ATOM 2603 C C . PRO A 1 332 ? 7.704 -2.375 -27.940 1.00 94.69 332 PRO A C 1
ATOM 2605 O O . PRO A 1 332 ? 8.675 -1.920 -27.334 1.00 94.69 332 PRO A O 1
ATOM 2608 N N . LEU A 1 333 ? 6.879 -3.274 -27.401 1.00 95.38 333 LEU A N 1
ATOM 2609 C CA . LEU A 1 333 ? 6.882 -3.631 -25.987 1.00 95.38 333 LEU A CA 1
ATOM 2610 C C . LEU A 1 333 ? 7.099 -5.128 -25.769 1.00 95.38 333 LEU A C 1
ATOM 2612 O O . LEU A 1 333 ? 6.614 -5.965 -26.529 1.00 95.38 333 LEU A O 1
ATOM 2616 N N . ALA A 1 334 ? 7.796 -5.452 -24.687 1.00 95.19 334 ALA A N 1
ATOM 2617 C CA . ALA A 1 334 ? 7.938 -6.788 -24.139 1.00 95.19 334 ALA A CA 1
ATOM 2618 C C . ALA A 1 334 ? 7.312 -6.835 -22.740 1.00 95.19 334 ALA A C 1
ATOM 2620 O O . ALA A 1 334 ? 7.434 -5.883 -21.967 1.00 95.19 334 ALA A O 1
ATOM 2621 N N . PHE A 1 335 ? 6.665 -7.950 -22.407 1.00 95.75 335 PHE A N 1
ATOM 2622 C CA . PHE A 1 335 ? 5.999 -8.137 -21.122 1.00 95.75 335 PHE A CA 1
ATOM 2623 C C . PHE A 1 335 ? 6.682 -9.257 -20.350 1.00 95.75 335 PHE A C 1
ATOM 2625 O O . PHE A 1 335 ? 6.929 -10.326 -20.906 1.00 95.75 335 PHE A O 1
ATOM 2632 N N . SER A 1 336 ? 6.945 -9.037 -19.062 1.00 95.38 336 SER A N 1
ATOM 2633 C CA . SER A 1 336 ? 7.311 -10.152 -18.188 1.00 95.38 336 SER A CA 1
ATOM 2634 C C . SER A 1 336 ? 6.104 -11.068 -17.965 1.00 95.38 336 SER A C 1
ATOM 2636 O O . SER A 1 336 ? 4.948 -10.670 -18.146 1.00 95.38 336 SER A O 1
ATOM 2638 N N . GLY A 1 337 ? 6.360 -12.271 -17.448 1.00 96.00 337 GLY A N 1
ATOM 2639 C CA . GLY A 1 337 ? 5.311 -13.047 -16.793 1.00 96.00 337 GLY A CA 1
ATOM 2640 C C . GLY A 1 337 ? 4.682 -12.273 -15.627 1.00 96.00 337 GLY A C 1
ATOM 2641 O O . GLY A 1 337 ? 5.304 -11.378 -15.043 1.00 96.00 337 GLY A O 1
ATOM 2642 N N . TRP A 1 338 ? 3.437 -12.615 -15.296 1.00 97.62 338 TRP A N 1
ATOM 2643 C CA . TRP A 1 338 ? 2.766 -12.108 -14.101 1.00 97.62 338 TRP A CA 1
ATOM 2644 C C . TRP A 1 338 ? 3.405 -12.683 -12.838 1.00 97.62 338 TRP A C 1
ATOM 2646 O O . TRP A 1 338 ? 3.696 -13.878 -12.769 1.00 97.62 338 TRP A O 1
ATOM 2656 N N . SER A 1 339 ? 3.545 -11.858 -11.804 1.00 97.56 339 SER A N 1
ATOM 2657 C CA . SER A 1 339 ? 3.894 -12.344 -10.475 1.00 97.56 339 SER A CA 1
ATOM 2658 C C . SER A 1 339 ? 2.808 -13.278 -9.926 1.00 97.56 339 SER A C 1
ATOM 2660 O O . SER A 1 339 ? 1.637 -13.197 -10.325 1.00 97.56 339 SER A O 1
ATOM 2662 N N . PRO A 1 340 ? 3.135 -14.114 -8.926 1.00 98.19 340 PRO A N 1
ATOM 2663 C CA . PRO A 1 340 ? 2.115 -14.697 -8.070 1.00 98.19 340 PRO A CA 1
ATOM 2664 C C . PRO A 1 340 ? 1.247 -13.602 -7.436 1.00 98.19 340 PRO A C 1
ATOM 2666 O O . PRO A 1 340 ? 1.705 -12.477 -7.219 1.00 98.19 340 PRO A O 1
ATOM 2669 N N . TRP A 1 341 ? 0.003 -13.950 -7.115 1.00 98.25 341 TRP A N 1
ATOM 2670 C CA . TRP A 1 341 ? -0.882 -13.081 -6.343 1.00 98.25 341 TRP A CA 1
ATOM 2671 C C . TRP A 1 341 ? -0.326 -12.828 -4.937 1.00 98.25 341 TRP A C 1
ATOM 2673 O O . TRP A 1 341 ? 0.184 -13.748 -4.292 1.00 98.25 341 TRP A O 1
ATOM 2683 N N . SER A 1 342 ? -0.486 -11.599 -4.447 1.00 98.00 342 SER A N 1
ATOM 2684 C CA . SER A 1 342 ? -0.252 -11.215 -3.056 1.00 98.00 342 SER A CA 1
ATOM 2685 C C . SER A 1 342 ? -1.105 -12.041 -2.091 1.00 98.00 342 SER A C 1
ATOM 2687 O O . SER A 1 342 ? -2.099 -12.667 -2.480 1.00 98.00 342 SER A O 1
ATOM 2689 N N . ASP A 1 343 ? -0.767 -11.977 -0.802 1.00 97.44 343 ASP A N 1
ATOM 2690 C CA . ASP A 1 343 ? -1.750 -12.330 0.221 1.00 97.44 343 ASP A CA 1
ATOM 2691 C C . ASP A 1 343 ? -2.927 -11.358 0.153 1.00 97.44 343 ASP A C 1
ATOM 2693 O O . ASP A 1 343 ? -2.767 -10.195 -0.232 1.00 97.44 343 ASP A O 1
ATOM 2697 N N . SER A 1 344 ? -4.123 -11.848 0.476 1.00 96.56 344 SER A N 1
ATOM 2698 C CA . SER A 1 344 ? -5.300 -10.993 0.498 1.00 96.56 344 SER A CA 1
ATOM 2699 C C . SER A 1 344 ? -5.278 -10.093 1.725 1.00 96.56 344 SER A C 1
ATOM 2701 O O . SER A 1 344 ? -5.089 -10.587 2.838 1.00 96.56 344 SER A O 1
ATOM 2703 N N . ALA A 1 345 ? -5.570 -8.813 1.543 1.00 94.31 345 ALA A N 1
ATOM 2704 C CA . ALA A 1 345 ? -5.742 -7.864 2.632 1.00 94.31 345 ALA A CA 1
ATOM 2705 C C . ALA A 1 345 ? -7.021 -7.051 2.425 1.00 94.31 345 ALA A C 1
ATOM 2707 O O . ALA A 1 345 ? -7.423 -6.775 1.298 1.00 94.31 345 ALA A O 1
ATOM 2708 N N . ALA A 1 346 ? -7.663 -6.676 3.524 1.00 91.19 346 ALA A N 1
ATOM 2709 C CA . ALA A 1 346 ? -8.816 -5.789 3.528 1.00 91.19 346 ALA A CA 1
ATOM 2710 C C . ALA A 1 346 ? -8.512 -4.606 4.439 1.00 91.19 346 ALA A C 1
ATOM 2712 O O . ALA A 1 346 ? -7.828 -4.760 5.455 1.00 91.19 346 ALA A O 1
ATOM 2713 N N . ALA A 1 347 ? -9.054 -3.441 4.104 1.00 87.12 347 ALA A N 1
ATOM 2714 C CA . ALA A 1 347 ? -9.063 -2.334 5.041 1.00 87.12 347 ALA A CA 1
ATOM 2715 C C . ALA A 1 347 ? -9.974 -2.692 6.212 1.00 87.12 347 ALA A C 1
ATOM 2717 O O . ALA A 1 347 ? -11.135 -3.062 6.004 1.00 87.12 347 ALA A O 1
ATOM 2718 N N . ALA A 1 348 ? -9.451 -2.573 7.431 1.00 81.44 348 ALA A N 1
ATOM 2719 C CA . ALA A 1 348 ? -10.277 -2.678 8.621 1.00 81.44 348 ALA A CA 1
ATOM 2720 C C . ALA A 1 348 ? -11.417 -1.643 8.557 1.00 81.44 348 ALA A C 1
ATOM 2722 O O . ALA A 1 348 ? -11.223 -0.551 8.005 1.00 81.44 348 ALA A O 1
ATOM 2723 N N . PRO A 1 349 ? -12.600 -1.961 9.108 1.00 80.75 349 PRO A N 1
ATOM 2724 C CA . PRO A 1 349 ? -13.657 -0.978 9.241 1.00 80.75 349 PRO A CA 1
ATOM 2725 C C . PRO A 1 349 ? -13.147 0.216 10.041 1.00 80.75 349 PRO A C 1
ATOM 2727 O O . PRO A 1 349 ? -12.506 0.072 11.079 1.00 80.75 349 PRO A O 1
ATOM 2730 N N . VAL A 1 350 ? -13.465 1.402 9.538 1.00 81.06 350 VAL A N 1
ATOM 2731 C CA . VAL A 1 350 ? -13.158 2.687 10.179 1.00 81.06 350 VAL A CA 1
ATOM 2732 C C . VAL A 1 350 ? -13.871 2.785 11.522 1.00 81.06 350 VAL A C 1
ATOM 2734 O O . VAL A 1 350 ? -13.388 3.394 12.471 1.00 81.06 350 VAL A O 1
ATOM 2737 N N . THR A 1 351 ? -15.061 2.197 11.566 1.00 91.31 351 THR A N 1
ATOM 2738 C CA . THR A 1 351 ? -16.030 2.451 12.605 1.00 91.31 351 THR A CA 1
ATOM 2739 C C . THR A 1 351 ? -16.088 1.273 13.564 1.00 91.31 351 THR A C 1
ATOM 2741 O O . THR A 1 351 ? -16.675 0.227 13.281 1.00 91.31 351 THR A O 1
ATOM 2744 N N . GLU A 1 352 ? -15.498 1.456 14.737 1.00 94.12 352 GLU A N 1
ATOM 2745 C CA . GLU A 1 352 ? -15.664 0.552 15.866 1.00 94.12 352 GLU A CA 1
ATOM 2746 C C . GLU A 1 352 ? -16.799 1.045 16.756 1.00 94.12 352 GLU A C 1
ATOM 2748 O O . GLU A 1 352 ? -17.068 2.236 16.857 1.00 94.12 352 GLU A O 1
ATOM 2753 N N . PHE A 1 353 ? -17.471 0.147 17.467 1.00 96.81 353 PHE A N 1
ATOM 2754 C CA . PHE A 1 353 ? -18.403 0.578 18.502 1.00 96.81 353 PHE A CA 1
ATOM 2755 C C . PHE A 1 353 ? -18.423 -0.376 19.680 1.00 96.81 353 PHE A C 1
ATOM 2757 O O . PHE A 1 353 ? -18.132 -1.574 19.561 1.00 96.81 353 PHE A O 1
ATOM 2764 N N . PHE A 1 354 ? -18.828 0.166 20.819 1.00 97.62 354 PHE A N 1
ATOM 2765 C CA . PHE A 1 354 ? -18.940 -0.544 22.080 1.00 97.62 354 PHE A CA 1
ATOM 2766 C C . PHE A 1 354 ? -20.281 -0.227 22.719 1.00 97.62 354 PHE A C 1
ATOM 2768 O O . PHE A 1 354 ? -20.684 0.931 22.823 1.00 97.62 354 PHE A O 1
ATOM 2775 N N . MET A 1 355 ? -20.980 -1.254 23.184 1.00 98.00 355 MET A N 1
ATOM 2776 C CA . MET A 1 355 ? -22.209 -1.045 23.937 1.00 98.00 355 MET A CA 1
ATOM 2777 C C . MET A 1 355 ? -21.896 -0.484 25.325 1.00 98.00 355 MET A C 1
ATOM 2779 O O . MET A 1 355 ? -21.116 -1.060 26.083 1.00 98.00 355 MET A O 1
ATOM 2783 N N . ARG A 1 356 ? -22.547 0.626 25.680 1.00 97.88 356 ARG A N 1
ATOM 2784 C CA . ARG A 1 356 ? -22.475 1.230 27.016 1.00 97.88 356 ARG A CA 1
ATOM 2785 C C . ARG A 1 356 ? -23.562 0.696 27.939 1.00 97.88 356 ARG A C 1
ATOM 2787 O O . ARG A 1 356 ? -23.310 0.449 29.116 1.00 97.88 356 ARG A O 1
ATOM 2794 N N . SER A 1 357 ? -24.773 0.529 27.416 1.00 96.94 357 SER A N 1
ATOM 2795 C CA . SER A 1 357 ? -25.906 -0.023 28.156 1.00 96.94 357 SER A CA 1
ATOM 2796 C C . SER A 1 357 ? -26.957 -0.594 27.210 1.00 96.94 357 SER A C 1
ATOM 2798 O O . SER A 1 357 ? -27.007 -0.244 26.035 1.00 96.94 357 SER A O 1
ATOM 2800 N N . ALA A 1 358 ? -27.811 -1.465 27.738 1.00 96.31 358 ALA A N 1
ATOM 2801 C CA . ALA A 1 358 ? -29.021 -1.926 27.071 1.00 96.31 358 ALA A CA 1
ATOM 2802 C C . ALA A 1 358 ? -30.190 -1.790 28.050 1.00 96.31 358 ALA A C 1
ATOM 2804 O O . ALA A 1 358 ? -30.038 -2.088 29.236 1.00 96.31 358 ALA A O 1
ATOM 2805 N N . SER A 1 359 ? -31.324 -1.304 27.559 1.00 95.06 359 SER A N 1
ATOM 2806 C CA . SER A 1 359 ? -32.538 -1.087 28.341 1.00 95.06 359 SER A CA 1
ATOM 2807 C C . SER A 1 359 ? -33.511 -2.249 28.169 1.00 95.06 359 SER A C 1
ATOM 2809 O O . SER A 1 359 ? -33.613 -2.825 27.087 1.00 95.06 359 SER A O 1
ATOM 2811 N N . SER A 1 360 ? -34.286 -2.549 29.213 1.00 88.50 360 SER A N 1
ATOM 2812 C CA . SER A 1 360 ? -35.449 -3.441 29.109 1.00 88.50 360 SER A CA 1
ATOM 2813 C C . SER A 1 360 ? -36.544 -2.880 28.194 1.00 88.50 360 SER A C 1
ATOM 2815 O O . SER A 1 360 ? -37.388 -3.636 27.732 1.00 88.50 360 SER A O 1
ATOM 2817 N N . GLN A 1 361 ? -36.508 -1.578 27.896 1.00 91.81 361 GLN A N 1
ATOM 2818 C CA . GLN A 1 361 ? -37.439 -0.895 26.992 1.00 91.81 361 GLN A CA 1
ATOM 2819 C C . GLN A 1 361 ? -37.092 -1.062 25.500 1.00 91.81 361 GLN A C 1
ATOM 2821 O O . GLN A 1 361 ? -37.694 -0.392 24.673 1.00 91.81 361 GLN A O 1
ATOM 2826 N N . GLY A 1 362 ? -36.122 -1.911 25.135 1.00 93.69 362 GLY A N 1
ATOM 2827 C CA . GLY A 1 362 ? -35.866 -2.237 23.724 1.00 93.69 362 GLY A CA 1
ATOM 2828 C C . GLY A 1 362 ? -34.849 -1.347 23.001 1.00 93.69 362 GLY A C 1
ATOM 2829 O O . GLY A 1 362 ? -34.827 -1.340 21.777 1.00 93.69 362 GLY A O 1
ATOM 2830 N N . PHE A 1 363 ? -33.986 -0.620 23.717 1.00 96.88 363 PHE A N 1
ATOM 2831 C CA . PHE A 1 363 ? -32.918 0.177 23.095 1.00 96.88 363 PHE A CA 1
ATOM 2832 C C . PHE A 1 363 ? -31.534 -0.132 23.670 1.00 96.88 363 PHE A C 1
ATOM 2834 O O . PHE A 1 363 ? -31.388 -0.573 24.815 1.00 96.88 363 PHE A O 1
ATOM 2841 N N . VAL A 1 364 ? -30.500 0.167 22.885 1.00 97.81 364 VAL A N 1
ATOM 2842 C CA . VAL A 1 364 ? -29.084 0.056 23.255 1.00 97.81 364 VAL A CA 1
ATOM 2843 C C . VAL A 1 364 ? -28.433 1.425 23.133 1.00 97.81 364 VAL A C 1
ATOM 2845 O O . VAL A 1 364 ? -28.701 2.173 22.197 1.00 97.81 364 VAL A O 1
ATOM 2848 N N . ARG A 1 365 ? -27.569 1.770 24.090 1.00 98.31 365 ARG A N 1
ATOM 2849 C CA . ARG A 1 365 ? -26.658 2.908 23.957 1.00 98.31 365 ARG A CA 1
ATOM 2850 C C . ARG A 1 365 ? -25.297 2.396 23.541 1.00 98.31 365 ARG A C 1
ATOM 2852 O O . ARG A 1 365 ? -24.725 1.550 24.233 1.00 98.31 365 ARG A O 1
ATOM 2859 N N . VAL A 1 366 ? -24.770 2.931 22.453 1.00 98.19 366 VAL A N 1
ATOM 2860 C CA . VAL A 1 366 ? -23.440 2.606 21.943 1.00 98.19 366 VAL A CA 1
ATOM 2861 C C . VAL A 1 366 ? -22.542 3.837 21.976 1.00 98.19 366 VAL A C 1
ATOM 2863 O O . VAL A 1 366 ? -23.015 4.967 21.899 1.00 98.19 366 VAL A O 1
ATOM 2866 N N . GLU A 1 367 ? -21.244 3.611 22.107 1.00 98.38 367 GLU A N 1
ATOM 2867 C CA . GLU A 1 367 ? -20.201 4.592 21.819 1.00 98.38 367 GLU A CA 1
ATOM 2868 C C . GLU A 1 367 ? -19.491 4.122 20.557 1.00 98.38 367 GLU A C 1
ATOM 2870 O O . GLU A 1 367 ? -18.961 3.009 20.527 1.00 98.38 367 GLU A O 1
ATOM 2875 N N . VAL A 1 368 ? -19.562 4.934 19.511 1.00 97.56 368 VAL A N 1
ATOM 2876 C CA . VAL A 1 368 ? -19.023 4.641 18.189 1.00 97.56 368 VAL A CA 1
ATOM 2877 C C . VAL A 1 368 ? -17.776 5.487 17.988 1.00 97.56 368 VAL A C 1
ATOM 2879 O O . VAL A 1 368 ? -17.808 6.692 18.204 1.00 97.56 368 VAL A O 1
ATOM 2882 N N . PHE A 1 369 ? -16.689 4.849 17.589 1.00 96.38 369 PHE A N 1
ATOM 2883 C CA . PHE A 1 369 ? -15.401 5.437 17.263 1.00 96.38 369 PHE A CA 1
ATOM 2884 C C . PHE A 1 369 ? -15.214 5.332 15.757 1.00 96.38 369 PHE A C 1
ATOM 2886 O O . PHE A 1 369 ? -15.463 4.275 15.191 1.00 96.38 369 PHE A O 1
ATOM 2893 N N . THR A 1 370 ? -14.786 6.403 15.110 1.00 94.00 370 THR A N 1
ATOM 2894 C CA . THR A 1 370 ? -14.456 6.423 13.682 1.00 94.00 370 THR A CA 1
ATOM 2895 C C . THR A 1 370 ? -13.253 7.337 13.476 1.00 94.00 370 THR A C 1
ATOM 2897 O O . THR A 1 370 ? -12.887 8.082 14.385 1.00 94.00 370 THR A O 1
ATOM 2900 N N . ASP A 1 371 ? -12.627 7.303 12.308 1.00 90.31 371 ASP A N 1
ATOM 2901 C CA . ASP A 1 371 ? -11.506 8.182 11.988 1.00 90.31 371 ASP A CA 1
ATOM 2902 C C . ASP A 1 371 ? -11.967 9.314 11.071 1.00 90.31 371 ASP A C 1
ATOM 2904 O O . ASP A 1 371 ? -12.538 9.077 10.005 1.00 90.31 371 ASP A O 1
ATOM 2908 N N . ALA A 1 372 ? -11.661 10.546 11.474 1.00 89.50 372 ALA A N 1
ATOM 2909 C CA . ALA A 1 372 ? -11.869 11.762 10.701 1.00 89.50 372 ALA A CA 1
ATOM 2910 C C . ALA A 1 372 ? -10.584 12.595 10.748 1.00 89.50 372 ALA A C 1
ATOM 2912 O O . ALA A 1 372 ? -10.009 12.793 11.819 1.00 89.50 372 ALA A O 1
ATOM 2913 N N . MET A 1 373 ? -10.099 13.052 9.590 1.00 86.56 373 MET A N 1
ATOM 2914 C CA . MET A 1 373 ? -8.837 13.802 9.485 1.00 86.56 373 MET A CA 1
ATOM 2915 C C . MET A 1 373 ? -7.657 13.122 10.214 1.00 86.56 373 MET A C 1
ATOM 2917 O O . MET A 1 373 ? -6.880 13.764 10.921 1.00 86.56 373 MET A O 1
ATOM 2921 N N . GLY A 1 374 ? -7.523 11.798 10.066 1.00 84.44 374 GLY A N 1
ATOM 2922 C CA . GLY A 1 374 ? -6.419 11.026 10.655 1.00 84.44 374 GLY A CA 1
ATOM 2923 C C . GLY A 1 374 ? -6.439 10.937 12.186 1.00 84.44 374 GLY A C 1
ATOM 2924 O O . GLY A 1 374 ? -5.464 10.475 12.779 1.00 84.44 374 GLY A O 1
ATOM 2925 N N . LYS A 1 375 ? -7.529 11.373 12.827 1.00 87.81 375 LYS A N 1
ATOM 2926 C CA . LYS A 1 375 ? -7.755 11.277 14.268 1.00 87.81 375 LYS A CA 1
ATOM 2927 C C . LYS A 1 375 ? -8.988 10.433 14.544 1.00 87.81 375 LYS A C 1
ATOM 2929 O O . LYS A 1 375 ? -10.005 10.565 13.867 1.00 87.81 375 LYS A O 1
ATOM 2934 N N . THR A 1 376 ? -8.918 9.627 15.597 1.00 91.75 376 THR A N 1
ATOM 2935 C CA . THR A 1 376 ? -10.098 8.925 16.092 1.00 91.75 376 THR A CA 1
ATOM 2936 C C . THR A 1 376 ? -11.024 9.918 16.786 1.00 91.75 376 THR A C 1
ATOM 2938 O O . THR A 1 376 ? -10.644 10.583 17.750 1.00 91.75 376 THR A O 1
ATOM 2941 N N . VAL A 1 377 ? -12.259 9.987 16.311 1.00 94.81 377 VAL A N 1
ATOM 2942 C CA . VAL A 1 377 ? -13.362 10.733 16.909 1.00 94.81 377 VAL A CA 1
ATOM 2943 C C . VAL A 1 377 ? -14.418 9.754 17.416 1.00 94.81 377 VAL A C 1
ATOM 2945 O O . VAL A 1 377 ? -14.542 8.642 16.908 1.00 94.81 377 VAL A O 1
ATOM 2948 N N . GLN A 1 378 ? -15.176 10.142 18.442 1.00 97.06 378 GLN A N 1
ATOM 2949 C CA . GLN A 1 378 ? -16.173 9.265 19.068 1.00 97.06 378 GLN A CA 1
ATOM 2950 C C . GLN A 1 378 ? -17.521 9.964 19.237 1.00 97.06 378 GLN A C 1
ATOM 2952 O O . GLN A 1 378 ? -17.544 11.153 19.545 1.00 97.06 378 GLN A O 1
ATOM 2957 N N . GLU A 1 379 ? -18.630 9.245 19.099 1.00 97.94 379 GLU A N 1
ATOM 2958 C CA . GLU A 1 379 ? -19.985 9.750 19.337 1.00 97.94 379 GLU A CA 1
ATOM 2959 C C . GLU A 1 379 ? -20.873 8.692 20.003 1.00 97.94 379 GLU A C 1
ATOM 2961 O O . GLU A 1 379 ? -20.665 7.489 19.832 1.00 97.94 379 GLU A O 1
ATOM 2966 N N . GLN A 1 380 ? -21.854 9.124 20.798 1.00 98.19 380 GLN A N 1
ATOM 2967 C CA . GLN A 1 380 ? -22.811 8.219 21.430 1.00 98.19 380 GLN A CA 1
ATOM 2968 C C . GLN A 1 380 ? -24.137 8.194 20.684 1.00 98.19 380 GLN A C 1
ATOM 2970 O O . GLN A 1 380 ? -24.757 9.227 20.455 1.00 98.19 380 GLN A O 1
ATOM 2975 N N . PHE A 1 381 ? -24.623 6.987 20.404 1.00 98.12 381 PHE A N 1
ATOM 2976 C CA . PHE A 1 381 ? -25.918 6.780 19.769 1.00 98.12 381 PHE A CA 1
ATOM 2977 C C . PHE A 1 381 ? -26.835 5.967 20.674 1.00 98.12 381 PHE A C 1
ATOM 2979 O O . PHE A 1 381 ? -26.403 5.062 21.397 1.00 98.12 381 PHE A O 1
ATOM 2986 N N . ARG A 1 382 ? -28.124 6.299 20.623 1.00 97.81 382 ARG A N 1
ATOM 2987 C CA . ARG A 1 382 ? -29.210 5.448 21.102 1.00 97.81 382 ARG A CA 1
ATOM 2988 C C . ARG A 1 382 ? -29.818 4.785 19.871 1.00 97.81 382 ARG A C 1
ATOM 2990 O O . ARG A 1 382 ? -30.220 5.497 18.964 1.00 97.81 382 ARG A O 1
ATOM 2997 N N . THR A 1 383 ? -29.882 3.460 19.878 1.00 97.56 383 THR A N 1
ATOM 2998 C CA . THR A 1 383 ? -30.401 2.662 18.763 1.00 97.56 383 THR A CA 1
ATOM 2999 C C . THR A 1 383 ? -31.482 1.722 19.281 1.00 97.56 383 THR A C 1
ATOM 3001 O O . THR A 1 383 ? -31.264 1.009 20.269 1.00 97.56 383 THR A O 1
ATOM 3004 N N . GLU A 1 384 ? -32.649 1.743 18.649 1.00 97.88 384 GLU A N 1
ATOM 3005 C CA . GLU A 1 384 ? -33.784 0.870 18.955 1.00 97.88 384 GLU A CA 1
ATOM 3006 C C . GLU A 1 384 ? -33.740 -0.431 18.132 1.00 97.88 384 GLU A C 1
ATOM 3008 O O . GLU A 1 384 ? -32.886 -0.622 17.263 1.00 97.88 384 GLU A O 1
ATOM 3013 N N . LEU A 1 385 ? -34.624 -1.385 18.442 1.00 96.81 385 LEU A N 1
ATOM 3014 C CA . LEU A 1 385 ? -34.748 -2.613 17.651 1.00 96.81 385 LEU A CA 1
ATOM 3015 C C . LEU A 1 385 ? -35.157 -2.282 16.208 1.00 96.81 385 LEU A C 1
ATOM 3017 O O . LEU A 1 385 ? -36.130 -1.574 15.977 1.00 96.81 385 LEU A O 1
ATOM 3021 N N . GLY A 1 386 ? -34.434 -2.840 15.242 1.00 95.06 386 GLY A N 1
ATOM 3022 C CA . GLY A 1 386 ? -34.611 -2.593 13.814 1.00 95.06 386 GLY A CA 1
ATOM 3023 C C . GLY A 1 386 ? -33.843 -1.381 13.283 1.00 95.06 386 GLY A C 1
ATOM 3024 O O . GLY A 1 386 ? -33.772 -1.217 12.068 1.00 95.06 386 GLY A O 1
ATOM 3025 N N . GLU A 1 387 ? -33.232 -0.562 14.145 1.00 96.38 387 GLU A N 1
ATOM 3026 C CA . GLU A 1 387 ? -32.491 0.628 13.721 1.00 96.38 387 GLU A CA 1
ATOM 3027 C C . GLU A 1 387 ? -31.001 0.344 13.462 1.00 96.38 387 GLU A C 1
ATOM 3029 O O . GLU A 1 387 ? -30.394 -0.527 14.109 1.00 96.38 387 GLU A O 1
ATOM 3034 N N . PRO A 1 388 ? -30.380 1.071 12.510 1.00 95.94 388 PRO A N 1
ATOM 3035 C CA . PRO A 1 388 ? -28.948 0.991 12.277 1.00 95.94 388 PRO A CA 1
ATOM 3036 C C . PRO A 1 388 ? -28.167 1.642 13.424 1.00 95.94 388 PRO A C 1
ATOM 3038 O O . PRO A 1 388 ? -28.586 2.628 14.032 1.00 95.94 388 PRO A O 1
ATOM 3041 N N . ILE A 1 389 ? -26.987 1.100 13.710 1.00 97.12 389 ILE A N 1
ATOM 3042 C CA . ILE A 1 389 ? -26.072 1.661 14.699 1.00 97.12 389 ILE A CA 1
ATOM 3043 C C . ILE A 1 389 ? -25.205 2.735 14.035 1.00 97.12 389 ILE A C 1
ATOM 3045 O O . ILE A 1 389 ? -24.363 2.421 13.182 1.00 97.12 389 ILE A O 1
ATOM 3049 N N . GLY A 1 390 ? -25.373 3.971 14.510 1.00 96.19 390 GLY A N 1
ATOM 3050 C CA . GLY A 1 390 ? -24.639 5.155 14.070 1.00 96.19 390 GLY A CA 1
ATOM 3051 C C . GLY A 1 390 ? -25.383 5.982 13.021 1.00 96.19 390 GLY A C 1
ATOM 3052 O O . GLY A 1 390 ? -26.367 5.534 12.438 1.00 96.19 390 GLY A O 1
ATOM 3053 N N . ALA A 1 391 ? -24.907 7.202 12.791 1.00 95.69 391 ALA A N 1
ATOM 3054 C CA . ALA A 1 391 ? -25.422 8.112 11.774 1.00 95.69 391 ALA A CA 1
ATOM 3055 C C . ALA A 1 391 ? -24.305 9.037 11.274 1.00 95.69 391 ALA A C 1
ATOM 3057 O O . ALA A 1 391 ? -23.239 9.124 11.884 1.00 95.69 391 ALA A O 1
ATOM 3058 N N . GLU A 1 392 ? -24.562 9.740 10.180 1.00 94.81 392 GLU A N 1
ATOM 3059 C CA . GLU A 1 392 ? -23.724 10.858 9.760 1.00 94.81 392 GLU A CA 1
ATOM 3060 C C . GLU A 1 392 ? -24.047 12.078 10.631 1.00 94.81 392 GLU A C 1
ATOM 3062 O O . GLU A 1 392 ? -25.213 12.454 10.769 1.00 94.81 392 GLU A O 1
ATOM 3067 N N . ILE A 1 393 ? -23.029 12.657 11.270 1.00 97.12 393 ILE A N 1
ATOM 3068 C CA . ILE A 1 393 ? -23.189 13.820 12.147 1.00 97.12 393 ILE A CA 1
ATOM 3069 C C . ILE A 1 393 ? -22.130 14.880 11.858 1.00 97.12 393 ILE A C 1
ATOM 3071 O O . ILE A 1 393 ? -20.971 14.566 11.589 1.00 97.12 393 ILE A O 1
ATOM 3075 N N . THR A 1 394 ? -22.510 16.149 11.983 1.00 97.00 394 THR A N 1
ATOM 3076 C CA . THR A 1 394 ? -21.541 17.247 11.972 1.00 97.00 394 THR A CA 1
ATOM 3077 C C . THR A 1 394 ? -20.784 17.258 13.293 1.00 97.00 394 THR A C 1
ATOM 3079 O O . THR A 1 394 ? -21.389 17.384 14.359 1.00 97.00 394 THR A O 1
ATOM 3082 N N . LYS A 1 395 ? -19.460 17.136 13.226 1.00 96.56 395 LYS A N 1
ATOM 3083 C CA . LYS A 1 395 ? -18.580 17.144 14.390 1.00 96.56 395 LYS A CA 1
ATOM 3084 C C . LYS A 1 395 ? -17.429 18.108 14.169 1.00 96.56 395 LYS A C 1
ATOM 3086 O O . LYS A 1 395 ? -16.861 18.156 13.083 1.00 96.56 395 LYS A O 1
ATOM 3091 N N . ASP A 1 396 ? -17.061 18.834 15.215 1.00 96.38 396 ASP A N 1
ATOM 3092 C CA . ASP A 1 396 ? -15.850 19.643 15.201 1.00 96.38 396 ASP A CA 1
ATOM 3093 C C . ASP A 1 396 ? -14.624 18.722 15.238 1.00 96.38 396 ASP A C 1
ATOM 3095 O O . ASP A 1 396 ? -14.392 18.002 16.215 1.00 96.38 396 ASP A O 1
ATOM 3099 N N . VAL A 1 397 ? -13.851 18.718 14.152 1.00 93.94 397 VAL A N 1
ATOM 3100 C CA . VAL A 1 397 ? -12.635 17.913 14.001 1.00 93.94 397 VAL A CA 1
ATOM 3101 C C . VAL A 1 397 ? -11.445 18.849 13.853 1.00 93.94 397 VAL A C 1
ATOM 3103 O O . VAL A 1 397 ? -11.445 19.763 13.034 1.00 93.94 397 VAL A O 1
ATOM 3106 N N . THR A 1 398 ? -10.402 18.634 14.656 1.00 91.50 398 THR A N 1
ATOM 3107 C CA . THR A 1 398 ? -9.173 19.426 14.552 1.00 91.50 398 THR A CA 1
ATOM 3108 C C . THR A 1 398 ? -8.379 19.009 13.323 1.00 91.50 398 THR A C 1
ATOM 3110 O O . THR A 1 398 ? -7.734 17.953 13.350 1.00 91.50 398 THR A O 1
ATOM 3113 N N . ASN A 1 399 ? -8.374 19.866 12.303 1.00 88.19 399 ASN A N 1
ATOM 3114 C CA . ASN A 1 399 ? -7.579 19.703 11.097 1.00 88.19 399 ASN A CA 1
ATOM 3115 C C . ASN A 1 399 ? -6.090 19.581 11.492 1.00 88.19 399 ASN A C 1
ATOM 3117 O O . ASN A 1 399 ? -5.544 20.475 12.146 1.00 88.19 399 ASN A O 1
ATOM 3121 N N . PRO A 1 400 ? -5.430 18.456 11.169 1.00 81.94 400 PRO A N 1
ATOM 3122 C CA . PRO A 1 400 ? -4.052 18.209 11.569 1.00 81.94 400 PRO A CA 1
ATOM 3123 C C . PRO A 1 400 ? -3.037 19.156 10.921 1.00 81.94 400 PRO A C 1
ATOM 3125 O O . PRO A 1 400 ? -1.933 19.279 11.445 1.00 81.94 400 PRO A O 1
ATOM 3128 N N . ILE A 1 401 ? -3.393 19.787 9.799 1.00 79.75 401 ILE A N 1
ATOM 3129 C CA . ILE A 1 401 ? -2.537 20.725 9.070 1.00 79.75 401 ILE A CA 1
ATOM 3130 C C . ILE A 1 401 ? -2.651 22.116 9.690 1.00 79.75 401 ILE A C 1
ATOM 3132 O O . ILE A 1 401 ? -1.650 22.713 10.075 1.00 79.75 401 ILE A O 1
ATOM 3136 N N . THR A 1 402 ? -3.876 22.632 9.809 1.00 86.94 402 THR A N 1
ATOM 3137 C CA . THR A 1 402 ? -4.107 24.014 10.262 1.00 86.94 402 THR A CA 1
ATOM 3138 C C . THR A 1 402 ? -4.106 24.142 11.786 1.00 86.94 402 THR A C 1
ATOM 3140 O O . THR A 1 402 ? -4.010 25.249 12.316 1.00 86.94 402 THR A O 1
ATOM 3143 N N . GLY A 1 403 ? -4.268 23.026 12.504 1.00 89.06 403 GLY A N 1
ATOM 3144 C CA . GLY A 1 403 ? -4.474 22.992 13.952 1.00 89.06 403 GLY A CA 1
ATOM 3145 C C . GLY A 1 403 ? -5.829 23.554 14.397 1.00 89.06 403 GLY A C 1
ATOM 3146 O O . GLY A 1 403 ? -6.098 23.609 15.597 1.00 89.06 403 GLY A O 1
ATOM 3147 N N . ARG A 1 404 ? -6.689 23.978 13.463 1.00 92.94 404 ARG A N 1
ATOM 3148 C CA . ARG A 1 404 ? -7.996 24.575 13.758 1.00 92.94 404 ARG A CA 1
ATOM 3149 C C . ARG A 1 404 ? -9.067 23.499 13.847 1.00 92.94 404 ARG A C 1
ATOM 3151 O O . ARG A 1 404 ? -9.002 22.481 13.165 1.00 92.94 404 ARG A O 1
ATOM 3158 N N . SER A 1 405 ? -10.049 23.727 14.712 1.00 95.06 405 SER A N 1
ATOM 3159 C CA . SER A 1 405 ? -11.247 22.894 14.772 1.00 95.06 405 SER A CA 1
ATOM 3160 C C . SER A 1 405 ? -12.231 23.356 13.708 1.00 95.06 405 SER A C 1
ATOM 3162 O O . SER A 1 405 ? -12.570 24.538 13.671 1.00 95.06 405 SER A O 1
ATOM 3164 N N . GLU A 1 406 ? -12.662 22.439 12.850 1.00 94.44 406 GLU A N 1
ATOM 3165 C CA . GLU A 1 406 ? -13.558 22.724 11.732 1.00 94.44 406 GLU A CA 1
ATOM 3166 C C . GLU A 1 406 ? -14.768 21.776 11.794 1.00 94.44 406 GLU A C 1
ATOM 3168 O O . GLU A 1 406 ? -14.585 20.582 12.061 1.00 94.44 406 GLU A O 1
ATOM 3173 N N . PRO A 1 407 ? -16.001 22.270 11.570 1.00 96.00 407 PRO A N 1
ATOM 3174 C CA . PRO A 1 407 ? -17.174 21.410 11.513 1.00 96.00 407 PRO A CA 1
ATOM 3175 C C . PRO A 1 407 ? -17.102 20.543 10.252 1.00 96.00 407 PRO A C 1
ATOM 3177 O O . PRO A 1 407 ? -17.085 21.053 9.132 1.00 96.00 407 PRO A O 1
ATOM 3180 N N . MET A 1 408 ? -17.076 19.225 10.432 1.00 92.12 408 MET A N 1
ATOM 3181 C CA . MET A 1 408 ? -16.986 18.241 9.356 1.00 92.12 408 MET A CA 1
ATOM 3182 C C . MET A 1 408 ? -18.143 17.249 9.449 1.00 92.12 408 MET A C 1
ATOM 3184 O O . MET A 1 408 ? -18.522 16.843 10.548 1.00 92.12 408 MET A O 1
ATOM 3188 N N . SER A 1 409 ? -18.692 16.837 8.304 1.00 93.00 409 SER A N 1
ATOM 3189 C CA . SER A 1 409 ? -19.620 15.704 8.262 1.00 93.00 409 SER A CA 1
ATOM 3190 C C . SER A 1 409 ? -18.839 14.409 8.483 1.00 93.00 409 SER A C 1
ATOM 3192 O O . SER A 1 409 ? -17.943 14.085 7.703 1.00 93.00 409 SER A O 1
ATOM 3194 N N . VAL A 1 410 ? -19.128 13.695 9.570 1.00 92.69 410 VAL A N 1
ATOM 3195 C CA . VAL A 1 410 ? -18.438 12.458 9.941 1.00 92.69 410 VAL A CA 1
ATOM 3196 C C . VAL A 1 410 ? -19.434 11.308 9.954 1.00 92.69 410 VAL A C 1
ATOM 3198 O O . VAL A 1 410 ? -20.433 11.339 10.675 1.00 92.69 410 VAL A O 1
ATOM 3201 N N . ASP A 1 411 ? -19.134 10.262 9.186 1.00 91.88 411 ASP A N 1
ATOM 3202 C CA . ASP A 1 411 ? -19.948 9.053 9.134 1.00 91.88 411 ASP A CA 1
ATOM 3203 C C . ASP A 1 411 ? -19.591 8.085 10.276 1.00 91.88 411 ASP A C 1
ATOM 3205 O O . ASP A 1 411 ? -18.491 7.523 10.327 1.00 91.88 411 ASP A O 1
ATOM 3209 N N . PHE A 1 412 ? -20.536 7.887 11.199 1.00 94.69 412 PHE A N 1
ATOM 3210 C CA . PHE A 1 412 ? -20.449 6.894 12.273 1.00 94.69 412 PHE A CA 1
ATOM 3211 C C . PHE A 1 412 ? -21.280 5.632 11.986 1.00 94.69 412 PHE A C 1
ATOM 3213 O O . PHE A 1 412 ? -21.480 4.818 12.890 1.00 94.69 412 PHE A O 1
ATOM 3220 N N . ARG A 1 413 ? -21.810 5.432 10.773 1.00 92.94 413 ARG A N 1
ATOM 3221 C CA . ARG A 1 413 ? -22.573 4.220 10.442 1.00 92.94 413 ARG A CA 1
ATOM 3222 C C . ARG A 1 413 ? -21.669 2.992 10.513 1.00 92.94 413 ARG A C 1
ATOM 3224 O O . ARG A 1 413 ? -20.670 2.876 9.818 1.00 92.94 413 ARG A O 1
ATOM 3231 N N . THR A 1 414 ? -22.068 2.025 11.332 1.00 93.50 414 THR A N 1
ATOM 3232 C CA . THR A 1 414 ? -21.305 0.779 11.542 1.00 93.50 414 THR A CA 1
ATOM 3233 C C . THR A 1 414 ? -21.668 -0.335 10.556 1.00 93.50 414 THR A C 1
ATOM 3235 O O . THR A 1 414 ? -21.081 -1.414 10.605 1.00 93.50 414 THR A O 1
ATOM 3238 N N . GLY A 1 415 ? -22.703 -0.129 9.733 1.00 90.06 415 GLY A N 1
ATOM 3239 C CA . GLY A 1 415 ? -23.283 -1.173 8.883 1.00 90.06 415 GLY A CA 1
ATOM 3240 C C . GLY A 1 415 ? -24.019 -2.281 9.648 1.00 90.06 415 GLY A C 1
ATOM 3241 O O . GLY A 1 415 ? -24.323 -3.314 9.056 1.00 90.06 415 GLY A O 1
ATOM 3242 N N . LYS A 1 416 ? -24.295 -2.103 10.950 1.00 94.69 416 LYS A N 1
ATOM 3243 C CA . LYS A 1 416 ? -24.988 -3.099 11.784 1.00 94.69 416 LYS A CA 1
ATOM 3244 C C . LYS A 1 416 ? -26.357 -2.616 12.240 1.00 94.69 416 LYS A C 1
ATOM 3246 O O . LYS A 1 416 ? -26.521 -1.450 12.586 1.00 94.69 416 LYS A O 1
ATOM 3251 N N . LEU A 1 417 ? -27.308 -3.542 12.296 1.00 96.00 417 LEU A N 1
ATOM 3252 C CA . LEU A 1 417 ? -28.683 -3.343 12.760 1.00 96.00 417 LEU A CA 1
ATOM 3253 C C . LEU A 1 417 ? -28.907 -4.094 14.070 1.00 96.00 417 LEU A C 1
ATOM 3255 O O . LEU A 1 417 ? -28.469 -5.239 14.207 1.00 96.00 417 LEU A O 1
ATOM 3259 N N . VAL A 1 418 ? -29.605 -3.487 15.030 1.00 96.75 418 VAL A N 1
ATOM 3260 C CA . VAL A 1 418 ? -29.984 -4.179 16.271 1.00 96.75 418 VAL A CA 1
ATOM 3261 C C . VAL A 1 418 ? -31.227 -5.026 16.013 1.00 96.75 418 VAL A C 1
ATOM 3263 O O . VAL A 1 418 ? -32.288 -4.488 15.741 1.00 96.75 418 VAL A O 1
ATOM 3266 N N . VAL A 1 419 ? -31.131 -6.351 16.127 1.00 97.19 419 VAL A N 1
ATOM 3267 C CA . VAL A 1 419 ? -32.261 -7.257 15.840 1.00 97.19 419 VAL A CA 1
ATOM 3268 C C . VAL A 1 419 ? -32.998 -7.673 17.107 1.00 97.19 419 VAL A C 1
ATOM 3270 O O . VAL A 1 419 ? -34.222 -7.761 17.112 1.00 97.19 419 VAL A O 1
ATOM 3273 N N . ALA A 1 420 ? -32.271 -7.949 18.192 1.00 96.56 420 ALA A N 1
ATOM 3274 C CA . ALA A 1 420 ? -32.880 -8.407 19.438 1.00 96.56 420 ALA A CA 1
ATOM 3275 C C . ALA A 1 420 ? -32.004 -8.126 20.663 1.00 96.56 420 ALA A C 1
ATOM 3277 O O . ALA A 1 420 ? -30.776 -8.041 20.571 1.00 96.56 420 ALA A O 1
ATOM 3278 N N . LEU A 1 421 ? -32.648 -8.061 21.832 1.00 96.19 421 LEU A N 1
ATOM 3279 C CA . LEU A 1 421 ? -32.003 -7.959 23.141 1.00 96.19 421 LEU A CA 1
ATOM 3280 C C . LEU A 1 421 ? -32.382 -9.169 23.996 1.00 96.19 421 LEU A C 1
ATOM 3282 O O . LEU A 1 421 ? -33.557 -9.488 24.149 1.00 96.19 421 LEU A O 1
ATOM 3286 N N . GLY A 1 422 ? -31.384 -9.834 24.571 1.00 91.50 422 GLY A N 1
ATOM 3287 C CA . GLY A 1 422 ? -31.561 -10.975 25.465 1.00 91.50 422 GLY A CA 1
ATOM 3288 C C . GLY A 1 422 ? -30.950 -10.703 26.834 1.00 91.50 422 GLY A C 1
ATOM 3289 O O . GLY A 1 422 ? -29.729 -10.663 26.969 1.00 91.50 422 GLY A O 1
ATOM 3290 N N . GLY A 1 423 ? -31.782 -10.525 27.859 1.00 89.75 423 GLY A N 1
ATOM 3291 C CA . GLY A 1 423 ? -31.324 -10.376 29.244 1.00 89.75 423 GLY A CA 1
ATOM 3292 C C . GLY A 1 423 ? -30.844 -11.689 29.878 1.00 89.75 423 GLY A C 1
ATOM 3293 O O . GLY A 1 423 ? -30.971 -12.768 29.301 1.00 89.75 423 GLY A O 1
ATOM 3294 N N . GLY A 1 424 ? -30.300 -11.594 31.095 1.00 87.81 424 GLY A N 1
ATOM 3295 C CA . GLY A 1 424 ? -30.054 -12.753 31.965 1.00 87.81 424 GLY A CA 1
ATOM 3296 C C . GLY A 1 424 ? -28.877 -13.651 31.575 1.00 87.81 424 GLY A C 1
ATOM 3297 O O . GLY A 1 424 ? -28.726 -14.734 32.138 1.00 87.81 424 GLY A O 1
ATOM 3298 N N . ARG A 1 425 ? -28.018 -13.232 30.638 1.00 93.00 425 ARG A N 1
ATOM 3299 C CA . ARG A 1 425 ? -26.776 -13.959 30.342 1.00 93.00 425 ARG A CA 1
ATOM 3300 C C . ARG A 1 425 ? -25.761 -13.700 31.445 1.00 93.00 425 ARG A C 1
ATOM 3302 O O . ARG A 1 425 ? -25.684 -12.589 31.954 1.00 93.00 425 ARG A O 1
ATOM 3309 N N . GLN A 1 426 ? -24.957 -14.695 31.797 1.00 93.94 426 GLN A N 1
ATOM 3310 C CA . GLN A 1 426 ? -23.866 -14.523 32.754 1.00 93.94 426 GLN A CA 1
ATOM 3311 C C . GLN A 1 426 ? -22.520 -14.560 32.031 1.00 93.94 426 GLN A C 1
ATOM 3313 O O . GLN A 1 426 ? -22.303 -15.398 31.159 1.00 93.94 426 GLN A O 1
ATOM 3318 N N . VAL A 1 427 ? -21.620 -13.648 32.394 1.00 94.50 427 VAL A N 1
ATOM 3319 C CA . VAL A 1 427 ? -20.229 -13.622 31.922 1.00 94.50 427 VAL A CA 1
ATOM 3320 C C . VAL A 1 427 ? -19.277 -13.516 33.100 1.00 94.50 427 VAL A C 1
ATOM 3322 O O . VAL A 1 427 ? -19.552 -12.801 34.064 1.00 94.50 427 VAL A O 1
ATOM 3325 N N . LEU A 1 428 ? -18.144 -14.209 33.016 1.00 93.06 428 LEU A N 1
ATOM 3326 C CA . LEU A 1 428 ? -17.074 -14.096 33.998 1.00 93.06 428 LEU A CA 1
ATOM 3327 C C . LEU A 1 428 ? -16.189 -12.893 33.641 1.00 93.06 428 LEU A C 1
ATOM 3329 O O . LEU A 1 428 ? -15.513 -12.898 32.616 1.00 93.06 428 LEU A O 1
ATOM 3333 N N . VAL A 1 429 ? -16.183 -11.856 34.478 1.00 91.62 429 VAL A N 1
ATOM 3334 C CA . VAL A 1 429 ? -15.336 -10.665 34.305 1.00 91.62 429 VAL A CA 1
ATOM 3335 C C . VAL A 1 429 ? -14.470 -10.505 35.545 1.00 91.62 429 VAL A C 1
ATOM 3337 O O . VAL A 1 429 ? -14.992 -10.285 36.637 1.00 91.62 429 VAL A O 1
ATOM 3340 N N . LYS A 1 430 ? -13.143 -10.606 35.383 1.00 91.12 430 LYS A N 1
ATOM 3341 C CA . LYS A 1 430 ? -12.170 -10.553 36.493 1.00 91.12 430 LYS A CA 1
ATOM 3342 C C . LYS A 1 430 ? -12.526 -11.518 37.640 1.00 91.12 430 LYS A C 1
ATOM 3344 O O . LYS A 1 430 ? -12.524 -11.118 38.797 1.00 91.12 430 LYS A O 1
ATOM 3349 N N . ASN A 1 431 ? -12.864 -12.766 37.310 1.00 93.50 431 ASN A N 1
ATOM 3350 C CA . ASN A 1 431 ? -13.263 -13.826 38.252 1.00 93.50 431 ASN A CA 1
ATOM 3351 C C . ASN A 1 431 ? -14.624 -13.640 38.952 1.00 93.50 431 ASN A C 1
ATOM 3353 O O . ASN A 1 431 ? -14.966 -14.437 39.819 1.00 93.50 431 ASN A O 1
ATOM 3357 N N . PHE A 1 432 ? -15.437 -12.655 38.555 1.00 93.75 432 PHE A N 1
ATOM 3358 C CA . PHE A 1 432 ? -16.804 -12.493 39.064 1.00 93.75 432 PHE A CA 1
ATOM 3359 C C . PHE A 1 432 ? -17.836 -12.781 37.975 1.00 93.75 432 PHE A C 1
ATOM 3361 O O . PHE A 1 432 ? -17.746 -12.237 36.872 1.00 93.75 432 PHE A O 1
ATOM 3368 N N . LEU A 1 433 ? -18.838 -13.607 38.292 1.00 95.50 433 LEU A N 1
ATOM 3369 C CA . LEU A 1 433 ? -20.012 -13.796 37.441 1.00 95.50 433 LEU A CA 1
ATOM 3370 C C . LEU A 1 433 ? -20.867 -12.528 37.477 1.00 95.50 433 LEU A C 1
ATOM 3372 O O . LEU A 1 433 ? -21.287 -12.074 38.541 1.00 95.50 433 LEU A O 1
ATOM 3376 N N . ARG A 1 434 ? -21.126 -11.945 36.307 1.00 95.81 434 ARG A N 1
ATOM 3377 C CA . ARG A 1 434 ? -21.989 -10.771 36.150 1.00 95.81 434 ARG A CA 1
ATOM 3378 C C . ARG A 1 434 ? -23.114 -11.074 35.178 1.00 95.81 434 ARG A C 1
ATOM 3380 O O . ARG A 1 434 ? -22.862 -11.584 34.087 1.00 95.81 434 ARG A O 1
ATOM 3387 N N . SER A 1 435 ? -24.337 -10.710 35.560 1.00 94.75 435 SER A N 1
ATOM 3388 C CA . SER A 1 435 ? -25.459 -10.677 34.624 1.00 94.75 435 SER A CA 1
ATOM 3389 C C . SER A 1 435 ? -25.222 -9.587 33.572 1.00 94.75 435 SER A C 1
ATOM 3391 O O . SER A 1 435 ? -24.722 -8.500 33.879 1.00 94.75 435 SER A O 1
ATOM 3393 N N . THR A 1 436 ? -25.534 -9.883 32.318 1.00 96.88 436 THR A N 1
ATOM 3394 C CA . THR A 1 436 ? -25.350 -8.993 31.177 1.00 96.88 436 THR A CA 1
ATOM 3395 C C . THR A 1 436 ? -26.457 -9.195 30.148 1.00 96.88 436 THR A C 1
ATOM 3397 O O . THR A 1 436 ? -27.102 -10.244 30.085 1.00 96.88 436 THR A O 1
ATOM 3400 N N . THR A 1 437 ? -26.664 -8.170 29.329 1.00 96.50 437 THR A N 1
ATOM 3401 C CA . THR A 1 437 ? -27.560 -8.224 28.179 1.00 96.50 437 THR A CA 1
ATOM 3402 C C . THR A 1 437 ? -26.756 -8.637 26.953 1.00 96.50 437 THR A C 1
ATOM 3404 O O . THR A 1 437 ? -25.706 -8.057 26.661 1.00 96.50 437 THR A O 1
ATOM 3407 N N . ALA A 1 438 ? -27.247 -9.649 26.249 1.00 96.31 438 ALA A N 1
ATOM 3408 C CA . ALA A 1 438 ? -26.822 -9.979 24.904 1.00 96.31 438 ALA A CA 1
ATOM 3409 C C . ALA A 1 438 ? -27.564 -9.101 23.901 1.00 96.31 438 ALA A C 1
ATOM 3411 O O . ALA A 1 438 ? -28.779 -8.936 23.995 1.00 96.31 438 ALA A O 1
ATOM 3412 N N . VAL A 1 439 ? -26.834 -8.568 22.935 1.00 96.75 439 VAL A N 1
ATOM 3413 C CA . VAL A 1 439 ? -27.384 -7.823 21.808 1.00 96.75 439 VAL A CA 1
ATOM 3414 C C . VAL A 1 439 ? -27.097 -8.623 20.553 1.00 96.75 439 VAL A C 1
ATOM 3416 O O . VAL A 1 439 ? -25.944 -8.976 20.288 1.00 96.75 439 VAL A O 1
ATOM 3419 N N . ILE A 1 440 ? -28.160 -8.951 19.827 1.00 96.50 440 ILE A N 1
ATOM 3420 C CA . ILE A 1 440 ? -28.097 -9.652 18.551 1.00 96.50 440 ILE A CA 1
ATOM 3421 C C . ILE A 1 440 ? -28.119 -8.598 17.455 1.00 96.50 440 ILE A C 1
ATOM 3423 O O . ILE A 1 440 ? -29.025 -7.767 17.401 1.00 96.50 440 ILE A O 1
ATOM 3427 N N . LEU A 1 441 ? -27.106 -8.637 16.604 1.00 96.50 441 LEU A N 1
ATOM 3428 C CA . LEU A 1 441 ? -26.883 -7.697 15.523 1.00 96.50 441 LEU A CA 1
ATOM 3429 C C . LEU A 1 441 ? -26.961 -8.422 14.187 1.00 96.50 441 LEU A C 1
ATOM 3431 O O . LEU A 1 441 ? -26.517 -9.563 14.100 1.00 96.50 441 LEU A O 1
ATOM 3435 N N . LEU A 1 442 ? -27.454 -7.748 13.158 1.00 91.94 442 LEU A N 1
ATOM 3436 C CA . LEU A 1 442 ? -27.322 -8.164 11.765 1.00 91.94 442 LEU A CA 1
ATOM 3437 C C . LEU A 1 442 ? -26.277 -7.263 11.111 1.00 91.94 442 LEU A C 1
ATOM 3439 O O . LEU A 1 442 ? -26.412 -6.042 11.179 1.00 91.94 442 LEU A O 1
ATOM 3443 N N . ASP A 1 443 ? -25.223 -7.841 10.544 1.00 89.38 443 ASP A N 1
ATOM 3444 C CA . ASP A 1 443 ? -24.250 -7.077 9.760 1.00 89.38 443 ASP A CA 1
ATOM 3445 C C . ASP A 1 443 ? -24.703 -6.886 8.301 1.00 89.38 443 ASP A C 1
ATOM 3447 O O . ASP A 1 443 ? -25.730 -7.413 7.867 1.00 89.38 443 ASP A O 1
ATOM 3451 N N . SER A 1 444 ? -23.930 -6.114 7.537 1.00 79.50 444 SER A N 1
ATOM 3452 C CA . SER A 1 444 ? -24.193 -5.801 6.127 1.00 79.50 444 SER A CA 1
ATOM 3453 C C . SER A 1 444 ? -24.200 -7.028 5.206 1.00 79.50 444 SER A C 1
ATOM 3455 O O . SER A 1 444 ? -24.710 -6.948 4.090 1.00 79.50 444 SER A O 1
ATOM 3457 N N . GLN A 1 445 ? -23.672 -8.166 5.665 1.00 80.56 445 GLN A N 1
ATOM 3458 C CA . GLN A 1 445 ? -23.669 -9.438 4.940 1.00 80.56 445 GLN A CA 1
ATOM 3459 C C . GLN A 1 445 ? -24.863 -10.328 5.317 1.00 80.56 445 GLN A C 1
ATOM 3461 O O . GLN A 1 445 ? -24.963 -11.463 4.854 1.00 80.56 445 GLN A O 1
ATOM 3466 N N . GLY A 1 446 ? -25.767 -9.843 6.173 1.00 82.69 446 GLY A N 1
ATOM 3467 C CA . GLY A 1 446 ? -26.904 -10.615 6.663 1.00 82.69 446 GLY A CA 1
ATOM 3468 C C . GLY A 1 446 ? -26.524 -11.664 7.713 1.00 82.69 446 GLY A C 1
ATOM 3469 O O . GLY A 1 446 ? -27.327 -12.548 8.018 1.00 82.69 446 GLY A O 1
ATOM 3470 N N . LYS A 1 447 ? -25.318 -11.594 8.291 1.00 87.31 447 LYS A N 1
ATOM 3471 C CA . LYS A 1 447 ? -24.873 -12.528 9.325 1.00 87.31 447 LYS A CA 1
ATOM 3472 C C . LYS A 1 447 ? -25.227 -11.998 10.711 1.00 87.31 447 LYS A C 1
ATOM 3474 O O . LYS A 1 447 ? -25.016 -10.832 11.048 1.00 87.31 447 LYS A O 1
ATOM 3479 N N . LEU A 1 448 ? -25.758 -12.894 11.545 1.00 94.81 448 LEU A N 1
ATOM 3480 C CA . LEU A 1 448 ? -26.074 -12.584 12.935 1.00 94.81 448 LEU A CA 1
ATOM 3481 C C . LEU A 1 448 ? -24.812 -12.616 13.805 1.00 94.81 448 LEU A C 1
ATOM 3483 O O . LEU A 1 448 ? -24.042 -13.578 13.787 1.00 94.81 448 LEU A O 1
ATOM 3487 N N . GLN A 1 449 ? -24.634 -11.577 14.615 1.00 95.06 449 GLN A N 1
ATOM 3488 C CA . GLN A 1 449 ? -23.558 -11.446 15.592 1.00 95.06 449 GLN A CA 1
ATOM 3489 C C . GLN A 1 449 ? -24.157 -11.265 16.987 1.00 95.06 449 GLN A C 1
ATOM 3491 O O . GLN A 1 449 ? -25.090 -10.491 17.173 1.00 95.06 449 GLN A O 1
ATOM 3496 N N . ILE A 1 450 ? -23.605 -11.947 17.991 1.00 96.19 450 ILE A N 1
ATOM 3497 C CA . ILE A 1 450 ? -23.996 -11.753 19.391 1.00 96.19 450 ILE A CA 1
ATOM 3498 C C . ILE A 1 450 ? -22.868 -11.014 20.098 1.00 96.19 450 ILE A C 1
ATOM 3500 O O . ILE A 1 450 ? -21.729 -11.481 20.116 1.00 96.19 450 ILE A O 1
ATOM 3504 N N . ARG A 1 451 ? -23.185 -9.881 20.724 1.00 97.06 451 ARG A N 1
ATOM 3505 C CA . ARG A 1 451 ? -22.259 -9.166 21.609 1.00 97.06 451 ARG A CA 1
ATOM 3506 C C . ARG A 1 451 ? -22.842 -9.061 23.012 1.00 97.06 451 ARG A C 1
ATOM 3508 O O . ARG A 1 451 ? -24.056 -9.038 23.191 1.00 97.06 451 ARG A O 1
ATOM 3515 N N . LEU A 1 452 ? -21.975 -8.983 24.018 1.00 97.00 452 LEU A N 1
ATOM 3516 C CA . LEU A 1 452 ? -22.366 -8.905 25.428 1.00 97.00 452 LEU A CA 1
ATOM 3517 C C . LEU A 1 452 ? -21.926 -7.559 26.006 1.00 97.00 452 LEU A C 1
ATOM 3519 O O . LEU A 1 452 ? -20.739 -7.232 25.959 1.00 97.00 452 LEU A O 1
ATOM 3523 N N . VAL A 1 453 ? -22.863 -6.798 26.580 1.00 97.00 453 VAL A N 1
ATOM 3524 C CA . VAL A 1 453 ? -22.618 -5.414 27.040 1.00 97.00 453 VAL A CA 1
ATOM 3525 C C . VAL A 1 453 ? -21.440 -5.325 28.018 1.00 97.00 453 VAL A C 1
ATOM 3527 O O . VAL A 1 453 ? -20.615 -4.425 27.912 1.00 97.00 453 VAL A O 1
ATOM 3530 N N . GLN A 1 454 ? -21.302 -6.271 28.953 1.00 96.12 454 GLN A N 1
ATOM 3531 C CA . GLN A 1 454 ? -20.204 -6.240 29.933 1.00 96.12 454 GLN A CA 1
ATOM 3532 C C . GLN A 1 454 ? -18.820 -6.484 29.307 1.00 96.12 454 GLN A C 1
ATOM 3534 O O . GLN A 1 454 ? -17.838 -5.908 29.774 1.00 96.12 454 GLN A O 1
ATOM 3539 N N . LEU A 1 455 ? -18.729 -7.304 28.253 1.00 95.38 455 LEU A N 1
ATOM 3540 C CA . LEU A 1 455 ? -17.464 -7.525 27.542 1.00 95.38 455 LEU A CA 1
ATOM 3541 C C . LEU A 1 455 ? -17.075 -6.289 26.727 1.00 95.38 455 LEU A C 1
ATOM 3543 O O . LEU A 1 455 ? -15.912 -5.892 26.730 1.00 95.38 455 LEU A O 1
ATOM 3547 N N . ASP A 1 456 ? -18.052 -5.644 26.093 1.00 96.62 456 ASP A N 1
ATOM 3548 C CA . ASP A 1 456 ? -17.843 -4.387 25.377 1.00 96.62 456 ASP A CA 1
ATOM 3549 C C . ASP A 1 456 ? -17.4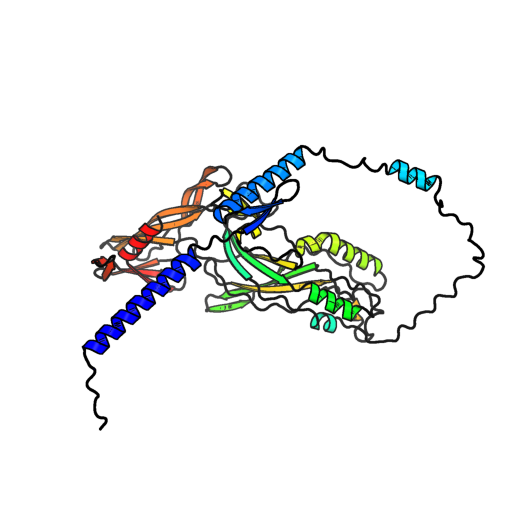03 -3.259 26.309 1.00 96.62 456 ASP A C 1
ATOM 3551 O O . ASP A 1 456 ? -16.451 -2.554 25.993 1.00 96.62 456 ASP A O 1
ATOM 3555 N N . LEU A 1 457 ? -18.018 -3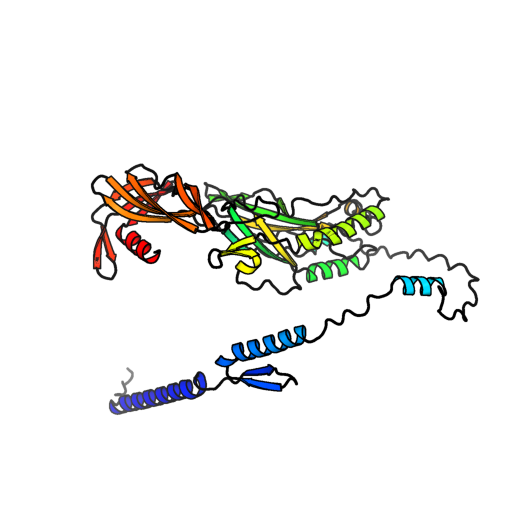.129 27.487 1.00 96.31 457 LEU A N 1
ATOM 3556 C CA . LEU A 1 457 ? -17.597 -2.162 28.502 1.00 96.31 457 LEU A CA 1
ATOM 3557 C C . LEU A 1 457 ? -16.158 -2.396 28.975 1.00 96.31 457 LEU A C 1
ATOM 3559 O O . LEU A 1 457 ? -15.437 -1.437 29.250 1.00 96.31 457 LEU A O 1
ATOM 3563 N N . ALA A 1 458 ? -15.734 -3.657 29.097 1.00 93.44 458 ALA A N 1
ATOM 3564 C CA . ALA A 1 458 ? -14.357 -3.982 29.452 1.00 93.44 458 ALA A CA 1
ATOM 3565 C C . ALA A 1 458 ? -13.376 -3.569 28.342 1.00 93.44 458 ALA A C 1
ATOM 3567 O O . ALA A 1 458 ? -12.362 -2.947 28.649 1.00 93.44 458 ALA A O 1
ATOM 3568 N N . LYS A 1 459 ? -13.704 -3.842 27.071 1.00 94.12 459 LYS A N 1
ATOM 3569 C CA . LYS A 1 459 ? -12.895 -3.426 25.911 1.00 94.12 459 LYS A CA 1
ATOM 3570 C C . LYS A 1 459 ? -12.860 -1.908 25.736 1.00 94.12 459 LYS A C 1
ATOM 3572 O O . LYS A 1 459 ? -11.799 -1.344 25.508 1.00 94.12 459 LYS A O 1
ATOM 3577 N N . LEU A 1 460 ? -13.988 -1.231 25.936 1.00 95.31 460 LEU A N 1
ATOM 3578 C CA . LEU A 1 460 ? -14.086 0.227 25.885 1.00 95.31 460 LEU A CA 1
ATOM 3579 C C . LEU A 1 460 ? -13.145 0.896 26.897 1.00 95.31 460 LEU A C 1
ATOM 3581 O O . LEU A 1 460 ? -12.514 1.898 26.584 1.00 95.31 460 LEU A O 1
ATOM 3585 N N . LYS A 1 461 ? -13.017 0.321 28.100 1.00 94.81 461 LYS A N 1
ATOM 3586 C CA . LYS A 1 461 ? -12.063 0.783 29.122 1.00 94.81 461 LYS A CA 1
ATOM 3587 C C . LYS A 1 461 ? -10.597 0.528 28.772 1.00 94.81 461 LYS A C 1
ATOM 3589 O O . LYS A 1 461 ? -9.752 1.140 29.398 1.00 94.81 461 LYS A O 1
ATOM 3594 N N . GLN A 1 462 ? -10.303 -0.416 27.879 1.00 92.88 462 GLN A N 1
ATOM 3595 C CA . GLN A 1 462 ? -8.943 -0.672 27.388 1.00 92.88 462 GLN A CA 1
ATOM 3596 C C . GLN A 1 462 ? -8.597 0.215 26.189 1.00 92.88 462 GLN A C 1
ATOM 3598 O O . GLN A 1 462 ? -7.427 0.466 25.933 1.00 92.88 462 GLN A O 1
ATOM 3603 N N . ARG A 1 463 ? -9.615 0.631 25.425 1.00 91.38 463 ARG A N 1
ATOM 3604 C CA . ARG A 1 463 ? -9.462 1.491 24.249 1.00 91.38 463 ARG A CA 1
ATOM 3605 C C . ARG A 1 463 ? -9.197 2.954 24.613 1.00 91.38 463 ARG A C 1
ATOM 3607 O O . ARG A 1 463 ? -8.488 3.621 23.857 1.00 91.38 463 ARG A O 1
ATOM 3614 N N . LYS A 1 464 ? -9.835 3.428 25.689 1.00 90.38 464 LYS A N 1
ATOM 3615 C CA . LYS A 1 464 ? -9.604 4.731 26.333 1.00 90.38 464 LYS A CA 1
ATOM 3616 C C . LYS A 1 464 ? -8.362 4.661 27.201 1.00 90.38 464 LYS A C 1
ATOM 3618 O O . LYS A 1 464 ? -7.617 5.659 27.190 1.00 90.38 464 LYS A O 1
#

Radius of gyration: 35.57 Å; chains: 1; bounding box: 93×91×102 Å

pLDDT: mean 85.47, std 12.41, range [44.69, 98.38]

Foldseek 3Di:
DDDPDPPDVVVVVVVVVVVVVVVVVVVVCCCVCVVVPQPFDFDFADVVTDTDTDGPVCVVVRVVVRVVVVVVVVVVPDPCPPDPPPVVVVVVVCVVCVPPDPPPPPPDPPDDPDPPPPPPLPLPDFDFLVNLQVQADAFAAKDKDWEFFQWDDVPDDPQDGFGFTKIKIKGWGPVVSSLVSLCVVCVSAPFDSDWFFQWKWKKKWWQDLVRDIDTDDIATVPNDGDDQDFDPLPCLVVNVVSRVVRRVPPRCCQQPPQAIFTQDPVVLDTDRVCVVVPDPDPPPPTRMGIDMDGPADAPMKMKMKIKTKIFQRLASRLVSHDPVRSCSNRDGIRIHDIYPIYDIDGYHDQKDKFWQDDDPVAKTKIWIWGDDLNDIDIDIDIAGAFGFDWAFDFDFDQNSVVRGTDTDGDGNGPQKGFHDKDWQDWDQDPNDTDTWIWTWIQHNSRDIDIDTNVVRVVVVVVVD

Secondary structure (DSSP, 8-state):
--------HHHHHHHHHHHHHHHHHHHHHIIIIIISS---EEEEETTTTEEEEE-GGGHHHHHHHHHHHHHHHHHHS---------HHHHHHHHHH-TT-S--TT-----SPPPP----------PPPHHHHHHTSPPPPPPEEEEEEEEEE-TTS-TT---EEEEEEEEEEE-HHHHHHHHHHHHTTSSS-----EEEEEEEEEEE-TTSPEEEPPPEEESS-PPPPPPP-SS-HHHHHHHHHHHIIIIIHHHHSPPPPEEEETTTTEEEEHHHHT-SPPPPTTSEEEEEEE-BPPTT--EEEEEEEEEE-TTTT-TTTS-GGGGGGGG--EEEPPPPPPPPPB-PPPS-EEEEEEE-TTSEEEEEEEEEETTEEEEEEEEEETTPBS--EEEEEEE-TTT--EEEEEEE---S-EEEEEEEEEEEEETTEEEEEEEEEEE-TTS-EEEEEHHHHHHHHHHH-

Sequence (464 aa):
MPQGTKINIVEQHVEKAVLALCTLLVIYGVVHWGIASPRKIKVYGGQPPKRLTIAPSDVDGAIGQAAEAVDEKAKEEPVRIGRPRNYLADIQAARTDPFGVDLQNVVAWSQPPAPVARREFARGTYITLQKLQDEMPSPPKPDLVVVRSLTRRPGDDEDRPEPVIVAHLWAQYPWEKLTAAWETMLKKAATSTRVVVVAVELESRYLGPDGKWLIGEARTVPAKTLELPAFTGDNGGEIATAIATLRDKLQDGILRPGYWQVYNPASTTWVDWAKRLARPLPEQTDTLLWAHEDELMVERPYAYRYRLVLVNPLLASAVDVDDAHRQDAATPLAFSGWSPWSDSAAAAPVTEFFMRSASSQGFVRVEVFTDAMGKTVQEQFRTELGEPIGAEITKDVTNPITGRSEPMSVDFRTGKLVVALGGGRQVLVKNFLRSTTAVILLDSQGKLQIRLVQLDLAKLKQRK